Protein AF-A0A840SB72-F1 (afdb_monomer_lite)

Structure (mmCIF, N/CA/C/O backbone):
data_AF-A0A840SB72-F1
#
_entry.id   AF-A0A840SB72-F1
#
loop_
_atom_site.group_PDB
_atom_site.id
_atom_site.type_symbol
_atom_site.label_atom_id
_atom_site.label_alt_id
_atom_site.label_comp_id
_atom_site.label_asym_id
_atom_site.label_entity_id
_atom_site.label_seq_id
_atom_site.pdbx_PDB_ins_code
_atom_site.Cartn_x
_atom_site.Cartn_y
_atom_site.Cartn_z
_atom_site.occupancy
_atom_site.B_iso_or_equiv
_atom_site.auth_seq_id
_atom_site.auth_comp_id
_atom_site.auth_asym_id
_atom_site.auth_atom_id
_atom_site.pdbx_PDB_model_num
ATOM 1 N N . MET A 1 1 ? 7.686 -13.180 6.694 1.00 60.84 1 MET A N 1
ATOM 2 C CA . MET A 1 1 ? 6.711 -13.900 7.524 1.00 60.84 1 MET A CA 1
ATOM 3 C C . MET A 1 1 ? 5.725 -14.602 6.620 1.00 60.84 1 MET A C 1
ATOM 5 O O . MET A 1 1 ? 5.250 -13.986 5.667 1.00 60.84 1 MET A O 1
ATOM 9 N N . ASN A 1 2 ? 5.464 -15.875 6.891 1.00 79.12 2 ASN A N 1
ATOM 10 C CA . ASN A 1 2 ? 4.360 -16.604 6.273 1.00 79.12 2 ASN A CA 1
ATOM 11 C C . ASN A 1 2 ? 3.028 -15.977 6.738 1.00 79.12 2 ASN A C 1
ATOM 13 O O . ASN A 1 2 ? 2.963 -15.432 7.840 1.00 79.12 2 ASN A O 1
ATOM 17 N N . ASN A 1 3 ? 1.965 -16.040 5.931 1.00 76.12 3 ASN A N 1
ATOM 18 C CA . ASN A 1 3 ? 0.657 -15.479 6.302 1.00 76.12 3 ASN A CA 1
ATOM 19 C C . ASN A 1 3 ? 0.180 -16.034 7.653 1.00 76.12 3 ASN A C 1
ATOM 21 O O . ASN A 1 3 ? -0.341 -15.283 8.469 1.00 76.12 3 ASN A O 1
ATOM 25 N N . THR A 1 4 ? 0.443 -17.314 7.923 1.00 85.06 4 THR A N 1
ATOM 26 C CA . THR A 1 4 ? 0.139 -17.971 9.200 1.00 85.06 4 THR A CA 1
ATOM 27 C C . THR A 1 4 ? 0.790 -17.277 10.399 1.00 85.06 4 THR A C 1
ATOM 29 O O . THR A 1 4 ? 0.129 -17.061 11.407 1.00 85.06 4 THR A O 1
ATOM 32 N N . GLU A 1 5 ? 2.056 -16.864 10.293 1.00 87.44 5 GLU A N 1
ATOM 33 C CA . GLU A 1 5 ? 2.763 -16.183 11.389 1.00 87.44 5 GLU A CA 1
ATOM 34 C C . GLU A 1 5 ? 2.148 -14.811 11.669 1.00 87.44 5 GLU A C 1
ATOM 36 O O . GLU A 1 5 ? 1.933 -14.439 12.817 1.00 87.44 5 GLU A O 1
ATOM 41 N N . ILE A 1 6 ? 1.807 -14.071 10.611 1.00 87.00 6 ILE A N 1
ATOM 42 C CA . ILE A 1 6 ? 1.158 -12.766 10.743 1.00 87.00 6 ILE A CA 1
ATOM 43 C C . ILE A 1 6 ? -0.216 -12.917 11.401 1.00 87.00 6 ILE A C 1
ATOM 45 O O . ILE A 1 6 ? -0.548 -12.155 12.306 1.00 87.00 6 ILE A O 1
ATOM 49 N N . PHE A 1 7 ? -0.999 -13.912 10.980 1.00 90.31 7 PHE A N 1
ATOM 50 C CA . PHE A 1 7 ? -2.291 -14.217 11.590 1.00 90.31 7 PHE A CA 1
ATOM 51 C C . PHE A 1 7 ? -2.154 -14.562 13.074 1.00 90.31 7 PHE A C 1
ATOM 53 O O . PHE A 1 7 ? -2.900 -14.016 13.882 1.00 90.31 7 PHE A O 1
ATOM 60 N N . ASN A 1 8 ? -1.159 -15.371 13.444 1.00 91.25 8 ASN A N 1
ATOM 61 C CA . ASN A 1 8 ? -0.883 -15.697 14.843 1.00 91.25 8 ASN A CA 1
ATOM 62 C C . ASN A 1 8 ? -0.517 -14.446 15.656 1.00 91.25 8 ASN A C 1
ATOM 64 O O . ASN A 1 8 ? -1.027 -14.261 16.759 1.00 91.25 8 ASN A O 1
ATOM 68 N N . VAL A 1 9 ? 0.304 -13.542 15.106 1.00 91.50 9 VAL A N 1
ATOM 69 C CA . VAL A 1 9 ? 0.646 -12.265 15.757 1.00 91.50 9 VAL A CA 1
ATOM 70 C C . VAL A 1 9 ? -0.594 -11.393 15.960 1.00 91.50 9 VAL A C 1
ATOM 72 O O . VAL A 1 9 ? -0.782 -10.855 17.050 1.00 91.50 9 VAL A O 1
ATOM 75 N N . LEU A 1 10 ? -1.459 -11.265 14.947 1.00 94.06 10 LEU A N 1
ATOM 76 C CA . LEU A 1 10 ? -2.701 -10.493 15.058 1.00 94.06 10 LEU A CA 1
ATOM 77 C C . LEU A 1 10 ? -3.663 -11.120 16.075 1.00 94.06 10 LEU A C 1
ATOM 79 O O . LEU A 1 10 ? -4.232 -10.404 16.894 1.00 94.06 10 LEU A O 1
ATOM 83 N N . GLN A 1 11 ? -3.814 -12.445 16.065 1.00 95.19 11 GLN A N 1
ATOM 84 C CA . GLN A 1 11 ? -4.684 -13.163 16.992 1.00 95.19 11 GLN A CA 1
ATOM 85 C C . GLN A 1 11 ? -4.194 -13.026 18.436 1.00 95.19 11 GLN A C 1
ATOM 87 O O . GLN A 1 11 ? -4.979 -12.698 19.322 1.00 95.19 11 GLN A O 1
ATOM 92 N N . ASN A 1 12 ? -2.889 -13.175 18.668 1.00 94.56 12 ASN A N 1
ATOM 93 C CA . ASN A 1 12 ? -2.277 -12.934 19.974 1.00 94.56 12 ASN A CA 1
ATOM 94 C C . ASN A 1 12 ? -2.456 -11.477 20.417 1.00 94.56 12 ASN A C 1
ATOM 96 O O . ASN A 1 12 ? -2.735 -11.215 21.589 1.00 94.56 12 ASN A O 1
ATOM 100 N N . ALA A 1 13 ? -2.341 -10.528 19.482 1.00 94.12 13 ALA A N 1
ATOM 101 C CA . ALA A 1 13 ? -2.548 -9.119 19.776 1.00 94.12 13 ALA A CA 1
ATOM 102 C C . ALA A 1 13 ? -3.992 -8.829 20.224 1.00 94.12 13 ALA A C 1
ATOM 104 O O . ALA A 1 13 ? -4.177 -8.129 21.222 1.00 94.12 13 ALA A O 1
ATOM 105 N N . ILE A 1 14 ? -4.982 -9.411 19.535 1.00 95.50 14 ILE A N 1
ATOM 106 C CA . ILE A 1 14 ? -6.414 -9.329 19.867 1.00 95.50 14 ILE A CA 1
ATOM 107 C C . ILE A 1 14 ? -6.682 -9.946 21.240 1.00 95.50 14 ILE A C 1
ATOM 109 O O . ILE A 1 14 ? -7.264 -9.286 22.096 1.00 95.50 14 ILE A O 1
ATOM 113 N N . SER A 1 15 ? -6.190 -11.159 21.504 1.00 94.81 15 SER A N 1
ATOM 114 C CA . SER A 1 15 ? -6.349 -11.806 22.812 1.00 94.81 15 SER A CA 1
ATOM 115 C C . SER A 1 15 ? -5.774 -10.950 23.946 1.00 94.81 15 SER A C 1
ATOM 117 O O . SER A 1 15 ? -6.411 -10.793 24.988 1.00 94.81 15 SER A O 1
ATOM 119 N N . GLY A 1 16 ? -4.614 -10.320 23.723 1.00 93.56 16 GLY A N 1
ATOM 120 C CA . GLY A 1 16 ? -3.988 -9.397 24.673 1.00 93.56 16 GLY A CA 1
ATOM 121 C C . GLY A 1 16 ? -4.683 -8.035 24.815 1.00 93.56 16 GLY A C 1
ATOM 122 O O . GLY A 1 16 ? -4.363 -7.285 25.742 1.00 93.56 16 GLY A O 1
ATOM 123 N N . ALA A 1 17 ? -5.619 -7.681 23.930 1.00 93.56 17 ALA A N 1
ATOM 124 C CA . ALA A 1 17 ? -6.378 -6.434 24.022 1.00 93.56 17 ALA A CA 1
ATOM 125 C C . ALA A 1 17 ? -7.535 -6.512 25.037 1.00 93.56 17 ALA A C 1
ATOM 127 O O . ALA A 1 17 ? -7.933 -5.470 25.557 1.00 93.56 17 ALA A O 1
ATOM 128 N N . THR A 1 18 ? -8.002 -7.718 25.378 1.00 94.12 18 THR A N 1
ATOM 129 C CA . THR A 1 18 ? -9.031 -7.971 26.404 1.00 94.12 18 THR A CA 1
ATOM 130 C C . THR A 1 18 ? -8.616 -7.409 27.770 1.00 94.12 18 THR A C 1
ATOM 132 O O . THR A 1 18 ? -7.466 -7.554 28.197 1.00 94.12 18 THR A O 1
ATOM 135 N N . ASP A 1 19 ? -9.547 -6.767 28.478 1.00 94.25 19 ASP A N 1
ATOM 136 C CA . ASP A 1 19 ? -9.354 -6.322 29.862 1.00 94.25 19 ASP A CA 1
ATOM 137 C C . ASP A 1 19 ? -10.655 -6.415 30.677 1.00 94.25 19 ASP A C 1
ATOM 139 O O . ASP A 1 19 ? -11.670 -6.896 30.184 1.00 94.25 19 ASP A O 1
ATOM 143 N N . LYS A 1 20 ? -10.644 -5.971 31.944 1.00 93.69 20 LYS A N 1
ATOM 144 C CA . LYS A 1 20 ? -11.830 -6.028 32.824 1.00 93.69 20 LYS A CA 1
ATOM 145 C C . LYS A 1 20 ? -13.047 -5.266 32.273 1.00 93.69 20 LYS A C 1
ATOM 147 O O . LYS A 1 20 ? -14.155 -5.492 32.741 1.00 93.69 20 LYS A O 1
ATOM 152 N N . THR A 1 21 ? -12.842 -4.337 31.338 1.00 94.06 21 THR A N 1
ATOM 153 C CA . THR A 1 21 ? -13.887 -3.462 30.786 1.00 94.06 21 THR A CA 1
ATOM 154 C C . THR A 1 21 ? -14.316 -3.841 29.374 1.00 94.06 21 THR A C 1
ATOM 156 O O . THR A 1 21 ? -15.392 -3.429 28.951 1.00 94.06 21 THR A O 1
ATOM 159 N N . ILE A 1 22 ? -13.485 -4.583 28.639 1.00 95.62 22 ILE A N 1
ATOM 160 C CA . ILE A 1 22 ? -13.723 -4.957 27.245 1.00 95.62 22 ILE A CA 1
ATOM 161 C C . ILE A 1 22 ? -13.554 -6.465 27.107 1.00 95.62 22 ILE A C 1
ATOM 163 O O . ILE A 1 22 ? -12.441 -6.976 27.257 1.00 95.62 22 ILE A O 1
ATOM 167 N N . SER A 1 23 ? -14.636 -7.159 26.754 1.00 96.62 23 SER A N 1
ATOM 168 C CA . SER A 1 23 ? -14.592 -8.565 26.352 1.00 96.62 23 SER A CA 1
ATOM 169 C C . SER A 1 23 ? -14.554 -8.683 24.829 1.00 96.62 23 SER A C 1
ATOM 171 O O . SER A 1 23 ? -15.242 -7.950 24.121 1.00 96.62 23 SER A O 1
ATOM 173 N N . ILE A 1 24 ? -13.727 -9.591 24.310 1.00 97.06 24 ILE A N 1
ATOM 174 C CA . ILE A 1 24 ? -13.604 -9.853 22.872 1.00 97.06 24 ILE A CA 1
ATOM 175 C C . ILE A 1 24 ? -14.165 -11.244 22.567 1.00 97.06 24 ILE A C 1
ATOM 177 O O . ILE A 1 24 ? -13.844 -12.210 23.256 1.00 97.06 24 ILE A O 1
ATOM 181 N N . SER A 1 25 ? -14.999 -11.348 21.535 1.00 97.12 25 SER A N 1
ATOM 182 C CA . SER A 1 25 ? -15.657 -12.580 21.088 1.00 97.12 25 SER A CA 1
ATOM 183 C C . SER A 1 25 ? -15.676 -12.684 19.554 1.00 97.12 25 SER A C 1
ATOM 185 O O . SER A 1 25 ? -15.199 -11.790 18.854 1.00 97.12 25 SER A O 1
ATOM 187 N N . ASN A 1 26 ? -16.192 -13.796 19.014 1.00 95.94 26 ASN A N 1
ATOM 188 C CA . ASN A 1 26 ? -16.402 -14.014 17.570 1.00 95.94 26 ASN A CA 1
ATOM 189 C C . ASN A 1 26 ? -15.151 -13.817 16.689 1.00 95.94 26 ASN A C 1
ATOM 191 O O . ASN A 1 26 ? -15.235 -13.308 15.570 1.00 95.94 26 ASN A O 1
ATOM 195 N N . ILE A 1 27 ? -13.982 -14.217 17.194 1.00 96.50 27 ILE A N 1
ATOM 196 C CA . ILE A 1 27 ? -12.711 -14.103 16.473 1.00 96.50 27 ILE A CA 1
ATOM 197 C C . ILE A 1 27 ? -12.716 -15.075 15.287 1.00 96.50 27 ILE A C 1
ATOM 199 O O . ILE A 1 27 ? -12.749 -16.289 15.469 1.00 96.50 27 ILE A O 1
ATOM 203 N N . SER A 1 28 ? -12.665 -14.545 14.068 1.00 94.75 28 SER A N 1
ATOM 204 C CA . SER A 1 28 ? -12.658 -15.333 12.835 1.00 94.75 28 SER A CA 1
ATOM 205 C C . SER A 1 28 ? -11.723 -14.732 11.789 1.00 94.75 28 SER A C 1
ATOM 207 O O . SER A 1 28 ? -11.566 -13.514 11.682 1.00 94.75 28 SER A O 1
ATOM 209 N N . SER A 1 29 ? -11.074 -15.586 10.998 1.00 93.69 29 SER A N 1
ATOM 210 C CA . SER A 1 29 ? -10.285 -15.129 9.855 1.00 93.69 29 SER A CA 1
ATOM 211 C C . SER A 1 29 ? -11.197 -14.513 8.799 1.00 93.69 29 SER A C 1
ATOM 213 O O . SER A 1 29 ? -12.212 -15.096 8.425 1.00 93.69 29 SER A O 1
ATOM 215 N N . TYR A 1 30 ? -10.794 -13.374 8.258 1.00 91.12 30 TYR A N 1
ATOM 216 C CA . TYR A 1 30 ? -11.488 -12.687 7.188 1.00 91.12 30 TYR A CA 1
ATOM 217 C C . TYR A 1 30 ? -10.592 -12.576 5.964 1.00 91.12 30 TYR A C 1
ATOM 219 O O . TYR A 1 30 ? -9.478 -12.054 6.019 1.00 91.12 30 TYR A O 1
ATOM 227 N N . THR A 1 31 ? -11.093 -13.079 4.842 1.00 87.00 31 THR A N 1
ATOM 228 C CA . THR A 1 31 ? -10.451 -12.935 3.536 1.00 87.00 31 THR A CA 1
ATOM 229 C C . THR A 1 31 ? -11.505 -12.414 2.575 1.00 87.00 31 THR A C 1
ATOM 231 O O . THR A 1 31 ? -12.427 -13.134 2.206 1.00 87.00 31 THR A O 1
ATOM 234 N N . SER A 1 32 ? -11.413 -11.136 2.226 1.00 79.38 32 SER A N 1
ATOM 235 C CA . SER A 1 32 ? -12.302 -10.529 1.244 1.00 79.38 32 SER A CA 1
ATOM 236 C C . SER A 1 32 ? -11.821 -10.851 -0.166 1.00 79.38 32 SER A C 1
ATOM 238 O O . SER A 1 32 ? -10.619 -10.840 -0.439 1.00 79.38 32 SER A O 1
ATOM 240 N N . ILE A 1 33 ? -12.767 -11.038 -1.088 1.00 64.56 33 ILE A N 1
ATOM 241 C CA . ILE A 1 33 ? -12.506 -11.006 -2.538 1.00 64.56 33 ILE A CA 1
ATOM 242 C C . ILE A 1 33 ? -11.981 -9.613 -2.940 1.00 64.56 33 ILE A C 1
ATOM 244 O O . ILE A 1 33 ? -11.172 -9.476 -3.855 1.00 64.56 33 ILE A O 1
ATOM 248 N N . ASN A 1 34 ? -12.369 -8.584 -2.184 1.00 62.75 34 ASN A N 1
ATOM 249 C CA . ASN A 1 34 ? -12.032 -7.188 -2.407 1.00 62.75 34 ASN A CA 1
ATOM 250 C C . ASN A 1 34 ? -10.853 -6.767 -1.532 1.00 62.75 34 ASN A C 1
ATOM 252 O O . ASN A 1 34 ? -10.967 -5.853 -0.724 1.00 62.75 34 ASN A O 1
ATOM 256 N N . ASN A 1 35 ? -9.686 -7.383 -1.715 1.00 80.56 35 ASN A N 1
ATOM 257 C CA . ASN A 1 35 ? -8.432 -6.706 -1.374 1.00 80.56 35 ASN A CA 1
ATOM 258 C C . ASN A 1 35 ? -8.152 -6.436 0.126 1.00 80.56 35 ASN A C 1
ATOM 260 O O . ASN A 1 35 ? -7.152 -5.797 0.444 1.00 80.56 35 ASN A O 1
ATOM 264 N N . THR A 1 36 ? -8.954 -6.942 1.063 1.00 87.62 36 THR A N 1
ATOM 265 C CA . THR A 1 36 ? -8.680 -6.869 2.508 1.00 87.62 36 THR A CA 1
ATOM 266 C C . THR A 1 36 ? -8.606 -8.260 3.126 1.00 87.62 36 THR A C 1
ATOM 268 O O . THR A 1 36 ? -9.380 -9.158 2.791 1.00 87.62 36 THR A O 1
ATOM 271 N N . CYS A 1 37 ? -7.651 -8.470 4.030 1.00 92.69 37 CYS A N 1
ATOM 272 C CA . CYS A 1 37 ? -7.503 -9.726 4.762 1.00 92.69 37 CYS A CA 1
ATOM 273 C C . CYS A 1 37 ? -7.067 -9.467 6.203 1.00 92.69 37 CYS A C 1
ATOM 275 O O . CYS A 1 37 ? -6.351 -8.511 6.474 1.00 92.69 37 CYS A O 1
ATOM 277 N N . GLY A 1 38 ? -7.502 -10.291 7.147 1.00 94.44 38 GLY A N 1
ATOM 278 C CA . GLY A 1 38 ? -7.211 -10.079 8.562 1.00 94.44 38 GLY A CA 1
ATOM 279 C C . GLY A 1 38 ? -8.146 -10.868 9.453 1.00 94.44 38 GLY A C 1
ATOM 280 O O . GLY A 1 38 ? -8.587 -11.946 9.075 1.00 94.44 38 GLY A O 1
ATOM 281 N N . ILE A 1 39 ? -8.464 -10.329 10.624 1.00 96.06 39 ILE A N 1
ATOM 282 C CA . ILE A 1 39 ? -9.309 -10.980 11.622 1.00 96.06 39 ILE A CA 1
ATOM 283 C C . ILE A 1 39 ? -10.528 -10.095 11.894 1.00 96.06 39 ILE A C 1
ATOM 285 O O . ILE A 1 39 ? -10.386 -8.903 12.170 1.00 96.06 39 ILE A O 1
ATOM 289 N N . LYS A 1 40 ? -11.722 -10.685 11.804 1.00 96.62 40 LYS A N 1
ATOM 290 C CA . LYS A 1 40 ? -12.965 -10.119 12.337 1.00 96.62 40 LYS A CA 1
ATOM 291 C C . LYS A 1 40 ? -13.110 -10.538 13.794 1.00 96.62 40 LYS A C 1
ATOM 293 O O . LYS A 1 40 ? -12.813 -11.681 14.135 1.00 96.62 40 LYS A O 1
ATOM 298 N N . PHE A 1 41 ? -13.590 -9.637 14.636 1.00 97.31 41 PHE A N 1
ATOM 299 C CA . PHE A 1 41 ? -13.965 -9.943 16.014 1.00 97.31 41 PHE A CA 1
ATOM 300 C C . PHE A 1 41 ? -15.050 -8.979 16.494 1.00 97.31 41 PHE A C 1
ATOM 302 O O . PHE A 1 41 ? -15.287 -7.939 15.887 1.00 97.31 41 PHE A O 1
ATOM 309 N N . SER A 1 42 ? -15.711 -9.313 17.592 1.00 96.44 42 SER A N 1
ATOM 310 C CA . SER A 1 42 ? -16.655 -8.437 18.281 1.00 96.44 42 SER A CA 1
ATOM 311 C C . SER A 1 42 ? -16.038 -7.998 19.601 1.00 96.44 42 SER A C 1
ATOM 313 O O . SER A 1 42 ? -15.486 -8.827 20.319 1.00 96.44 42 SER A O 1
ATOM 315 N N . ALA A 1 43 ? -16.120 -6.714 19.939 1.00 96.94 43 ALA A N 1
ATOM 316 C CA . ALA A 1 43 ? -15.767 -6.236 21.271 1.00 96.94 43 ALA A CA 1
ATOM 317 C C . ALA A 1 43 ? -17.030 -5.768 21.994 1.00 96.94 43 ALA A C 1
ATOM 319 O O . ALA A 1 43 ? -17.863 -5.089 21.396 1.00 96.94 43 ALA A O 1
ATOM 320 N N . THR A 1 44 ? -17.161 -6.122 23.269 1.00 95.62 44 THR A N 1
ATOM 321 C CA . THR A 1 44 ? -18.305 -5.772 24.114 1.00 95.62 44 THR A CA 1
ATOM 322 C C . THR A 1 44 ? -17.834 -4.946 25.299 1.00 95.62 44 THR A C 1
ATOM 324 O O . THR A 1 44 ? -16.892 -5.332 25.994 1.00 95.62 44 THR A O 1
ATOM 327 N N . LYS A 1 45 ? -18.491 -3.813 25.546 1.00 95.00 45 LYS A N 1
ATOM 328 C CA . LYS A 1 45 ? -18.243 -2.956 26.709 1.00 95.00 45 LYS A CA 1
ATOM 329 C C . LYS A 1 45 ? -19.572 -2.441 27.236 1.00 95.00 45 LYS A C 1
ATOM 331 O O . LYS A 1 45 ? -20.301 -1.787 26.500 1.00 95.00 45 LYS A O 1
ATOM 336 N N . SER A 1 46 ? -19.852 -2.716 28.511 1.00 91.88 46 SER A N 1
ATOM 337 C CA . SER A 1 46 ? -21.108 -2.319 29.166 1.00 91.88 46 SER A CA 1
ATOM 338 C C . SER A 1 46 ? -22.346 -2.774 28.376 1.00 91.88 46 SER A C 1
ATOM 340 O O . SER A 1 46 ? -23.179 -1.952 28.043 1.00 91.88 46 SER A O 1
ATOM 342 N N . GLY A 1 47 ? -22.420 -4.055 27.992 1.00 91.44 47 GLY A N 1
ATOM 343 C CA . GLY A 1 47 ? -23.552 -4.614 27.227 1.00 91.44 47 GLY A CA 1
ATOM 344 C C . GLY A 1 47 ? -23.526 -4.332 25.718 1.00 91.44 47 GLY A C 1
ATOM 345 O O . GLY A 1 47 ? -23.971 -5.159 24.923 1.00 91.44 47 GLY A O 1
ATOM 346 N N . VAL A 1 48 ? -22.901 -3.236 25.288 1.00 90.94 48 VAL A N 1
ATOM 347 C CA . VAL A 1 48 ? -22.842 -2.852 23.873 1.00 90.94 48 VAL A CA 1
ATOM 348 C C . VAL A 1 48 ? -21.762 -3.632 23.127 1.00 90.94 48 VAL A C 1
ATOM 350 O O . VAL A 1 48 ? -20.576 -3.519 23.442 1.00 90.94 48 VAL A O 1
ATOM 353 N N . THR A 1 49 ? -22.170 -4.379 22.098 1.00 94.25 49 THR A N 1
ATOM 354 C CA . THR A 1 49 ? -21.281 -5.163 21.224 1.00 94.25 49 THR A CA 1
ATOM 355 C C . THR A 1 49 ? -21.063 -4.462 19.883 1.00 94.25 49 THR A C 1
ATOM 357 O O . THR A 1 49 ? -22.025 -4.115 19.200 1.00 94.25 49 THR A O 1
ATOM 360 N N . VAL A 1 50 ? -19.803 -4.293 19.474 1.00 93.62 50 VAL A N 1
ATOM 361 C CA . VAL A 1 50 ? -19.420 -3.671 18.196 1.00 93.62 50 VAL A CA 1
ATOM 362 C C . VAL A 1 50 ? -18.520 -4.620 17.391 1.00 93.62 50 VAL A C 1
ATOM 364 O O . VAL A 1 50 ? -17.545 -5.142 17.943 1.00 93.62 50 VAL A O 1
ATOM 367 N N . PRO A 1 51 ? -18.818 -4.866 16.099 1.00 96.19 51 PRO A N 1
ATOM 368 C CA . PRO A 1 51 ? -17.954 -5.644 15.219 1.00 96.19 51 PRO A CA 1
ATOM 369 C C . PRO A 1 51 ? -16.763 -4.808 14.735 1.00 96.19 51 PRO A C 1
ATOM 371 O O . PRO A 1 51 ? -16.924 -3.673 14.293 1.00 96.19 51 PRO A O 1
ATOM 374 N N . PHE A 1 52 ? -15.574 -5.399 14.769 1.00 96.38 52 PHE A N 1
ATOM 375 C CA . PHE A 1 52 ? -14.327 -4.802 14.310 1.00 96.38 52 PHE A CA 1
ATOM 376 C C . PHE A 1 52 ? -13.591 -5.717 13.335 1.00 96.38 52 PHE A C 1
ATOM 378 O O . PHE A 1 52 ? -13.744 -6.942 13.321 1.00 96.38 52 PHE A O 1
ATOM 385 N N . PHE A 1 53 ? -12.733 -5.092 12.540 1.00 95.88 53 PHE A N 1
ATOM 386 C CA . PHE A 1 53 ? -11.766 -5.732 11.671 1.00 95.88 53 PHE A CA 1
ATOM 387 C C . PHE A 1 53 ? -10.367 -5.207 11.962 1.00 95.88 53 PHE A C 1
ATOM 389 O O . PHE A 1 53 ? -10.149 -4.003 12.108 1.00 95.88 53 PHE A O 1
ATOM 396 N N . PHE A 1 54 ? -9.413 -6.133 12.009 1.00 95.88 54 PHE A N 1
ATOM 397 C CA . PHE A 1 54 ? -8.007 -5.838 12.221 1.00 95.88 54 PHE A CA 1
ATOM 398 C C . PHE A 1 54 ? -7.151 -6.649 11.249 1.00 95.88 54 PHE A C 1
ATOM 400 O O . PHE A 1 54 ? -7.148 -7.882 11.283 1.00 95.88 54 PHE A O 1
ATOM 407 N N . GLY A 1 55 ? -6.456 -5.970 10.337 1.00 94.62 55 GLY A N 1
ATOM 408 C CA . GLY A 1 55 ? -5.810 -6.656 9.222 1.00 94.62 55 GLY A CA 1
ATOM 409 C C . GLY A 1 55 ? -5.063 -5.760 8.250 1.00 94.62 55 GLY A C 1
ATOM 410 O O . GLY A 1 55 ? -4.592 -4.688 8.597 1.00 94.62 55 GLY A O 1
ATOM 411 N N . PHE A 1 56 ? -4.945 -6.216 7.012 1.00 92.62 56 PHE A N 1
ATOM 412 C CA . PHE A 1 56 ? -4.271 -5.538 5.915 1.00 92.62 56 PHE A CA 1
ATOM 413 C C . PHE A 1 56 ? -5.269 -5.170 4.826 1.00 92.62 56 PHE A C 1
ATOM 415 O O . PHE A 1 56 ? -6.248 -5.879 4.578 1.00 92.62 56 PHE A O 1
ATOM 422 N N . SER A 1 57 ? -4.963 -4.081 4.130 1.00 92.06 57 SER A N 1
ATOM 423 C CA . SER A 1 57 ? -5.655 -3.660 2.918 1.00 92.06 57 SER A CA 1
ATOM 424 C C . SER A 1 57 ? -4.644 -3.561 1.777 1.00 92.06 57 SER A C 1
ATOM 426 O O . SER A 1 57 ? -3.521 -3.095 1.976 1.00 92.06 57 SER A O 1
ATOM 428 N N . THR A 1 58 ? -5.011 -4.025 0.581 1.00 87.25 58 THR A N 1
ATOM 429 C CA . THR A 1 58 ? -4.188 -3.854 -0.627 1.00 87.25 58 THR A CA 1
ATOM 430 C C . THR A 1 58 ? -4.418 -2.502 -1.299 1.00 87.25 58 THR A C 1
ATOM 432 O O . THR A 1 58 ? -3.775 -2.201 -2.308 1.00 87.25 58 THR A O 1
ATOM 435 N N . ASP A 1 59 ? -5.285 -1.661 -0.728 1.00 87.62 59 ASP A N 1
ATOM 436 C CA . ASP A 1 59 ? -5.408 -0.272 -1.134 1.00 87.62 59 ASP A CA 1
ATOM 437 C C . ASP A 1 59 ? -4.043 0.423 -1.048 1.00 87.62 59 ASP A C 1
ATOM 439 O O . ASP A 1 59 ? -3.328 0.327 -0.043 1.00 87.62 59 ASP A O 1
ATOM 443 N N . LYS A 1 60 ? -3.688 1.165 -2.102 1.00 87.62 60 LYS A N 1
ATOM 444 C CA . LYS A 1 60 ? -2.410 1.878 -2.200 1.00 87.62 60 LYS A CA 1
ATOM 445 C C . LYS A 1 60 ? -2.167 2.794 -0.998 1.00 87.62 60 LYS A C 1
ATOM 447 O O . LYS A 1 60 ? -1.013 2.961 -0.607 1.00 87.62 60 LYS A O 1
ATOM 452 N N . LYS A 1 61 ? -3.226 3.351 -0.393 1.00 89.88 61 LYS A N 1
ATOM 453 C CA . LYS A 1 61 ? -3.142 4.219 0.795 1.00 89.88 61 LYS A CA 1
ATOM 454 C C . LYS A 1 61 ? -2.681 3.473 2.058 1.00 89.88 61 LYS A C 1
ATOM 456 O O . LYS A 1 61 ? -2.107 4.100 2.951 1.00 89.88 61 LYS A O 1
ATOM 461 N N . TYR A 1 62 ? -2.898 2.157 2.129 1.00 91.56 62 TYR A N 1
ATOM 462 C CA . TYR A 1 62 ? -2.724 1.343 3.339 1.00 91.56 62 TYR A CA 1
ATOM 463 C C . TYR A 1 62 ? -1.713 0.190 3.200 1.00 91.56 62 TYR A C 1
ATOM 465 O O . TYR A 1 62 ? -1.501 -0.528 4.171 1.00 91.56 62 TYR A O 1
ATOM 473 N N . LEU A 1 63 ? -1.025 0.051 2.058 1.00 87.19 63 LEU A N 1
ATOM 474 C CA . LEU A 1 63 ? -0.089 -1.056 1.773 1.00 87.19 63 LEU A CA 1
ATOM 475 C C . LEU A 1 63 ? 0.972 -1.331 2.860 1.00 87.19 63 LEU A C 1
ATOM 477 O O . LEU A 1 63 ? 1.373 -2.478 3.041 1.00 87.19 63 LEU A O 1
ATOM 481 N N . ASP A 1 64 ? 1.427 -0.301 3.579 1.00 89.56 64 ASP A N 1
ATOM 482 C CA . ASP A 1 64 ? 2.475 -0.402 4.611 1.00 89.56 64 ASP A CA 1
ATOM 483 C C . ASP A 1 64 ? 1.928 -0.446 6.056 1.00 89.56 64 ASP A C 1
ATOM 485 O O . ASP A 1 64 ? 2.688 -0.305 7.028 1.00 89.56 64 ASP A O 1
ATOM 489 N N . TYR A 1 65 ? 0.613 -0.602 6.215 1.00 92.62 65 TYR A N 1
ATOM 490 C CA . TYR A 1 65 ? -0.078 -0.481 7.493 1.00 92.62 65 TYR A CA 1
ATOM 491 C C . TYR A 1 65 ? -0.933 -1.711 7.813 1.00 92.62 65 TYR A C 1
ATOM 493 O O . TYR A 1 65 ? -1.537 -2.318 6.933 1.00 92.62 65 TYR A O 1
ATOM 501 N N . ILE A 1 66 ? -1.015 -2.035 9.103 1.00 92.75 66 ILE A N 1
ATOM 502 C CA . ILE A 1 66 ? -2.134 -2.792 9.658 1.00 92.75 66 ILE A CA 1
ATOM 503 C C . ILE A 1 66 ? -3.256 -1.782 9.892 1.00 92.75 66 ILE A C 1
ATOM 505 O O . ILE A 1 66 ? -3.030 -0.744 10.511 1.00 92.75 66 ILE A O 1
ATOM 509 N N . VAL A 1 67 ? -4.443 -2.059 9.381 1.00 94.38 67 VAL A N 1
ATOM 510 C CA . VAL A 1 67 ? -5.631 -1.225 9.534 1.00 94.38 67 VAL A CA 1
ATOM 511 C C . VAL A 1 67 ? -6.537 -1.786 10.624 1.00 94.38 67 VAL A C 1
ATOM 513 O O . VAL A 1 67 ? -6.686 -3.003 10.757 1.00 94.38 67 VAL A O 1
ATOM 516 N N . PHE A 1 68 ? -7.137 -0.884 11.394 1.00 95.75 68 PHE A N 1
ATOM 517 C CA . PHE A 1 68 ? -8.194 -1.175 12.356 1.00 95.75 68 PHE A CA 1
ATOM 518 C C . PHE A 1 68 ? -9.445 -0.389 11.969 1.00 95.75 68 PHE A C 1
ATOM 520 O O . PHE A 1 68 ? -9.364 0.800 11.649 1.00 95.75 68 PHE A O 1
ATOM 527 N N . GLY A 1 69 ? -10.597 -1.052 11.956 1.00 94.31 69 GLY A N 1
ATOM 528 C CA . GLY A 1 69 ? -11.827 -0.429 11.491 1.00 94.31 69 GLY A CA 1
ATOM 529 C C . GLY A 1 69 ? -13.044 -1.340 11.544 1.00 94.31 69 GLY A C 1
ATOM 530 O O . GLY A 1 69 ? -13.056 -2.341 12.257 1.00 94.31 69 GLY A O 1
ATOM 531 N N . ILE A 1 70 ? -14.065 -0.990 10.767 1.00 93.19 70 ILE A N 1
ATOM 532 C CA . ILE A 1 70 ? -15.336 -1.706 10.654 1.00 93.19 70 ILE A CA 1
ATOM 533 C C . ILE A 1 70 ? -15.576 -2.034 9.188 1.00 93.19 70 ILE A C 1
ATOM 535 O O . ILE A 1 70 ? -15.435 -1.185 8.304 1.00 93.19 70 ILE A O 1
ATOM 539 N N . LEU A 1 71 ? -15.932 -3.285 8.916 1.00 90.62 71 LEU A N 1
ATOM 540 C CA . LEU A 1 71 ? -16.185 -3.724 7.550 1.00 90.62 71 LEU A CA 1
ATOM 541 C C . LEU A 1 71 ? -17.519 -3.200 7.049 1.00 90.62 71 LEU A C 1
ATOM 543 O O . LEU A 1 71 ? -18.478 -3.078 7.806 1.00 90.62 71 LEU A O 1
ATOM 547 N N . ASN A 1 72 ? -17.596 -2.973 5.741 1.00 89.31 72 ASN A N 1
ATOM 548 C CA . ASN A 1 72 ? -18.818 -2.491 5.107 1.00 89.31 72 ASN A CA 1
ATOM 549 C C . ASN A 1 72 ? -20.021 -3.425 5.354 1.00 89.31 72 ASN A C 1
ATOM 551 O O . ASN A 1 72 ? -21.139 -2.954 5.524 1.00 89.31 72 ASN A O 1
ATOM 555 N N . SER A 1 73 ? -19.784 -4.743 5.433 1.00 87.69 73 SER A N 1
ATOM 556 C CA . SER A 1 73 ? -20.820 -5.743 5.742 1.00 87.69 73 SER A CA 1
ATOM 557 C C . SER A 1 73 ? -21.422 -5.599 7.139 1.00 87.69 73 SER A C 1
ATOM 559 O O . SER A 1 73 ? -22.520 -6.087 7.377 1.00 87.69 73 SER A O 1
ATOM 561 N N . ASP A 1 74 ? -20.690 -4.962 8.052 1.00 90.38 74 ASP A N 1
ATOM 562 C CA . ASP A 1 74 ? -21.013 -4.901 9.474 1.00 90.38 74 ASP A CA 1
ATOM 563 C C . ASP A 1 74 ? -21.481 -3.482 9.875 1.00 90.38 74 ASP A C 1
ATOM 565 O O . ASP A 1 74 ? -21.682 -3.192 11.057 1.00 90.38 74 ASP A O 1
ATOM 569 N N . ARG A 1 75 ? -21.662 -2.581 8.892 1.00 91.12 75 ARG A N 1
ATOM 570 C CA . ARG A 1 75 ? -22.174 -1.219 9.097 1.00 91.12 75 ARG A CA 1
ATOM 571 C C . ARG A 1 75 ? -23.648 -1.244 9.490 1.00 91.12 75 ARG A C 1
ATOM 573 O O . ARG A 1 75 ? -24.447 -2.034 8.991 1.00 91.12 75 ARG A O 1
ATOM 580 N N . ASN A 1 76 ? -24.021 -0.318 10.365 1.00 90.38 76 ASN A N 1
ATOM 581 C CA . ASN A 1 76 ? -25.406 -0.045 10.726 1.00 90.38 76 ASN A CA 1
ATOM 582 C C . ASN A 1 76 ? -25.625 1.472 10.855 1.00 90.38 76 ASN A C 1
ATOM 584 O O . ASN A 1 76 ? -24.668 2.247 10.923 1.00 90.38 76 ASN A O 1
ATOM 588 N N . LYS A 1 77 ? -26.892 1.892 10.969 1.00 88.62 77 LYS A N 1
ATOM 589 C CA . LYS A 1 77 ? -27.284 3.313 11.054 1.00 88.62 77 LYS A CA 1
ATOM 590 C C . LYS A 1 77 ? -26.604 4.095 12.191 1.00 88.62 77 LYS A C 1
ATOM 592 O O . LYS A 1 77 ? -26.530 5.319 12.125 1.00 88.62 77 LYS A O 1
ATOM 597 N N . ASN A 1 78 ? -26.148 3.418 13.245 1.00 84.94 78 ASN A N 1
ATOM 598 C CA . ASN A 1 78 ? -25.467 4.047 14.380 1.00 84.94 78 ASN A CA 1
ATOM 599 C C . ASN A 1 78 ? -23.968 4.236 14.114 1.00 84.94 78 ASN A C 1
ATOM 601 O O . ASN A 1 78 ? -23.385 5.210 14.586 1.00 84.94 78 ASN A O 1
ATOM 605 N N . ILE A 1 79 ? -23.367 3.332 13.338 1.00 86.62 79 ILE A N 1
ATOM 606 C CA . ILE A 1 79 ? -21.965 3.388 12.910 1.00 86.62 79 ILE A CA 1
ATOM 607 C C . ILE A 1 79 ? -21.779 4.433 11.802 1.00 86.62 79 ILE A C 1
ATOM 609 O O . ILE A 1 79 ? -20.800 5.171 11.828 1.00 86.62 79 ILE A O 1
ATOM 613 N N . ASP A 1 80 ? -22.743 4.565 10.886 1.00 86.56 80 ASP A N 1
ATOM 614 C CA . ASP A 1 80 ? -22.671 5.499 9.748 1.00 86.56 80 ASP A CA 1
ATOM 615 C C . ASP A 1 80 ? -22.585 6.979 10.149 1.00 86.56 80 ASP A C 1
ATOM 617 O O . ASP A 1 80 ? -22.191 7.822 9.346 1.00 86.56 80 ASP A O 1
ATOM 621 N N . LYS A 1 81 ? -22.935 7.313 11.396 1.00 86.12 81 LYS A N 1
ATOM 622 C CA . LYS A 1 81 ? -22.802 8.673 11.939 1.00 86.12 81 LYS A CA 1
ATOM 623 C C . LYS A 1 81 ? -21.353 9.053 12.250 1.00 86.12 81 LYS A C 1
ATOM 625 O O . LYS A 1 81 ? -21.071 10.229 12.471 1.00 86.12 81 LYS A O 1
ATOM 630 N N . ILE A 1 82 ? -20.448 8.078 12.312 1.00 83.69 82 ILE A N 1
ATOM 631 C CA . ILE A 1 82 ? -19.045 8.293 12.653 1.00 83.69 82 ILE A CA 1
ATOM 632 C C . ILE A 1 82 ? -18.273 8.516 11.352 1.00 83.69 82 ILE A C 1
ATOM 634 O O . ILE A 1 82 ? -18.161 7.623 10.517 1.00 83.69 82 ILE A O 1
ATOM 638 N N . SER A 1 83 ? -17.729 9.721 11.185 1.00 83.00 83 SER A N 1
ATOM 639 C CA . SER A 1 83 ? -16.909 10.075 10.024 1.00 83.00 83 SER A CA 1
ATOM 640 C C . SER A 1 83 ? -15.540 9.394 10.113 1.00 83.00 83 SER A C 1
ATOM 642 O O . SER A 1 83 ? -14.643 9.906 10.782 1.00 83.00 83 SER A O 1
ATOM 644 N N . LEU A 1 84 ? -15.383 8.253 9.443 1.00 89.06 84 LEU A N 1
ATOM 645 C CA . LEU A 1 84 ? -14.125 7.507 9.330 1.00 89.06 84 LEU A CA 1
ATOM 646 C C . LEU A 1 84 ? -13.611 7.509 7.884 1.00 89.06 84 LEU A C 1
ATOM 648 O O . LEU A 1 84 ? -14.366 7.760 6.946 1.00 89.06 84 LEU A O 1
ATOM 652 N N . ASP A 1 85 ? -12.320 7.231 7.709 1.00 88.06 85 ASP A N 1
ATOM 653 C CA . ASP A 1 85 ? -11.707 7.095 6.386 1.00 88.06 85 ASP A CA 1
ATOM 654 C C . ASP A 1 85 ? -12.278 5.855 5.675 1.00 88.06 85 ASP A C 1
ATOM 656 O O . ASP A 1 85 ? -12.309 4.782 6.265 1.00 88.06 85 ASP A O 1
ATOM 660 N N . GLU A 1 86 ? -12.667 5.947 4.404 1.00 90.56 86 GLU A N 1
ATOM 661 C CA . GLU A 1 86 ? -13.090 4.772 3.624 1.00 90.56 86 GLU A CA 1
ATOM 662 C C . GLU A 1 86 ? -11.936 4.214 2.775 1.00 90.56 86 GLU A C 1
ATOM 664 O O . GLU A 1 86 ? -11.169 4.966 2.164 1.00 90.56 86 GLU A O 1
ATOM 669 N N . ASP A 1 87 ? -11.803 2.885 2.728 1.00 87.25 87 ASP A N 1
ATOM 670 C CA . ASP A 1 87 ? -10.949 2.213 1.744 1.00 87.25 87 ASP A CA 1
ATOM 671 C C . ASP A 1 87 ? -11.684 1.984 0.409 1.00 87.25 87 ASP A C 1
ATOM 673 O O . ASP A 1 87 ? -12.886 2.212 0.276 1.00 87.25 87 ASP A O 1
ATOM 677 N N . SER A 1 88 ? -10.972 1.494 -0.607 1.00 85.06 88 SER A N 1
ATOM 678 C CA . SER A 1 88 ? -11.562 1.120 -1.906 1.00 85.06 88 SER A CA 1
ATOM 679 C C . SER A 1 88 ? -12.704 0.091 -1.836 1.00 85.06 88 SER A C 1
ATOM 681 O O . SER A 1 88 ? -13.444 -0.056 -2.808 1.00 85.06 88 SER A O 1
ATOM 683 N N . SER A 1 89 ? -12.882 -0.599 -0.707 1.00 84.25 89 SER A N 1
ATOM 684 C CA . SER A 1 89 ? -13.991 -1.526 -0.444 1.00 84.25 89 SER A CA 1
ATOM 685 C C . SER A 1 89 ? -15.092 -0.925 0.440 1.00 84.25 89 SER A C 1
ATOM 687 O O . SER A 1 89 ? -15.999 -1.652 0.847 1.00 84.25 89 SER A O 1
ATOM 689 N N . LYS A 1 90 ? -15.033 0.386 0.720 1.00 88.00 90 LYS A N 1
ATOM 690 C CA . LYS A 1 90 ? -15.938 1.132 1.612 1.00 88.00 90 LYS A CA 1
ATOM 691 C C . LYS A 1 90 ? -15.920 0.650 3.067 1.00 88.00 90 LYS A C 1
ATOM 693 O O . LYS A 1 90 ? -16.884 0.863 3.805 1.00 88.00 90 LYS A O 1
ATOM 698 N N . ASN A 1 91 ? -14.851 -0.024 3.489 1.00 87.19 91 ASN A N 1
ATOM 699 C CA . ASN A 1 91 ? -14.640 -0.312 4.903 1.00 87.19 91 ASN A CA 1
ATOM 700 C C . ASN A 1 91 ? -14.257 0.985 5.610 1.00 87.19 91 ASN A C 1
ATOM 702 O O . ASN A 1 91 ? -13.455 1.759 5.088 1.00 87.19 91 ASN A O 1
ATOM 706 N N . LEU A 1 92 ? -14.805 1.194 6.803 1.00 88.50 92 LEU A N 1
ATOM 707 C CA . LEU A 1 92 ? -14.514 2.356 7.629 1.00 88.50 92 LEU A CA 1
ATOM 708 C C . LEU A 1 92 ? -13.231 2.092 8.418 1.00 88.50 92 LEU A C 1
ATOM 710 O O . LEU A 1 92 ? -13.219 1.290 9.348 1.00 88.50 92 LEU A O 1
ATOM 714 N N . ILE A 1 93 ? -12.142 2.746 8.039 1.00 90.06 93 ILE A N 1
ATOM 715 C CA . ILE A 1 93 ? -10.830 2.663 8.672 1.00 90.06 93 ILE A CA 1
ATOM 716 C C . ILE A 1 93 ? -10.735 3.746 9.745 1.00 90.06 93 ILE A C 1
ATOM 718 O O . ILE A 1 93 ? -10.776 4.941 9.450 1.00 90.06 93 ILE A O 1
ATOM 722 N N . GLN A 1 94 ? -10.592 3.322 10.998 1.00 86.38 94 GLN A N 1
ATOM 723 C CA . GLN A 1 94 ? -10.437 4.226 12.132 1.00 86.38 94 GLN A CA 1
ATOM 724 C C . GLN A 1 94 ? -8.987 4.673 12.293 1.00 86.38 94 GLN A C 1
ATOM 726 O O . GLN A 1 94 ? -8.719 5.870 12.359 1.00 86.38 94 GLN A O 1
ATOM 731 N N . ASP A 1 95 ? -8.055 3.719 12.340 1.00 92.25 95 ASP A N 1
ATOM 732 C CA . ASP A 1 95 ? -6.634 4.016 12.521 1.00 92.25 95 ASP A CA 1
ATOM 733 C C . ASP A 1 95 ? -5.735 2.979 11.826 1.00 92.25 95 ASP A C 1
ATOM 735 O O . ASP A 1 95 ? -6.182 1.936 11.331 1.00 92.25 95 ASP A O 1
ATOM 739 N N . LYS A 1 96 ? -4.440 3.299 11.732 1.00 92.44 96 LYS A N 1
ATOM 740 C CA . LYS A 1 96 ? -3.436 2.527 11.007 1.00 92.44 96 LYS A CA 1
ATOM 741 C C . LYS A 1 96 ? -2.113 2.421 11.766 1.00 92.44 96 LYS A C 1
ATOM 743 O O . LYS A 1 96 ? -1.465 3.410 12.103 1.00 92.44 96 LYS A O 1
ATOM 748 N N . PHE A 1 97 ? -1.624 1.196 11.916 1.00 88.81 97 PHE A N 1
ATOM 749 C CA . PHE A 1 97 ? -0.362 0.882 12.575 1.00 88.81 97 PHE A CA 1
ATOM 750 C C . PHE A 1 97 ? 0.717 0.510 11.550 1.00 88.81 97 PHE A C 1
ATOM 752 O O . PHE A 1 97 ? 0.557 -0.422 10.765 1.00 88.81 97 PHE A O 1
ATOM 759 N N . LYS A 1 98 ? 1.849 1.224 11.522 1.00 87.00 98 LYS A N 1
ATOM 760 C CA . LYS A 1 98 ? 2.892 1.007 10.500 1.00 87.00 98 LYS A CA 1
ATOM 761 C C . LYS A 1 98 ? 3.633 -0.321 10.718 1.00 87.00 98 LYS A C 1
ATOM 763 O O . LYS A 1 98 ? 4.369 -0.472 11.693 1.00 87.00 98 LYS A O 1
ATOM 768 N N . PHE A 1 99 ? 3.521 -1.244 9.760 1.00 78.19 99 PHE A N 1
ATOM 769 C CA . PHE A 1 99 ? 4.010 -2.626 9.887 1.00 78.19 99 PHE A CA 1
ATOM 770 C C . PHE A 1 99 ? 5.542 -2.754 9.839 1.00 78.19 99 PHE A C 1
ATOM 772 O O . PHE A 1 99 ? 6.122 -3.647 10.451 1.00 78.19 99 PHE A O 1
ATOM 779 N N . LYS A 1 100 ? 6.232 -1.823 9.161 1.00 72.88 100 LYS A N 1
ATOM 780 C CA . LYS A 1 100 ? 7.678 -1.893 8.849 1.00 72.88 100 LYS A CA 1
ATOM 781 C C . LYS A 1 100 ? 8.609 -2.025 10.074 1.00 72.88 100 LYS A C 1
ATOM 783 O O . LYS A 1 100 ? 9.788 -2.311 9.907 1.00 72.88 100 LYS A O 1
ATOM 788 N N . LYS A 1 101 ? 8.094 -1.819 11.293 1.00 58.06 101 LYS A N 1
ATOM 789 C CA . LYS A 1 101 ? 8.835 -1.888 12.565 1.00 58.06 101 LYS A CA 1
ATOM 790 C C . LYS A 1 101 ? 8.691 -3.228 13.308 1.00 58.06 101 LYS A C 1
ATOM 792 O O . LYS A 1 101 ? 9.367 -3.414 14.312 1.00 58.06 101 LYS A O 1
ATOM 797 N N . ILE A 1 102 ? 7.833 -4.135 12.827 1.00 60.12 102 ILE A N 1
ATOM 798 C CA . ILE A 1 102 ? 7.521 -5.418 13.483 1.00 60.12 102 ILE A CA 1
ATOM 799 C C . ILE A 1 102 ? 8.577 -6.507 13.148 1.00 60.12 102 ILE A C 1
ATOM 801 O O . ILE A 1 102 ? 8.759 -7.505 13.831 1.00 60.12 102 ILE A O 1
ATOM 805 N N . LEU A 1 103 ? 9.418 -6.306 12.137 1.00 62.75 103 LEU A N 1
ATOM 806 C CA . LEU A 1 103 ? 10.292 -7.387 11.653 1.00 62.75 103 LEU A CA 1
ATOM 807 C C . LEU A 1 103 ? 11.665 -7.496 12.348 1.00 62.75 103 LEU A C 1
ATOM 809 O O . LEU A 1 103 ? 12.455 -8.353 11.965 1.00 62.75 103 LEU A O 1
ATOM 813 N N . SER A 1 104 ? 11.978 -6.677 13.363 1.00 59.03 104 SER A N 1
ATOM 814 C CA . SER A 1 104 ? 13.296 -6.712 14.019 1.00 59.03 104 SER A CA 1
ATOM 815 C C . SER A 1 104 ? 13.233 -6.965 15.535 1.00 59.03 104 SER A C 1
ATOM 817 O O . SER A 1 104 ? 12.947 -6.059 16.318 1.00 59.03 104 SER A O 1
ATOM 819 N N . LYS A 1 105 ? 13.598 -8.201 15.899 1.00 62.94 105 LYS A N 1
ATOM 820 C CA . LYS A 1 105 ? 14.267 -8.676 17.129 1.00 62.94 105 LYS A CA 1
ATOM 821 C C . LYS A 1 105 ? 13.534 -8.935 18.457 1.00 62.94 105 LYS A C 1
ATOM 823 O O . LYS A 1 105 ? 14.205 -9.455 19.329 1.00 62.94 105 LYS A O 1
ATOM 828 N N . GLU A 1 106 ? 12.220 -8.773 18.616 1.00 84.88 106 GLU A N 1
ATOM 829 C CA . GLU A 1 106 ? 11.521 -9.337 19.801 1.00 84.88 106 GLU A CA 1
ATOM 830 C C . GLU A 1 106 ? 9.999 -9.405 19.576 1.00 84.88 106 GLU A C 1
ATOM 832 O O . GLU A 1 106 ? 9.274 -8.426 19.769 1.00 84.88 106 GLU A O 1
ATOM 837 N N . GLU A 1 107 ? 9.505 -10.566 19.137 1.00 83.94 107 GLU A N 1
ATOM 838 C CA . GLU A 1 107 ? 8.087 -10.786 18.807 1.00 83.94 107 GLU A CA 1
ATOM 839 C C . GLU A 1 107 ? 7.162 -10.480 19.999 1.00 83.94 107 GLU A C 1
ATOM 841 O O . GLU A 1 107 ? 6.156 -9.786 19.857 1.00 83.94 107 GLU A O 1
ATOM 846 N N . SER A 1 108 ? 7.553 -10.890 21.208 1.00 88.38 108 SER A N 1
ATOM 847 C CA . SER A 1 108 ? 6.771 -10.686 22.434 1.00 88.38 108 SER A CA 1
ATOM 848 C C . SER A 1 108 ? 6.577 -9.206 22.794 1.00 88.38 108 SER A C 1
ATOM 850 O O . SER A 1 108 ? 5.479 -8.793 23.177 1.00 88.38 108 SER A O 1
ATOM 852 N N . VAL A 1 109 ? 7.613 -8.373 22.642 1.00 89.50 109 VAL A N 1
ATOM 853 C CA . VAL A 1 109 ? 7.541 -6.926 22.913 1.00 89.50 109 VAL A CA 1
ATOM 854 C C . VAL A 1 109 ? 6.621 -6.237 21.917 1.00 89.50 109 VAL A C 1
ATOM 856 O O . VAL A 1 109 ? 5.900 -5.300 22.267 1.00 89.50 109 VAL A O 1
ATOM 859 N N . GLN A 1 110 ? 6.629 -6.690 20.672 1.00 86.00 110 GLN A N 1
ATOM 860 C CA . GLN A 1 110 ? 5.786 -6.110 19.643 1.00 86.00 110 GLN A CA 1
ATOM 861 C C . GLN A 1 110 ? 4.336 -6.544 19.762 1.00 86.00 110 GLN A C 1
ATOM 863 O O . GLN A 1 110 ? 3.474 -5.682 19.631 1.00 86.00 110 GLN A O 1
ATOM 868 N N . ILE A 1 111 ? 4.065 -7.811 20.091 1.00 90.88 111 ILE A N 1
ATOM 869 C CA . ILE A 1 111 ? 2.713 -8.271 20.427 1.00 90.88 111 ILE A CA 1
ATOM 870 C C . ILE A 1 111 ? 2.163 -7.419 21.572 1.00 90.88 111 ILE A C 1
ATOM 872 O O . ILE A 1 111 ? 1.079 -6.866 21.440 1.00 90.88 111 ILE A O 1
ATOM 876 N N . LYS A 1 112 ? 2.941 -7.181 22.640 1.00 92.75 112 LYS A N 1
ATOM 877 C CA . LYS A 1 112 ? 2.526 -6.289 23.739 1.00 92.75 112 LYS A CA 1
ATOM 878 C C . LYS A 1 112 ? 2.227 -4.860 23.271 1.00 92.75 112 LYS A C 1
ATOM 880 O O . LYS A 1 112 ? 1.223 -4.281 23.684 1.00 92.75 112 LYS A O 1
ATOM 885 N N . LYS A 1 113 ? 3.075 -4.277 22.413 1.00 91.75 113 LYS A N 1
ATOM 886 C CA . LYS A 1 113 ? 2.845 -2.934 21.844 1.00 91.75 113 LYS A CA 1
ATOM 887 C C . LYS A 1 113 ? 1.591 -2.891 20.972 1.00 91.75 113 LYS A C 1
ATOM 889 O O . LYS A 1 113 ? 0.835 -1.929 21.066 1.00 91.75 113 LYS A O 1
ATOM 894 N N . LEU A 1 114 ? 1.375 -3.922 20.159 1.00 92.62 114 LEU A N 1
ATOM 895 C CA . LEU A 1 114 ? 0.241 -4.030 19.251 1.00 92.62 114 LEU A CA 1
ATOM 896 C C . LEU A 1 114 ? -1.067 -4.250 20.017 1.00 92.62 114 LEU A C 1
ATOM 898 O O . LEU A 1 114 ? -2.031 -3.546 19.752 1.00 92.62 114 LEU A O 1
ATOM 902 N N . SER A 1 115 ? -1.079 -5.135 21.021 1.00 93.06 115 SER A N 1
ATOM 903 C CA . SER A 1 115 ? -2.207 -5.324 21.944 1.00 93.06 115 SER A CA 1
ATOM 904 C C . SER A 1 115 ? -2.576 -4.040 22.670 1.00 93.06 115 SER A C 1
ATOM 906 O O . SER A 1 115 ? -3.756 -3.728 22.795 1.00 93.06 115 SER A O 1
ATOM 908 N N . LYS A 1 116 ? -1.576 -3.289 23.155 1.00 94.38 116 LYS A N 1
ATOM 909 C CA . LYS A 1 116 ? -1.816 -2.010 23.828 1.00 94.38 116 LYS A CA 1
ATOM 910 C C . LYS A 1 116 ? -2.447 -0.995 22.874 1.00 94.38 116 LYS A C 1
ATOM 912 O O . LYS A 1 116 ? -3.485 -0.443 23.209 1.00 94.38 116 LYS A O 1
ATOM 917 N N . TRP A 1 117 ? -1.86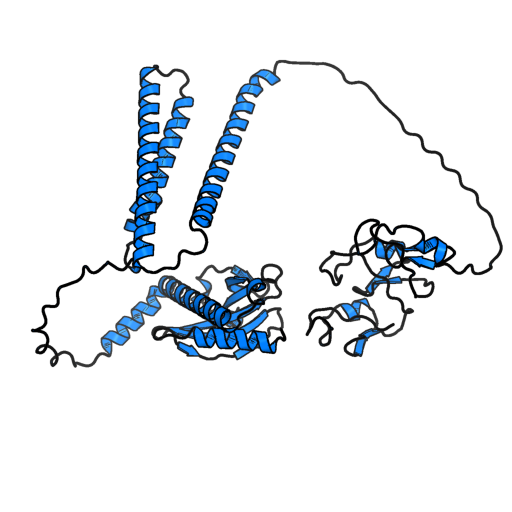1 -0.803 21.689 1.00 94.38 117 TRP A N 1
ATOM 918 C CA . TRP A 1 117 ? -2.415 0.098 20.673 1.00 94.38 117 TRP A CA 1
ATOM 919 C C . TRP A 1 117 ? -3.845 -0.301 20.285 1.00 94.38 117 TRP A C 1
ATOM 921 O O . TRP A 1 117 ? -4.738 0.535 20.318 1.00 94.38 117 TRP A O 1
ATOM 931 N N . LEU A 1 118 ? -4.092 -1.588 20.024 1.00 93.81 118 LEU A N 1
ATOM 932 C CA . LEU A 1 118 ? -5.419 -2.090 19.666 1.00 93.81 118 LEU A CA 1
ATOM 933 C C . LEU A 1 118 ? -6.446 -1.846 20.782 1.00 93.81 118 LEU A C 1
ATOM 935 O O . LEU A 1 118 ? -7.568 -1.425 20.517 1.00 93.81 118 LEU A O 1
ATOM 939 N N . ARG A 1 119 ? -6.062 -2.078 22.042 1.00 94.00 119 ARG A N 1
ATOM 940 C CA . ARG A 1 119 ? -6.910 -1.798 23.208 1.00 94.00 119 ARG A CA 1
ATOM 941 C C . ARG A 1 119 ? -7.263 -0.314 23.307 1.00 94.00 119 ARG A C 1
ATOM 943 O O . ARG A 1 119 ? -8.417 0.012 23.585 1.00 94.00 119 ARG A O 1
ATOM 950 N N . ASP A 1 120 ? -6.283 0.562 23.107 1.00 93.06 120 ASP A N 1
ATOM 951 C CA . ASP A 1 120 ? -6.474 2.012 23.166 1.00 93.06 120 ASP A CA 1
ATOM 952 C C . ASP A 1 120 ? -7.425 2.480 22.044 1.00 93.06 120 ASP A C 1
ATOM 954 O O . ASP A 1 120 ? -8.348 3.250 22.313 1.00 93.06 120 ASP A O 1
ATOM 958 N N . GLU A 1 121 ? -7.306 1.920 20.834 1.00 93.88 121 GLU A N 1
ATOM 959 C CA . GLU A 1 121 ? -8.210 2.210 19.711 1.00 93.88 121 GLU A CA 1
ATOM 960 C C . GLU A 1 121 ? -9.645 1.717 19.937 1.00 93.88 121 GLU A C 1
ATOM 962 O O . GLU A 1 121 ? -10.601 2.454 19.673 1.00 93.88 121 GLU A O 1
ATOM 967 N N . ILE A 1 122 ? -9.825 0.509 20.491 1.00 93.19 122 ILE A N 1
ATOM 968 C CA . ILE A 1 122 ? -11.155 -0.000 20.866 1.00 93.19 122 ILE A CA 1
ATOM 969 C C . ILE A 1 122 ? -11.789 0.925 21.917 1.00 93.19 122 ILE A C 1
ATOM 971 O O . ILE A 1 122 ? -12.961 1.290 21.804 1.00 93.19 122 ILE A O 1
ATOM 975 N N . LYS A 1 123 ? -11.022 1.363 22.927 1.00 93.81 123 LYS A N 1
ATOM 976 C CA . LYS A 1 123 ? -11.508 2.308 23.949 1.00 93.81 123 LYS A CA 1
ATOM 977 C C . LYS A 1 123 ? -11.904 3.649 23.342 1.00 93.81 123 LYS A C 1
ATOM 979 O O . LYS A 1 123 ? -12.984 4.144 23.669 1.00 93.81 123 LYS A O 1
ATOM 984 N N . GLY A 1 124 ? -11.066 4.204 22.467 1.00 91.94 124 GLY A N 1
ATOM 985 C CA . GLY A 1 124 ? -11.350 5.438 21.737 1.00 91.94 124 GLY A CA 1
ATOM 986 C C . GLY A 1 124 ? -12.644 5.335 20.931 1.00 91.94 124 GLY A C 1
ATOM 987 O O . GLY A 1 124 ? -13.503 6.213 21.034 1.00 91.94 124 GLY A O 1
ATOM 988 N N . TYR A 1 125 ? -12.844 4.216 20.228 1.00 92.75 125 TYR A N 1
ATOM 989 C CA . TYR A 1 125 ? -14.072 3.978 19.476 1.00 92.75 125 TYR A CA 1
ATOM 990 C C . TYR A 1 125 ? -15.302 3.928 20.380 1.00 92.75 125 TYR A C 1
ATOM 992 O O . TYR A 1 125 ? -16.289 4.592 20.089 1.00 92.75 125 TYR A O 1
ATOM 1000 N N . PHE A 1 126 ? -15.260 3.205 21.504 1.00 92.50 126 PHE A N 1
ATOM 1001 C CA . PHE A 1 126 ? -16.398 3.155 22.431 1.00 92.50 126 PHE A CA 1
ATOM 1002 C C . PHE A 1 126 ? -16.752 4.526 23.020 1.00 92.50 126 PHE A C 1
ATOM 1004 O O . PHE A 1 126 ? -17.929 4.798 23.255 1.00 92.50 126 PHE A O 1
ATOM 1011 N N . ILE A 1 127 ? -15.767 5.402 23.245 1.00 91.06 127 ILE A N 1
ATOM 1012 C CA . ILE A 1 127 ? -16.019 6.780 23.691 1.00 91.06 127 ILE A CA 1
ATOM 1013 C C . ILE A 1 127 ? -16.771 7.553 22.603 1.00 91.06 127 ILE A C 1
ATOM 1015 O O . ILE A 1 127 ? -17.817 8.136 22.886 1.00 91.06 127 ILE A O 1
ATOM 1019 N N . LEU A 1 128 ? -16.291 7.504 21.356 1.00 86.88 128 LEU A N 1
ATOM 1020 C CA . LEU A 1 128 ? -16.963 8.143 20.221 1.00 86.88 128 LEU A CA 1
ATOM 1021 C C . LEU A 1 128 ? -18.367 7.569 20.013 1.00 86.88 128 LEU A C 1
ATOM 1023 O O . LEU A 1 128 ? -19.338 8.314 19.912 1.00 86.88 128 LEU A O 1
ATOM 1027 N N . PHE A 1 129 ? -18.494 6.245 20.028 1.00 88.56 129 PHE A N 1
ATOM 1028 C CA . PHE A 1 129 ? -19.763 5.550 19.877 1.00 88.56 129 PHE A CA 1
ATOM 1029 C C . PHE A 1 129 ? -20.766 5.986 20.950 1.00 88.56 129 PHE A C 1
ATOM 1031 O O . PHE A 1 129 ? -21.908 6.296 20.615 1.00 88.56 129 PHE A O 1
ATOM 1038 N N . LYS A 1 130 ? -20.336 6.106 22.214 1.00 88.56 130 LYS A N 1
ATOM 1039 C CA . LYS A 1 130 ? -21.161 6.632 23.311 1.00 88.56 130 LYS A CA 1
ATOM 1040 C C . LYS A 1 130 ? -21.568 8.090 23.096 1.00 88.56 130 LYS A C 1
ATOM 1042 O O . LYS A 1 130 ? -22.718 8.434 23.356 1.00 88.56 130 LYS A O 1
ATOM 1047 N N . MET A 1 131 ? -20.670 8.940 22.593 1.00 86.00 131 MET A N 1
ATOM 1048 C CA . MET A 1 131 ? -20.984 10.343 22.290 1.00 86.00 131 MET A CA 1
ATOM 1049 C C . MET A 1 131 ? -22.048 10.478 21.190 1.00 86.00 131 MET A C 1
ATOM 1051 O O . MET A 1 131 ? -22.981 11.265 21.339 1.00 86.00 131 MET A O 1
ATOM 1055 N N . PHE A 1 132 ? -21.946 9.696 20.111 1.00 88.00 132 PHE A N 1
ATOM 1056 C CA . PHE A 1 132 ? -22.884 9.759 18.981 1.00 88.00 132 PHE A CA 1
ATOM 1057 C C . PHE A 1 132 ? -24.196 8.999 19.218 1.00 88.00 132 PHE A C 1
ATOM 1059 O O . PHE A 1 132 ? -25.200 9.282 18.561 1.00 88.00 132 PHE A O 1
ATOM 1066 N N . ASN A 1 133 ? -24.209 8.066 20.172 1.00 88.19 133 ASN A N 1
ATOM 1067 C CA . ASN A 1 133 ? -25.358 7.222 20.490 1.00 88.19 133 ASN A CA 1
ATOM 1068 C C . ASN A 1 133 ? -25.824 7.394 21.939 1.00 88.19 133 ASN A C 1
ATOM 1070 O O . ASN A 1 133 ? -26.263 6.435 22.566 1.00 88.19 133 ASN A O 1
ATOM 1074 N N . LYS A 1 134 ? -25.765 8.622 22.468 1.00 88.81 134 LYS A N 1
ATOM 1075 C CA . LYS A 1 134 ? -26.125 8.937 23.860 1.00 88.81 134 LYS A CA 1
ATOM 1076 C C . LYS A 1 134 ? -27.460 8.315 24.302 1.00 88.81 134 LYS A C 1
ATOM 1078 O O . LYS A 1 134 ? -27.507 7.691 25.353 1.00 88.81 134 LYS A O 1
ATOM 1083 N N . LYS A 1 135 ? -28.491 8.388 23.447 1.00 84.31 135 LYS A N 1
ATOM 1084 C CA . LYS A 1 135 ? -29.824 7.814 23.710 1.00 84.31 135 LYS A CA 1
ATOM 1085 C C . LYS A 1 135 ? -29.814 6.301 23.955 1.00 84.31 135 LYS A C 1
ATOM 1087 O O . LYS A 1 135 ? -30.598 5.820 24.754 1.00 84.31 135 LYS A O 1
ATOM 1092 N N . LEU A 1 136 ? -28.938 5.553 23.277 1.00 80.06 136 LEU A N 1
ATOM 1093 C CA . LEU A 1 136 ? -28.837 4.102 23.480 1.00 80.06 136 LEU A CA 1
ATOM 1094 C C . LEU A 1 136 ? -28.293 3.771 24.875 1.00 80.06 136 LEU A C 1
ATOM 1096 O O . LEU A 1 136 ? -28.763 2.829 25.496 1.00 80.06 136 LEU A O 1
ATOM 1100 N N . PHE A 1 137 ? -27.356 4.577 25.380 1.00 80.94 137 PHE A N 1
ATOM 1101 C CA . PHE A 1 137 ? -26.786 4.389 26.716 1.00 80.94 137 PHE A CA 1
ATOM 1102 C C . PHE A 1 137 ? -27.675 4.930 27.842 1.00 80.94 137 PHE A C 1
ATOM 1104 O O . PHE A 1 137 ? -27.578 4.447 28.964 1.00 80.94 137 PHE A O 1
ATOM 1111 N N . GLU A 1 138 ? -28.507 5.942 27.581 1.00 83.38 138 GLU A N 1
ATOM 1112 C CA . GLU A 1 138 ? -29.459 6.464 28.575 1.00 83.38 138 GLU A CA 1
ATOM 1113 C C . GLU A 1 138 ? -30.537 5.419 28.905 1.00 83.38 138 GLU A C 1
ATOM 1115 O O . GLU A 1 138 ? -30.806 5.182 30.080 1.00 83.38 138 GLU A O 1
ATOM 1120 N N . ASN A 1 139 ? -31.047 4.705 27.896 1.00 78.62 139 ASN A N 1
ATOM 1121 C CA . ASN A 1 139 ? -32.066 3.669 28.089 1.00 78.62 139 ASN A CA 1
ATOM 1122 C C . ASN A 1 139 ? -31.560 2.465 28.915 1.00 78.62 139 ASN A C 1
ATOM 1124 O O . ASN A 1 139 ? -32.302 1.933 29.734 1.00 78.62 139 ASN A O 1
ATOM 1128 N N . GLU A 1 140 ? -30.295 2.052 28.758 1.00 75.88 140 GLU A N 1
ATOM 1129 C CA . GLU A 1 140 ? -29.708 0.962 29.565 1.00 75.88 140 GLU A CA 1
ATOM 1130 C C . GLU A 1 140 ? -29.522 1.351 31.042 1.00 75.88 140 GLU A C 1
ATOM 1132 O O . GLU A 1 140 ? -29.631 0.509 31.937 1.00 75.88 140 GLU A O 1
ATOM 1137 N N . ILE A 1 141 ? -29.230 2.626 31.326 1.00 75.38 141 ILE A N 1
ATOM 1138 C CA . ILE A 1 141 ? -29.126 3.114 32.709 1.00 75.38 141 ILE A CA 1
ATOM 1139 C C . ILE A 1 141 ? -30.509 3.096 33.367 1.00 75.38 141 ILE A C 1
ATOM 1141 O O . ILE A 1 141 ? -30.628 2.674 34.515 1.00 75.38 141 ILE A O 1
ATOM 1145 N N . GLU A 1 142 ? -31.556 3.478 32.636 1.00 78.44 142 GLU A N 1
ATOM 1146 C CA . GLU A 1 142 ? -32.930 3.387 33.135 1.00 78.44 142 GLU A CA 1
ATOM 1147 C C . GLU A 1 142 ? -33.344 1.925 33.378 1.00 78.44 142 GLU A C 1
ATOM 1149 O O . GLU A 1 142 ? -33.813 1.602 34.469 1.00 78.44 142 GLU A O 1
ATOM 1154 N N . GLU A 1 143 ? -33.078 1.006 32.444 1.00 75.50 143 GLU A N 1
ATOM 1155 C CA . GLU A 1 143 ? -33.389 -0.423 32.622 1.00 75.50 143 GLU A CA 1
ATOM 1156 C C . GLU A 1 143 ? -32.593 -1.092 33.751 1.00 75.50 143 GLU A C 1
ATOM 1158 O O . GLU A 1 143 ? -33.136 -1.930 34.473 1.00 75.50 143 GLU A O 1
ATOM 1163 N N . SER A 1 144 ? -31.323 -0.728 33.947 1.00 73.56 144 SER A N 1
ATOM 1164 C CA . SER A 1 144 ? -30.524 -1.256 35.063 1.00 73.56 144 SER A CA 1
ATOM 1165 C C . SER A 1 144 ? -30.943 -0.674 36.415 1.00 73.56 144 SER A C 1
ATOM 1167 O O . SER A 1 144 ? -30.940 -1.400 37.405 1.00 73.56 144 SER A O 1
ATOM 1169 N N . SER A 1 145 ? -31.375 0.592 36.461 1.00 76.88 145 SER A N 1
ATOM 1170 C CA . SER A 1 145 ? -31.899 1.216 37.684 1.00 76.88 145 SER A CA 1
ATOM 1171 C C . SER A 1 145 ? -33.267 0.673 38.111 1.00 76.88 145 SER A C 1
ATOM 1173 O O . SER A 1 145 ? -33.547 0.596 39.303 1.00 76.88 145 SER A O 1
ATOM 1175 N N . ASN A 1 146 ? -34.094 0.235 37.157 1.00 74.88 146 ASN A N 1
ATOM 1176 C CA . ASN A 1 146 ? -35.426 -0.311 37.434 1.00 74.88 146 ASN A CA 1
ATOM 1177 C C . ASN A 1 146 ? -35.412 -1.798 37.832 1.00 74.88 146 ASN A C 1
ATOM 1179 O O . ASN A 1 146 ? -36.415 -2.301 38.331 1.00 74.88 146 ASN A O 1
ATOM 1183 N N . ASN A 1 147 ? -34.287 -2.493 37.634 1.00 69.19 147 ASN A N 1
ATOM 1184 C CA . ASN A 1 147 ? -34.122 -3.910 37.964 1.00 69.19 147 ASN A CA 1
ATOM 1185 C C . ASN A 1 147 ? -33.230 -4.159 39.197 1.00 69.19 147 ASN A C 1
ATOM 1187 O O . ASN A 1 147 ? -32.935 -5.316 39.487 1.00 69.19 147 ASN A O 1
ATOM 1191 N N . GLU A 1 148 ? -32.794 -3.121 39.924 1.00 59.28 148 GLU A N 1
ATOM 1192 C CA . GLU A 1 148 ? -32.065 -3.272 41.196 1.00 59.28 148 GLU A CA 1
ATOM 1193 C C . GLU A 1 148 ? -33.083 -3.624 42.311 1.00 59.28 148 GLU A C 1
ATOM 1195 O O . GLU A 1 148 ? -33.884 -2.766 42.694 1.00 59.28 148 GLU A O 1
ATOM 1200 N N . PRO A 1 149 ? -33.125 -4.870 42.833 1.00 57.38 149 PRO A N 1
ATOM 1201 C CA . PRO A 1 149 ? -34.047 -5.235 43.903 1.00 57.38 149 PRO A CA 1
ATOM 1202 C C . PRO A 1 149 ? -33.659 -4.506 45.195 1.00 57.38 149 PRO A C 1
ATOM 1204 O O . PRO A 1 149 ? -32.486 -4.215 45.426 1.00 57.38 149 PRO A O 1
ATOM 1207 N N . LEU A 1 150 ? -34.651 -4.236 46.047 1.00 55.41 150 LEU A N 1
ATOM 1208 C CA . LEU A 1 150 ? -34.534 -3.682 47.403 1.00 55.41 150 LEU A CA 1
ATOM 1209 C C . LEU A 1 150 ? -33.514 -4.447 48.280 1.00 55.41 150 LEU A C 1
ATOM 1211 O O . LEU A 1 150 ? -33.886 -5.257 49.117 1.00 55.41 150 LEU A O 1
ATOM 1215 N N . GLU A 1 151 ? -32.222 -4.169 48.124 1.00 53.34 151 GLU A N 1
ATOM 1216 C CA . GLU A 1 151 ? -31.147 -4.697 48.983 1.00 53.34 151 GLU A CA 1
ATOM 1217 C C . GLU A 1 151 ? -30.374 -3.571 49.701 1.00 53.34 151 GLU A C 1
ATOM 1219 O O . GLU A 1 151 ? -29.333 -3.786 50.324 1.00 53.34 151 GLU A O 1
ATOM 1224 N N . ARG A 1 152 ? -30.897 -2.335 49.661 1.00 49.31 152 ARG A N 1
ATOM 1225 C CA . ARG A 1 152 ? -30.247 -1.144 50.241 1.00 49.31 152 ARG A CA 1
ATOM 1226 C C . ARG A 1 152 ? -30.510 -0.872 51.724 1.00 49.31 152 ARG A C 1
ATOM 1228 O O . ARG A 1 152 ? -29.966 0.107 52.229 1.00 49.31 152 ARG A O 1
ATOM 1235 N N . GLU A 1 153 ? -31.247 -1.710 52.453 1.00 50.50 153 GLU A N 1
ATOM 1236 C CA . GLU A 1 153 ? -31.505 -1.449 53.884 1.00 50.50 153 GLU A CA 1
ATOM 1237 C C . GLU A 1 153 ? -30.491 -2.051 54.875 1.00 50.50 153 GLU A C 1
ATOM 1239 O O . GLU A 1 153 ? -30.420 -1.567 56.000 1.00 50.50 153 GLU A O 1
ATOM 1244 N N . ASN A 1 154 ? -29.613 -2.988 54.487 1.00 48.72 154 ASN A N 1
ATOM 1245 C CA . ASN A 1 154 ? -28.768 -3.695 55.473 1.00 48.72 154 ASN A CA 1
ATOM 1246 C C . ASN A 1 154 ? -27.296 -3.254 55.599 1.00 48.72 154 ASN A C 1
ATOM 1248 O O . ASN A 1 154 ? -26.606 -3.727 56.496 1.00 48.72 154 ASN A O 1
ATOM 1252 N N . ASN A 1 155 ? -26.796 -2.313 54.789 1.00 44.75 155 ASN A N 1
ATOM 1253 C CA . ASN A 1 155 ? -25.358 -1.969 54.780 1.00 44.75 155 ASN A CA 1
ATOM 1254 C C . ASN A 1 155 ? -25.007 -0.589 55.365 1.00 44.75 155 ASN A C 1
ATOM 1256 O O . ASN A 1 155 ? -23.955 -0.025 55.057 1.00 44.75 155 ASN A O 1
ATOM 1260 N N . LYS A 1 156 ? -25.859 -0.027 56.234 1.00 45.53 156 LYS A N 1
ATOM 1261 C CA . LYS A 1 156 ? -25.631 1.301 56.837 1.00 45.53 156 LYS A CA 1
ATOM 1262 C C . LYS A 1 156 ? -24.847 1.289 58.161 1.00 45.53 156 LYS A C 1
ATOM 1264 O O . LYS A 1 156 ? -24.561 2.361 58.682 1.00 45.53 156 LYS A O 1
ATOM 1269 N N . THR A 1 157 ? -24.426 0.127 58.671 1.00 44.88 157 THR A N 1
ATOM 1270 C CA . THR A 1 157 ? -23.872 -0.000 60.041 1.00 44.88 157 THR A CA 1
ATOM 1271 C C . THR A 1 157 ? -22.407 -0.454 60.109 1.00 44.88 157 THR A C 1
ATOM 1273 O O . THR A 1 157 ? -21.983 -1.015 61.114 1.00 44.88 157 THR A O 1
ATOM 1276 N N . GLN A 1 158 ? -21.597 -0.239 59.066 1.00 44.41 158 GLN A N 1
ATOM 1277 C CA . GLN A 1 158 ? -20.197 -0.701 59.092 1.00 44.41 158 GLN A CA 1
ATOM 1278 C C . GLN A 1 158 ? -19.190 0.243 58.423 1.00 44.41 158 GLN A C 1
ATOM 1280 O O . GLN A 1 158 ? -18.263 -0.186 57.738 1.00 44.41 158 GLN A O 1
ATOM 1285 N N . LYS A 1 159 ? -19.347 1.558 58.619 1.00 42.94 159 LYS A N 1
ATOM 1286 C CA . LYS A 1 159 ? -18.377 2.533 58.100 1.00 42.94 159 LYS A CA 1
ATOM 1287 C C . LYS A 1 159 ? -18.059 3.671 59.069 1.00 42.94 159 LYS A C 1
ATOM 1289 O O . LYS A 1 159 ? -18.038 4.829 58.681 1.00 42.94 159 LYS A O 1
ATOM 1294 N N . GLU A 1 160 ? -17.736 3.327 60.309 1.00 46.59 160 GLU A N 1
ATOM 1295 C CA . GLU A 1 160 ? -17.026 4.221 61.227 1.00 46.59 160 GLU A CA 1
ATOM 1296 C C . GLU A 1 160 ? -15.904 3.443 61.907 1.00 46.59 160 GLU A C 1
ATOM 1298 O O . GLU A 1 160 ? -16.149 2.714 62.858 1.00 46.59 160 GLU A O 1
ATOM 1303 N N . THR A 1 161 ? -14.692 3.533 61.349 1.00 47.50 161 THR A N 1
ATOM 1304 C CA . THR A 1 161 ? -13.370 3.491 62.019 1.00 47.50 161 THR A CA 1
ATOM 1305 C C . THR A 1 161 ? -12.297 3.118 60.997 1.00 47.50 161 THR A C 1
ATOM 1307 O O . THR A 1 161 ? -11.957 1.962 60.816 1.00 47.50 161 THR A O 1
ATOM 1310 N N . HIS A 1 162 ? -11.766 4.117 60.290 1.00 38.34 162 HIS A N 1
ATOM 1311 C CA . HIS A 1 162 ? -10.354 4.160 59.890 1.00 38.34 162 HIS A CA 1
ATOM 1312 C C . HIS A 1 162 ? -10.067 5.543 59.302 1.00 38.34 162 HIS A C 1
ATOM 1314 O O . HIS A 1 162 ? -10.304 5.822 58.127 1.00 38.34 162 HIS A O 1
ATOM 1320 N N . LYS A 1 163 ? -9.583 6.443 60.162 1.00 46.94 163 LYS A N 1
ATOM 1321 C CA . LYS A 1 163 ? -9.028 7.736 59.766 1.00 46.94 163 LYS A CA 1
ATOM 1322 C C . LYS A 1 163 ? -7.609 7.479 59.256 1.00 46.94 163 LYS A C 1
ATOM 1324 O O . LYS A 1 163 ? -6.650 7.565 60.012 1.00 46.94 163 LYS A O 1
ATOM 1329 N N . VAL A 1 164 ? -7.510 7.062 57.996 1.00 45.06 164 VAL A N 1
ATOM 1330 C CA . VAL A 1 164 ? -6.248 7.023 57.251 1.00 45.06 164 VAL A CA 1
ATOM 1331 C C . VAL A 1 164 ? -5.985 8.433 56.733 1.00 45.06 164 VAL A C 1
ATOM 1333 O O . VAL A 1 164 ? -6.879 9.085 56.191 1.00 45.06 164 VAL A O 1
ATOM 1336 N N . GLU A 1 165 ? -4.773 8.912 56.976 1.00 44.53 165 GLU A N 1
ATOM 1337 C CA . GLU A 1 165 ? -4.247 10.188 56.510 1.00 44.53 165 GLU A CA 1
ATOM 1338 C C . GLU A 1 165 ? -4.414 10.275 54.983 1.00 44.53 165 GLU A C 1
ATOM 1340 O O . GLU A 1 165 ? -3.861 9.470 54.234 1.00 44.53 165 GLU A O 1
ATOM 1345 N N . LYS A 1 166 ? -5.281 11.190 54.527 1.00 41.12 166 LYS A N 1
ATOM 1346 C CA . LYS A 1 166 ? -5.578 11.388 53.105 1.00 41.12 166 LYS A CA 1
ATOM 1347 C C . LYS A 1 166 ? -4.359 12.003 52.424 1.00 41.12 166 LYS A C 1
ATOM 1349 O O . LYS A 1 166 ? -4.117 13.202 52.538 1.00 41.12 166 LYS A O 1
ATOM 1354 N N . GLU A 1 167 ? -3.639 11.175 51.681 1.00 46.12 167 GLU A N 1
ATOM 1355 C CA . GLU A 1 167 ? -2.763 11.617 50.601 1.00 46.12 167 GLU A CA 1
ATOM 1356 C C . GLU A 1 167 ? -3.604 12.454 49.608 1.00 46.12 167 GLU A C 1
ATOM 1358 O O . GLU A 1 167 ? -4.759 12.094 49.347 1.00 46.12 167 GLU A O 1
ATOM 1363 N N . PRO A 1 168 ? -3.113 13.608 49.113 1.00 42.78 168 PRO A N 1
ATOM 1364 C CA . PRO A 1 168 ? -3.913 14.497 48.277 1.00 42.78 168 PRO A CA 1
ATOM 1365 C C . PRO A 1 168 ? -4.380 13.758 47.018 1.00 42.78 168 PRO A C 1
ATOM 1367 O O . PRO A 1 168 ? -3.570 13.397 46.166 1.00 42.78 168 PRO A O 1
ATOM 1370 N N . GLU A 1 169 ? -5.693 13.539 46.903 1.00 45.44 169 GLU A N 1
ATOM 1371 C CA . GLU A 1 169 ? -6.328 12.998 45.701 1.00 45.44 169 GLU A CA 1
ATOM 1372 C C . GLU A 1 169 ? -6.000 13.919 44.520 1.00 45.44 169 GLU A C 1
ATOM 1374 O O . GLU A 1 169 ? -6.540 15.016 44.375 1.00 45.44 169 GLU A O 1
ATOM 1379 N N . ILE A 1 170 ? -5.069 13.478 43.677 1.00 48.31 170 ILE A N 1
ATOM 1380 C CA . ILE A 1 170 ? -4.768 14.129 42.408 1.00 48.31 170 ILE A CA 1
ATOM 1381 C C . ILE A 1 170 ? -5.972 13.867 41.502 1.00 48.31 170 ILE A C 1
ATOM 1383 O O . ILE A 1 170 ? -6.151 12.748 41.022 1.00 48.31 170 ILE A O 1
ATOM 1387 N N . GLU A 1 171 ? -6.818 14.884 41.301 1.00 52.12 171 GLU A N 1
ATOM 1388 C CA . GLU A 1 171 ? -7.954 14.824 40.375 1.00 52.12 171 GLU A CA 1
ATOM 1389 C C . GLU A 1 171 ? -7.507 14.233 39.030 1.00 52.12 171 GLU A C 1
ATOM 1391 O O . GLU A 1 171 ? -6.644 14.776 38.331 1.00 52.12 171 GLU A O 1
ATOM 1396 N N . SER A 1 172 ? -8.096 13.087 38.677 1.00 52.88 172 SER A N 1
ATOM 1397 C CA . SER A 1 172 ? -7.860 12.427 37.398 1.00 52.88 172 SER A CA 1
ATOM 1398 C C . SER A 1 172 ? -8.211 13.376 36.251 1.00 52.88 172 SER A C 1
ATOM 1400 O O . SER A 1 172 ? -9.319 13.912 36.167 1.00 52.88 172 SER A O 1
ATOM 1402 N N . TYR A 1 173 ? -7.250 13.557 35.344 1.00 51.72 173 TYR A N 1
ATOM 1403 C CA . TYR A 1 173 ? -7.323 14.474 34.203 1.00 51.72 173 TYR A CA 1
ATOM 1404 C C . TYR A 1 173 ? -8.501 14.189 33.254 1.00 51.72 173 TYR A C 1
ATOM 1406 O O . TYR A 1 173 ? -8.905 15.077 32.504 1.00 51.72 173 TYR A O 1
ATOM 1414 N N . ASP A 1 174 ? -9.075 12.983 33.312 1.00 52.16 174 ASP A N 1
ATOM 1415 C CA . ASP A 1 174 ? -10.221 12.567 32.496 1.00 52.16 174 ASP A CA 1
ATOM 1416 C C . ASP A 1 174 ? -11.503 13.365 32.802 1.00 52.16 174 ASP A C 1
ATOM 1418 O O . ASP A 1 174 ? -12.433 13.360 31.999 1.00 52.16 174 ASP A O 1
ATOM 1422 N N . ASN A 1 175 ? -11.542 14.096 33.923 1.00 54.38 175 ASN A N 1
ATOM 1423 C CA . ASN A 1 175 ? -12.678 14.930 34.326 1.00 54.38 175 ASN A CA 1
ATOM 1424 C C . ASN A 1 175 ? -12.493 16.435 34.068 1.00 54.38 175 ASN A C 1
ATOM 1426 O O . ASN A 1 175 ? -13.361 17.236 34.429 1.00 54.38 175 ASN A O 1
ATOM 1430 N N . ILE A 1 176 ? -11.396 16.861 33.431 1.00 67.75 176 ILE A N 1
ATOM 1431 C CA . ILE A 1 176 ? -11.218 18.280 33.106 1.00 67.75 176 ILE A CA 1
ATOM 1432 C C . ILE A 1 176 ? -12.190 18.654 31.988 1.00 67.75 176 ILE A C 1
ATOM 1434 O O . ILE A 1 176 ? -12.015 18.298 30.824 1.00 67.75 176 ILE A O 1
ATOM 1438 N N . SER A 1 177 ? -13.220 19.415 32.357 1.00 78.38 177 SER A N 1
ATOM 1439 C CA . SER A 1 177 ? -14.203 19.968 31.425 1.00 78.38 177 SER A CA 1
ATOM 1440 C C . SER A 1 177 ? -13.512 20.655 30.240 1.00 78.38 177 SER A C 1
ATOM 1442 O O . SER A 1 177 ? -12.522 21.378 30.399 1.00 78.38 177 SER A O 1
ATOM 1444 N N . SER A 1 178 ? -14.063 20.471 29.037 1.00 67.62 178 SER A N 1
ATOM 1445 C CA . SER A 1 178 ? -13.551 21.071 27.797 1.00 67.62 178 SER A CA 1
ATOM 1446 C C . SER A 1 178 ? -13.359 22.591 27.900 1.00 67.62 178 SER A C 1
ATOM 1448 O O . SER A 1 178 ? -12.431 23.139 27.305 1.00 67.62 178 SER A O 1
ATOM 1450 N N . LYS A 1 179 ? -14.168 23.275 28.725 1.00 72.94 179 LYS A N 1
ATOM 1451 C CA . LYS A 1 179 ? -14.028 24.712 29.013 1.00 72.94 179 LYS A CA 1
ATOM 1452 C C . LYS A 1 179 ? -12.732 25.027 29.762 1.00 72.94 179 LYS A C 1
ATOM 1454 O O . LYS A 1 179 ? -12.093 26.037 29.481 1.00 72.94 179 LYS A O 1
ATOM 1459 N N . THR A 1 180 ? -12.341 24.181 30.708 1.00 81.25 180 THR A N 1
ATOM 1460 C CA . THR A 1 180 ? -11.100 24.335 31.477 1.00 81.25 180 THR A CA 1
ATOM 1461 C C . THR A 1 180 ? -9.888 24.041 30.599 1.00 81.25 180 THR A C 1
ATOM 1463 O O . THR A 1 180 ? -8.912 24.787 30.634 1.00 81.25 180 THR A O 1
ATOM 1466 N N . TRP A 1 181 ? -9.977 23.026 29.737 1.00 76.44 181 TRP A N 1
ATOM 1467 C CA . TRP A 1 181 ? -8.922 22.725 28.771 1.00 76.44 181 TRP A CA 1
ATOM 1468 C C . TRP A 1 181 ? -8.698 23.876 27.782 1.00 76.44 181 TRP A C 1
ATOM 1470 O O . TRP A 1 181 ? -7.566 24.323 27.613 1.00 76.44 181 TRP A O 1
ATOM 1480 N N . PHE A 1 182 ? -9.771 24.427 27.205 1.00 75.12 182 PHE A N 1
ATOM 1481 C CA . PHE A 1 182 ? -9.687 25.572 26.294 1.00 75.12 182 PHE A CA 1
ATOM 1482 C C . PHE A 1 182 ? -9.049 26.800 26.964 1.00 75.12 182 PHE A C 1
ATOM 1484 O O . PHE A 1 182 ? -8.150 27.419 26.396 1.00 75.12 182 PHE A O 1
ATOM 1491 N N . LYS A 1 183 ? -9.455 27.117 28.203 1.00 81.12 183 LYS A N 1
ATOM 1492 C CA . LYS A 1 183 ? -8.881 28.227 28.984 1.00 81.12 183 LYS A CA 1
ATOM 1493 C C . LYS A 1 183 ? -7.387 28.058 29.250 1.00 81.12 183 LYS A C 1
ATOM 1495 O O . LYS A 1 183 ? -6.660 29.043 29.246 1.00 81.12 183 LYS A O 1
ATOM 1500 N N . ILE A 1 184 ? -6.939 26.832 29.512 1.00 78.38 184 ILE A N 1
ATOM 1501 C CA . ILE A 1 184 ? -5.543 26.562 29.868 1.00 78.38 184 ILE A CA 1
ATOM 1502 C C . ILE A 1 184 ? -4.665 26.472 28.620 1.00 78.38 184 ILE A C 1
ATOM 1504 O O . ILE A 1 184 ? -3.542 26.961 28.639 1.00 78.38 184 ILE A O 1
ATOM 1508 N N . VAL A 1 185 ? -5.147 25.835 27.553 1.00 77.12 185 VAL A N 1
ATOM 1509 C CA . VAL A 1 185 ? -4.299 25.449 26.417 1.00 77.12 185 VAL A CA 1
ATOM 1510 C C . VAL A 1 185 ? -4.449 26.391 25.232 1.00 77.12 185 VAL A C 1
ATOM 1512 O O . VAL A 1 185 ? -3.438 26.788 24.664 1.00 77.12 185 VAL A O 1
ATOM 1515 N N . GLU A 1 186 ? -5.673 26.758 24.858 1.00 81.75 186 GLU A N 1
ATOM 1516 C CA . GLU A 1 186 ? -5.936 27.483 23.607 1.00 81.75 186 GLU A CA 1
ATOM 1517 C C . GLU A 1 186 ? -5.944 29.005 23.809 1.00 81.75 186 GLU A C 1
ATOM 1519 O O . GLU A 1 186 ? -5.427 29.748 22.974 1.00 81.75 186 GLU A O 1
ATOM 1524 N N . LEU A 1 187 ? -6.455 29.488 24.946 1.00 85.06 187 LEU A N 1
ATOM 1525 C CA . LEU A 1 187 ? -6.540 30.922 25.250 1.00 85.06 187 LEU A CA 1
ATOM 1526 C C . LEU A 1 187 ? -5.185 31.667 25.166 1.00 85.06 187 LEU A C 1
ATOM 1528 O O . LEU A 1 187 ? -5.164 32.757 24.591 1.00 85.06 187 LEU A O 1
ATOM 1532 N N . PRO A 1 188 ? -4.047 31.116 25.646 1.00 85.19 188 PRO A N 1
ATOM 1533 C CA . PRO A 1 188 ? -2.745 31.772 25.500 1.00 85.19 188 PRO A CA 1
ATOM 1534 C C . PRO A 1 188 ? -2.339 32.021 24.042 1.00 85.19 188 PRO A C 1
ATOM 1536 O O . PRO A 1 188 ? -1.780 33.071 23.734 1.00 85.19 188 PRO A O 1
ATOM 1539 N N . TRP A 1 189 ? -2.658 31.098 23.127 1.00 82.69 189 TRP A N 1
ATOM 1540 C CA . TRP A 1 189 ? -2.346 31.256 21.703 1.00 82.69 189 TRP A CA 1
ATOM 1541 C C . TRP A 1 189 ? -3.185 32.351 21.049 1.00 82.69 189 TRP A C 1
ATOM 1543 O O . TRP A 1 189 ? -2.657 33.123 20.249 1.00 82.69 189 TRP A O 1
ATOM 1553 N N . PHE A 1 190 ? -4.460 32.470 21.426 1.00 83.25 190 PHE A N 1
ATOM 1554 C CA . PHE A 1 190 ? -5.310 33.570 20.968 1.00 83.25 190 PHE A CA 1
ATOM 1555 C C . PHE A 1 190 ? -4.778 34.936 21.417 1.00 83.25 190 PHE A C 1
ATOM 1557 O O . PHE A 1 190 ? -4.790 35.874 20.624 1.00 83.25 190 PHE A O 1
ATOM 1564 N N . ILE A 1 191 ? -4.262 35.046 22.647 1.00 86.62 191 ILE A N 1
ATOM 1565 C CA . ILE A 1 191 ? -3.673 36.294 23.165 1.00 86.62 191 ILE A CA 1
ATOM 1566 C C . ILE A 1 191 ? -2.423 36.690 22.363 1.00 86.62 191 ILE A C 1
ATOM 1568 O O . ILE A 1 191 ? -2.279 37.857 22.003 1.00 86.62 191 ILE A O 1
ATOM 1572 N N . ILE A 1 192 ? -1.555 35.727 22.020 1.00 86.81 192 ILE A N 1
ATOM 1573 C CA . ILE A 1 192 ? -0.383 35.982 21.162 1.00 86.81 192 ILE A CA 1
ATOM 1574 C C . ILE A 1 192 ? -0.829 36.451 19.771 1.00 86.81 192 ILE A C 1
ATOM 1576 O O . ILE A 1 192 ? -0.313 37.447 19.270 1.00 86.81 192 ILE A O 1
ATOM 1580 N N . LEU A 1 193 ? -1.807 35.768 19.163 1.00 85.12 193 LEU A N 1
ATOM 1581 C CA . LEU A 1 193 ? -2.326 36.122 17.839 1.00 85.12 193 LEU A CA 1
ATOM 1582 C C . LEU A 1 193 ? -2.904 37.547 17.820 1.00 85.12 193 LEU A C 1
ATOM 1584 O O . LEU A 1 193 ? -2.608 38.316 16.908 1.00 85.12 193 LEU A O 1
ATOM 1588 N N . LEU A 1 194 ? -3.686 37.912 18.841 1.00 86.06 194 LEU A N 1
ATOM 1589 C CA . LEU A 1 194 ? -4.226 39.263 19.020 1.00 86.06 194 LEU A CA 1
ATOM 1590 C C . LEU A 1 194 ? -3.110 40.305 19.156 1.00 86.06 194 LEU A C 1
ATOM 1592 O O . LEU A 1 194 ? -3.167 41.338 18.493 1.00 86.06 194 LEU A O 1
ATOM 1596 N N . GLY A 1 195 ? -2.068 40.017 19.943 1.00 87.50 195 GLY A N 1
ATOM 1597 C CA . GLY A 1 195 ? -0.891 40.882 20.056 1.00 87.50 195 GLY A CA 1
ATOM 1598 C C . GLY A 1 195 ? -0.192 41.103 18.710 1.00 87.50 195 GLY A C 1
ATOM 1599 O O . GLY A 1 195 ? 0.101 42.242 18.349 1.00 87.50 195 GLY A O 1
ATOM 1600 N N . CYS A 1 196 ? -0.003 40.040 17.920 1.00 86.94 196 CYS A N 1
ATOM 1601 C CA . CYS A 1 196 ? 0.567 40.143 16.575 1.00 86.94 196 CYS A CA 1
ATOM 1602 C C . CYS A 1 196 ? -0.319 40.963 15.625 1.00 86.94 196 CYS A C 1
ATOM 1604 O O . CYS A 1 196 ? 0.198 41.801 14.892 1.00 86.94 196 CYS A O 1
ATOM 1606 N N . LEU A 1 197 ? -1.641 40.767 15.643 1.00 86.00 197 LEU A N 1
ATOM 1607 C CA . LEU A 1 197 ? -2.567 41.533 14.800 1.00 86.00 197 LEU A CA 1
ATOM 1608 C C . LEU A 1 197 ? -2.523 43.032 15.117 1.00 86.00 197 LEU A C 1
ATOM 1610 O O . LEU A 1 197 ? -2.471 43.847 14.197 1.00 86.00 197 LEU A O 1
ATOM 1614 N N . VAL A 1 198 ? -2.484 43.394 16.404 1.00 86.31 198 VAL A N 1
ATOM 1615 C CA . VAL A 1 198 ? -2.358 44.794 16.836 1.00 86.31 198 VAL A CA 1
ATOM 1616 C C . VAL A 1 198 ? -1.025 45.387 16.373 1.00 86.31 198 VAL A C 1
ATOM 1618 O O . VAL A 1 198 ? -1.018 46.484 15.813 1.00 86.31 198 VAL A O 1
ATOM 1621 N N . TYR A 1 199 ? 0.077 44.643 16.517 1.00 88.25 199 TYR A N 1
ATOM 1622 C CA . TYR A 1 199 ? 1.400 45.058 16.041 1.00 88.25 199 TYR A CA 1
ATOM 1623 C C . TYR A 1 199 ? 1.398 45.363 14.535 1.00 88.25 199 TYR A C 1
ATOM 1625 O O . TYR A 1 199 ? 1.822 46.441 14.127 1.00 88.25 199 TYR A O 1
ATOM 1633 N N . PHE A 1 200 ? 0.841 44.463 13.716 1.00 83.19 200 PHE A N 1
ATOM 1634 C CA . PHE A 1 200 ? 0.747 44.665 12.267 1.00 83.19 200 PHE A CA 1
ATOM 1635 C C . PHE A 1 200 ? -0.178 45.824 11.890 1.00 83.19 200 PHE A C 1
ATOM 1637 O O . PHE A 1 200 ? 0.150 46.589 10.990 1.00 83.19 200 PHE A O 1
ATOM 1644 N N . SER A 1 201 ? -1.310 45.990 12.580 1.00 81.12 201 SER A N 1
ATOM 1645 C CA . SER A 1 201 ? -2.250 47.082 12.294 1.00 81.12 201 SER A CA 1
ATOM 1646 C C . SER A 1 201 ? -1.652 48.472 12.543 1.00 81.12 201 SER A C 1
ATOM 1648 O O . SER A 1 201 ? -1.976 49.415 11.824 1.00 81.12 201 SER A O 1
ATOM 1650 N N . GLY A 1 202 ? -0.727 48.593 13.504 1.00 76.56 202 GLY A N 1
ATOM 1651 C CA . GLY A 1 202 ? -0.035 49.848 13.799 1.00 76.56 202 GLY A CA 1
ATOM 1652 C C . GLY A 1 202 ? 0.844 50.351 12.651 1.00 76.56 202 GLY A C 1
ATOM 1653 O O . GLY A 1 202 ? 1.052 51.555 12.535 1.00 76.56 202 GLY A O 1
ATOM 1654 N N . SER A 1 203 ? 1.304 49.458 11.769 1.00 77.00 203 SER A N 1
ATOM 1655 C CA . SER A 1 203 ? 2.127 49.806 10.605 1.00 77.00 203 SER A CA 1
ATOM 1656 C C . SER A 1 203 ? 1.343 50.430 9.444 1.00 77.00 203 SER A C 1
ATOM 1658 O O . SER A 1 203 ? 1.965 50.932 8.515 1.00 77.00 203 SER A O 1
ATOM 1660 N N . PHE A 1 204 ? 0.005 50.410 9.477 1.00 76.06 204 PHE A N 1
ATOM 1661 C CA . PHE A 1 204 ? -0.851 50.895 8.382 1.00 76.06 204 PHE A CA 1
ATOM 1662 C C . PHE A 1 204 ? -1.488 52.266 8.639 1.00 76.06 204 PHE A C 1
ATOM 1664 O O . PHE A 1 204 ? -2.314 52.716 7.848 1.00 76.06 204 PHE A O 1
ATOM 1671 N N . VAL A 1 205 ? -1.150 52.943 9.738 1.00 80.12 205 VAL A N 1
ATOM 1672 C CA . VAL A 1 205 ? -1.680 54.288 9.988 1.00 80.12 205 VAL A CA 1
ATOM 1673 C C . VAL A 1 205 ? -0.845 55.286 9.191 1.00 80.12 205 VAL A C 1
ATOM 1675 O O . VAL A 1 205 ? 0.356 55.394 9.404 1.00 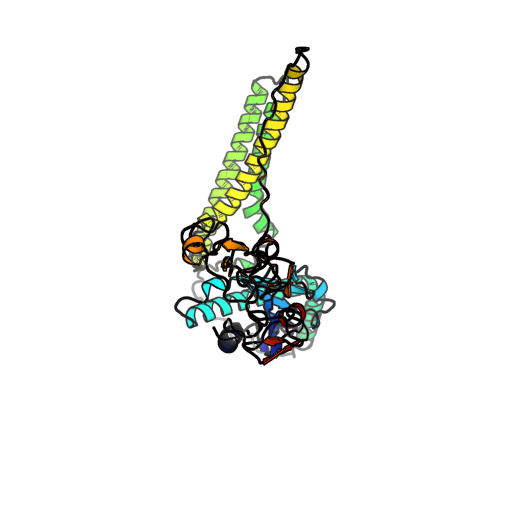80.12 205 VAL A O 1
ATOM 1678 N N . GLU A 1 206 ? -1.482 56.003 8.268 1.00 74.44 206 GLU A N 1
ATOM 1679 C CA . GLU A 1 206 ? -0.810 56.865 7.282 1.00 74.44 206 GLU A CA 1
ATOM 1680 C C . GLU A 1 206 ? -0.363 58.223 7.864 1.00 74.44 206 GLU A C 1
ATOM 1682 O O . GLU A 1 206 ? 0.451 58.906 7.261 1.00 74.44 206 GLU A O 1
ATOM 1687 N N . ASN A 1 207 ? -0.848 58.604 9.057 1.00 76.81 207 ASN A N 1
ATOM 1688 C CA . ASN A 1 207 ? -0.443 59.818 9.788 1.00 76.81 207 ASN A CA 1
ATOM 1689 C C . ASN A 1 207 ? -0.649 59.696 11.315 1.00 76.81 207 ASN A C 1
ATOM 1691 O O . ASN A 1 207 ? -1.482 60.400 11.897 1.00 76.81 207 ASN A O 1
ATOM 1695 N N . PRO A 1 208 ? 0.029 58.778 12.014 1.00 74.81 208 PRO A N 1
ATOM 1696 C CA . PRO A 1 208 ? -0.146 58.664 13.443 1.00 74.81 208 PRO A CA 1
ATOM 1697 C C . PRO A 1 208 ? 0.739 59.694 14.149 1.00 74.81 208 PRO A C 1
ATOM 1699 O O . PRO A 1 208 ? 1.940 59.781 13.914 1.00 74.81 208 PRO A O 1
ATOM 1702 N N . THR A 1 209 ? 0.161 60.451 15.079 1.00 80.12 209 THR A N 1
ATOM 1703 C CA . THR A 1 209 ? 0.958 61.189 16.067 1.00 80.12 209 THR A CA 1
ATOM 1704 C C . THR A 1 209 ? 1.874 60.191 16.782 1.00 80.12 209 THR A C 1
ATOM 1706 O O . THR A 1 209 ? 1.356 59.197 17.301 1.00 80.12 209 THR A O 1
ATOM 1709 N N . GLU A 1 210 ? 3.190 60.435 16.816 1.00 76.62 210 GLU A N 1
ATOM 1710 C CA . GLU A 1 210 ? 4.218 59.493 17.310 1.00 76.62 210 GLU A CA 1
ATOM 1711 C C . GLU A 1 210 ? 3.850 58.820 18.647 1.00 76.62 210 GLU A C 1
ATOM 1713 O O . GLU A 1 210 ? 4.067 57.625 18.852 1.00 76.62 210 GLU A O 1
ATOM 1718 N N . THR A 1 211 ? 3.188 59.557 19.540 1.00 79.94 211 THR A N 1
ATOM 1719 C CA . THR A 1 211 ? 2.700 59.073 20.837 1.00 79.94 211 THR A CA 1
ATOM 1720 C C . THR A 1 211 ? 1.691 57.924 20.741 1.00 79.94 211 THR A C 1
ATOM 1722 O O . THR A 1 211 ? 1.751 57.002 21.550 1.00 79.94 211 THR A O 1
ATOM 1725 N N . LYS A 1 212 ? 0.783 57.916 19.757 1.00 82.19 212 LYS A N 1
ATOM 1726 C CA . LYS A 1 212 ? -0.225 56.848 19.603 1.00 82.19 212 LYS A CA 1
ATOM 1727 C C . LYS A 1 212 ? 0.387 55.548 19.077 1.00 82.19 212 LYS A C 1
ATOM 1729 O O . LYS A 1 212 ? -0.016 54.477 19.526 1.00 82.19 212 LYS A O 1
ATOM 1734 N N . VAL A 1 213 ? 1.378 55.637 18.184 1.00 83.38 213 VAL A N 1
ATOM 1735 C CA . VAL A 1 213 ? 2.102 54.456 17.674 1.00 83.38 213 VAL A CA 1
ATOM 1736 C C . VAL A 1 213 ? 2.869 53.787 18.800 1.00 83.38 213 VAL A C 1
ATOM 1738 O O . VAL A 1 213 ? 2.744 52.583 18.995 1.00 83.38 213 VAL A O 1
ATOM 1741 N N . ASN A 1 214 ? 3.602 54.572 19.590 1.00 80.69 214 ASN A N 1
ATOM 1742 C CA . ASN A 1 214 ? 4.426 54.040 20.672 1.00 80.69 214 ASN A CA 1
ATOM 1743 C C . ASN A 1 214 ? 3.582 53.350 21.753 1.00 80.69 214 ASN A C 1
ATOM 1745 O O . ASN A 1 214 ? 3.964 52.287 22.243 1.00 80.69 214 ASN A O 1
ATOM 1749 N N . VAL A 1 215 ? 2.400 53.891 22.076 1.00 87.00 215 VAL A N 1
ATOM 1750 C CA . VAL A 1 215 ? 1.458 53.248 23.009 1.00 87.00 215 VAL A CA 1
ATOM 1751 C C . VAL A 1 215 ? 0.899 51.944 22.432 1.00 87.00 215 VAL A C 1
ATOM 1753 O O . VAL A 1 215 ? 0.858 50.934 23.137 1.00 87.00 215 VAL A O 1
ATOM 1756 N N . LEU A 1 216 ? 0.509 51.926 21.153 1.00 84.62 216 LEU A N 1
ATOM 1757 C CA . LEU A 1 216 ? -0.037 50.728 20.508 1.00 84.62 216 LEU A CA 1
ATOM 1758 C C . LEU A 1 216 ? 1.016 49.615 20.378 1.00 84.62 216 LEU A C 1
ATOM 1760 O O . LEU A 1 216 ? 0.733 48.452 20.674 1.00 84.62 216 LEU A O 1
ATOM 1764 N N . LEU A 1 217 ? 2.247 49.979 20.011 1.00 84.62 217 LEU A N 1
ATOM 1765 C CA . LEU A 1 217 ? 3.388 49.066 19.972 1.00 84.62 217 LEU A CA 1
ATOM 1766 C C . LEU A 1 217 ? 3.701 48.521 21.368 1.00 84.62 217 LEU A C 1
ATOM 1768 O O . LEU A 1 217 ? 3.851 47.308 21.518 1.00 84.62 217 LEU A O 1
ATOM 1772 N N . GLY A 1 218 ? 3.710 49.378 22.393 1.00 87.62 218 GLY A N 1
ATOM 1773 C CA . GLY A 1 218 ? 3.896 48.968 23.785 1.00 87.62 218 GLY A CA 1
ATOM 1774 C C . GLY A 1 218 ? 2.870 47.922 24.228 1.00 87.62 218 GLY A C 1
ATOM 1775 O O . GLY A 1 218 ? 3.250 46.851 24.701 1.00 87.62 218 GLY A O 1
ATOM 1776 N N . LEU A 1 219 ? 1.578 48.176 23.987 1.00 87.69 219 LEU A N 1
ATOM 1777 C CA . LEU A 1 219 ? 0.498 47.237 24.313 1.00 87.69 219 LEU A CA 1
ATOM 1778 C C . LEU A 1 219 ? 0.624 45.910 23.554 1.00 87.69 219 LEU A C 1
ATOM 1780 O O . LEU A 1 219 ? 0.433 44.843 24.141 1.00 87.69 219 LEU A O 1
ATOM 1784 N N . SER A 1 220 ? 0.983 45.957 22.269 1.00 90.25 220 SER A N 1
ATOM 1785 C CA . SER A 1 220 ? 1.167 44.746 21.462 1.00 90.25 220 SER A CA 1
ATOM 1786 C C . SER A 1 220 ? 2.298 43.863 22.000 1.00 90.25 220 SER A C 1
ATOM 1788 O O . SER A 1 220 ? 2.116 42.656 22.173 1.00 90.25 220 SER A O 1
ATOM 1790 N N . MET A 1 221 ? 3.433 44.468 22.365 1.00 87.88 221 MET A N 1
ATOM 1791 C CA . MET A 1 221 ? 4.582 43.754 22.916 1.00 87.88 221 MET A CA 1
ATOM 1792 C C . MET A 1 221 ? 4.255 43.162 24.287 1.00 87.88 221 MET A C 1
ATOM 1794 O O . MET A 1 221 ? 4.600 42.010 24.549 1.00 87.88 221 MET A O 1
ATOM 1798 N N . SER A 1 222 ? 3.522 43.889 25.138 1.00 88.69 222 SER A N 1
ATOM 1799 C CA . SER A 1 222 ? 3.050 43.356 26.420 1.00 88.69 222 SER A CA 1
ATOM 1800 C C . SER A 1 222 ? 2.150 42.128 26.245 1.00 88.69 222 SER A C 1
ATOM 1802 O O . SER A 1 222 ? 2.344 41.136 26.946 1.00 88.69 222 SER A O 1
ATOM 1804 N N . LEU A 1 223 ? 1.214 42.140 25.288 1.00 86.44 223 LEU A N 1
ATOM 1805 C CA . LEU A 1 223 ? 0.340 40.990 25.011 1.00 86.44 223 LEU A CA 1
ATOM 1806 C C . LEU A 1 223 ? 1.122 39.767 24.513 1.00 86.44 223 LEU A C 1
ATOM 1808 O O . LEU A 1 223 ? 0.860 38.647 24.957 1.00 86.44 223 LEU A O 1
ATOM 1812 N N . ILE A 1 224 ? 2.114 39.976 23.644 1.00 86.25 224 ILE A N 1
ATOM 1813 C CA . ILE A 1 224 ? 2.982 38.901 23.144 1.00 86.25 224 ILE A CA 1
ATOM 1814 C C . ILE A 1 224 ? 3.795 38.288 24.292 1.00 86.25 224 ILE A C 1
ATOM 1816 O O . ILE A 1 224 ? 3.867 37.061 24.410 1.00 86.25 224 ILE A O 1
ATOM 1820 N N . VAL A 1 225 ? 4.365 39.116 25.174 1.00 88.94 225 VAL A N 1
ATOM 1821 C CA . VAL A 1 225 ? 5.133 38.646 26.338 1.00 88.94 225 VAL A CA 1
ATOM 1822 C C . VAL A 1 225 ? 4.241 37.861 27.304 1.00 88.94 225 VAL A C 1
ATOM 1824 O O . VAL A 1 225 ? 4.598 36.744 27.679 1.00 88.94 225 VAL A O 1
ATOM 1827 N N . ILE A 1 226 ? 3.056 38.380 27.649 1.00 86.75 226 ILE A N 1
ATOM 1828 C CA . ILE A 1 226 ? 2.096 37.698 28.536 1.00 86.75 226 ILE A CA 1
ATOM 1829 C C . ILE A 1 226 ? 1.678 36.346 27.949 1.00 86.75 226 ILE A C 1
ATOM 1831 O O . ILE A 1 226 ? 1.718 35.327 28.643 1.00 86.75 226 ILE A O 1
ATOM 1835 N N . GLY A 1 227 ? 1.323 36.311 26.662 1.00 85.56 227 GLY A N 1
ATOM 1836 C CA . GLY A 1 227 ? 0.953 35.075 25.980 1.00 85.56 227 GLY A CA 1
ATOM 1837 C C . GLY A 1 227 ? 2.095 34.053 25.963 1.00 85.56 227 GLY A C 1
ATOM 1838 O O . GLY A 1 227 ? 1.878 32.872 26.234 1.00 85.56 227 GLY A O 1
ATOM 1839 N N . THR A 1 228 ? 3.330 34.507 25.738 1.00 84.12 228 THR A N 1
ATOM 1840 C CA . THR A 1 228 ? 4.521 33.643 25.736 1.00 84.12 228 THR A CA 1
ATOM 1841 C C . THR A 1 228 ? 4.793 33.047 27.119 1.00 84.12 228 THR A C 1
ATOM 1843 O O . THR A 1 228 ? 5.017 31.841 27.233 1.00 84.12 228 THR A O 1
ATOM 1846 N N . ILE A 1 229 ? 4.707 33.853 28.184 1.00 86.38 229 ILE A N 1
ATOM 1847 C CA . ILE A 1 229 ? 4.858 33.382 29.570 1.00 86.38 229 ILE A CA 1
ATOM 1848 C C . ILE A 1 229 ? 3.775 32.347 29.906 1.00 86.38 229 ILE A C 1
ATOM 1850 O O . ILE A 1 229 ? 4.084 31.299 30.475 1.00 86.38 229 ILE A O 1
ATOM 1854 N N . ALA A 1 230 ? 2.522 32.587 29.505 1.00 84.88 230 ALA A N 1
ATOM 1855 C CA . ALA A 1 230 ? 1.426 31.645 29.717 1.00 84.88 230 ALA A CA 1
ATOM 1856 C C . ALA A 1 230 ? 1.665 30.306 28.993 1.00 84.88 230 ALA A C 1
ATOM 1858 O O . ALA A 1 230 ? 1.494 29.241 29.590 1.00 84.88 230 ALA A O 1
ATOM 1859 N N . VAL A 1 231 ? 2.145 30.330 27.744 1.00 84.94 231 VAL A N 1
ATOM 1860 C CA . VAL A 1 231 ? 2.525 29.108 27.016 1.00 84.94 231 VAL A CA 1
ATOM 1861 C C . VAL A 1 231 ? 3.650 28.365 27.745 1.00 84.94 231 VAL A C 1
ATOM 1863 O O . VAL A 1 231 ? 3.533 27.160 27.971 1.00 84.94 231 VAL A O 1
ATOM 1866 N N . LEU A 1 232 ? 4.700 29.056 28.197 1.00 83.44 232 LEU A N 1
ATOM 1867 C CA . LEU A 1 232 ? 5.792 28.429 28.955 1.00 83.44 232 LEU A CA 1
ATOM 1868 C C . LEU A 1 232 ? 5.302 27.794 30.267 1.00 83.44 232 LEU A C 1
ATOM 1870 O O . LEU A 1 232 ? 5.671 26.657 30.576 1.00 83.44 232 LEU A O 1
ATOM 1874 N N . ALA A 1 233 ? 4.405 28.464 30.994 1.00 81.62 233 ALA A N 1
ATOM 1875 C CA . ALA A 1 233 ? 3.797 27.927 32.210 1.00 81.62 233 ALA A CA 1
ATOM 1876 C C . ALA A 1 233 ? 2.970 26.655 31.935 1.00 81.62 233 ALA A C 1
ATOM 1878 O O . ALA A 1 233 ? 3.062 25.673 32.679 1.00 81.62 233 ALA A O 1
ATOM 1879 N N . THR A 1 234 ? 2.211 26.619 30.832 1.00 82.56 234 THR A N 1
ATOM 1880 C CA . THR A 1 234 ? 1.438 25.421 30.447 1.00 82.56 234 THR A CA 1
ATOM 1881 C C . THR A 1 234 ? 2.337 24.243 30.074 1.00 82.56 234 THR A C 1
ATOM 1883 O O . THR A 1 234 ? 2.019 23.097 30.406 1.00 82.56 234 THR A O 1
ATOM 1886 N N . ILE A 1 235 ? 3.494 24.503 29.452 1.00 79.56 235 ILE A N 1
ATOM 1887 C CA . ILE A 1 235 ? 4.501 23.478 29.149 1.00 79.56 235 ILE A CA 1
ATOM 1888 C C . ILE A 1 235 ? 5.064 22.891 30.449 1.00 79.56 235 ILE A C 1
ATOM 1890 O O . ILE A 1 235 ? 5.125 21.666 30.578 1.00 79.56 235 ILE A O 1
ATOM 1894 N N . GLY A 1 236 ? 5.408 23.743 31.422 1.00 80.19 236 GLY A N 1
ATOM 1895 C CA . GLY A 1 236 ? 5.890 23.320 32.740 1.00 80.19 236 GLY A CA 1
ATOM 1896 C C . GLY A 1 236 ? 4.885 22.429 33.473 1.00 80.19 236 GLY A C 1
ATOM 1897 O O . GLY A 1 236 ? 5.224 21.320 33.891 1.00 80.19 236 GLY A O 1
ATOM 1898 N N . LYS A 1 237 ? 3.612 22.845 33.525 1.00 79.62 237 LYS A N 1
ATOM 1899 C CA . LYS A 1 237 ? 2.543 22.065 34.169 1.00 79.62 237 LYS A CA 1
ATOM 1900 C C . LYS A 1 237 ? 2.313 20.721 33.467 1.00 79.62 237 LYS A C 1
ATOM 1902 O O . LYS A 1 237 ? 2.183 19.690 34.121 1.00 79.62 237 LYS A O 1
ATOM 1907 N N . LYS A 1 238 ? 2.350 20.693 32.128 1.00 74.88 238 LYS A N 1
ATOM 1908 C CA . LYS A 1 238 ? 2.214 19.456 31.336 1.00 74.88 238 LYS A CA 1
ATOM 1909 C C . LYS A 1 238 ? 3.388 18.487 31.531 1.00 74.88 238 LYS A C 1
ATOM 1911 O O . LYS A 1 238 ? 3.207 17.288 31.314 1.00 74.88 238 LYS A O 1
ATOM 1916 N N . LYS A 1 239 ? 4.577 18.981 31.895 1.00 78.50 239 LYS A N 1
ATOM 1917 C CA . LYS A 1 239 ? 5.729 18.145 32.265 1.00 78.50 239 LYS A CA 1
ATOM 1918 C C . LYS A 1 239 ? 5.503 17.482 33.627 1.00 78.50 239 LYS A C 1
ATOM 1920 O O . LYS A 1 239 ? 5.559 16.258 33.690 1.00 78.50 239 LYS A O 1
ATOM 1925 N N . GLN A 1 240 ? 5.139 18.261 34.649 1.00 78.06 240 GLN A N 1
ATOM 1926 C CA . GLN A 1 240 ? 4.848 17.747 35.997 1.00 78.06 240 GLN A CA 1
ATOM 1927 C C . GLN A 1 240 ? 3.746 16.678 35.989 1.00 78.06 240 GLN A C 1
ATOM 1929 O O . GLN A 1 240 ? 3.903 15.621 36.588 1.00 78.06 240 GLN A O 1
ATOM 1934 N N . ILE A 1 241 ? 2.661 16.899 35.238 1.00 72.12 241 ILE A N 1
ATOM 1935 C CA . ILE A 1 241 ? 1.557 15.928 35.142 1.00 72.12 241 ILE A CA 1
ATOM 1936 C C . ILE A 1 241 ? 2.032 14.583 34.574 1.00 72.12 241 ILE A C 1
ATOM 1938 O O . ILE A 1 241 ? 1.615 13.528 35.042 1.00 72.12 241 ILE A O 1
ATOM 1942 N N . ARG A 1 242 ? 2.924 14.595 33.576 1.00 68.00 242 ARG A N 1
ATOM 1943 C CA . ARG A 1 242 ? 3.435 13.351 32.981 1.00 68.00 242 ARG A CA 1
ATOM 1944 C C . ARG A 1 242 ? 4.399 12.608 33.896 1.00 68.00 242 ARG A C 1
ATOM 1946 O O . ARG A 1 242 ? 4.385 11.381 33.872 1.00 68.00 242 ARG A O 1
ATOM 1953 N N . GLU A 1 243 ? 5.204 13.335 34.671 1.00 75.88 243 GLU A N 1
ATOM 1954 C CA . GLU A 1 243 ? 6.073 12.752 35.701 1.00 75.88 243 GLU A CA 1
ATOM 1955 C C . GLU A 1 243 ? 5.234 12.027 36.762 1.00 75.88 243 GLU A C 1
ATOM 1957 O O . GLU A 1 243 ? 5.503 10.866 37.053 1.00 75.88 243 GLU A O 1
ATOM 1962 N N . VAL A 1 244 ? 4.152 12.653 37.238 1.00 76.00 244 VAL A N 1
ATOM 1963 C CA . VAL A 1 244 ? 3.219 12.051 38.208 1.00 76.00 244 VAL A CA 1
ATOM 1964 C C . VAL A 1 244 ? 2.490 10.827 37.637 1.00 76.00 244 VAL A C 1
ATOM 1966 O O . VAL A 1 244 ? 2.298 9.839 38.335 1.00 76.00 244 VAL A O 1
ATOM 1969 N N . GLN A 1 245 ? 2.098 10.851 36.360 1.00 72.62 245 GLN A N 1
ATOM 1970 C CA . GLN A 1 245 ? 1.339 9.757 35.735 1.00 72.62 245 GLN A CA 1
ATOM 1971 C C . GLN A 1 245 ? 2.201 8.572 35.262 1.00 72.62 245 GLN A C 1
ATOM 1973 O O . GLN A 1 245 ? 1.668 7.636 34.664 1.00 72.62 245 GLN A O 1
ATOM 1978 N N . GLY A 1 246 ? 3.526 8.601 35.459 1.00 74.88 246 GLY A N 1
ATOM 1979 C CA . GLY A 1 246 ? 4.426 7.529 35.013 1.00 74.88 246 GLY A CA 1
ATOM 1980 C C . GLY A 1 246 ? 4.383 7.272 33.498 1.00 74.88 246 GLY A C 1
ATOM 1981 O O . GLY A 1 246 ? 4.767 6.200 33.023 1.00 74.88 246 GLY A O 1
ATOM 1982 N N . LEU A 1 247 ? 3.888 8.236 32.713 1.00 65.62 247 LEU A N 1
ATOM 1983 C CA . LEU A 1 247 ? 3.793 8.109 31.265 1.00 65.62 247 LEU A CA 1
ATOM 1984 C C . LEU A 1 247 ? 5.199 8.234 30.685 1.00 65.62 247 LEU A C 1
ATOM 1986 O O . LEU A 1 247 ? 5.800 9.309 30.713 1.00 65.62 247 LEU A O 1
ATOM 1990 N N . ALA A 1 248 ? 5.713 7.127 30.138 1.00 52.75 248 ALA A N 1
ATOM 1991 C CA . ALA A 1 248 ? 7.009 7.099 29.474 1.00 52.75 248 ALA A CA 1
ATOM 1992 C C . ALA A 1 248 ? 7.100 8.262 28.479 1.00 52.75 248 ALA A C 1
ATOM 1994 O O . ALA A 1 248 ? 6.253 8.398 27.590 1.00 52.75 248 ALA A O 1
ATOM 1995 N N . ILE A 1 249 ? 8.123 9.102 28.651 1.00 54.31 249 ILE A N 1
ATOM 1996 C CA . ILE A 1 249 ? 8.434 10.219 27.764 1.00 54.31 249 ILE A CA 1
ATOM 1997 C C . ILE A 1 249 ? 8.631 9.620 26.370 1.00 54.31 249 ILE A C 1
ATOM 1999 O O . ILE A 1 249 ? 9.691 9.084 26.055 1.00 54.31 249 ILE A O 1
ATOM 2003 N N . THR A 1 250 ? 7.584 9.639 25.539 1.00 44.66 250 THR A N 1
ATOM 2004 C CA . THR A 1 250 ? 7.667 9.165 24.156 1.00 44.66 250 THR A CA 1
ATOM 2005 C C . THR A 1 250 ? 8.841 9.877 23.514 1.00 44.66 250 THR A C 1
ATOM 2007 O O . THR A 1 250 ? 8.934 11.101 23.648 1.00 44.66 250 THR A O 1
ATOM 2010 N N . SER A 1 251 ? 9.729 9.116 22.873 1.00 46.78 251 SER A N 1
ATOM 2011 C CA . SER A 1 251 ? 10.989 9.594 22.308 1.00 46.78 251 SER A CA 1
ATOM 2012 C C . SER A 1 251 ? 10.813 10.960 21.641 1.00 46.78 251 SER A C 1
ATOM 2014 O O . SER A 1 251 ? 10.275 11.080 20.541 1.00 46.78 251 SER A O 1
ATOM 2016 N N . ASN A 1 252 ? 11.280 11.964 22.373 1.00 43.94 252 ASN A N 1
ATOM 2017 C CA . ASN A 1 252 ? 11.332 13.377 22.063 1.00 43.94 252 ASN A CA 1
ATOM 2018 C C . ASN A 1 252 ? 9.993 14.164 22.079 1.00 43.94 252 ASN A C 1
ATOM 2020 O O . ASN A 1 252 ? 9.406 14.402 21.017 1.00 43.94 252 ASN A O 1
ATOM 2024 N N . PRO A 1 253 ? 9.539 14.673 23.248 1.00 49.41 253 PRO A N 1
ATOM 2025 C CA . PRO A 1 253 ? 8.452 15.658 23.336 1.00 49.41 253 PRO A CA 1
ATOM 2026 C C . PRO A 1 253 ? 8.759 16.946 22.559 1.00 49.41 253 PRO A C 1
ATOM 2028 O O . PRO A 1 253 ? 7.822 17.610 22.111 1.00 49.41 253 PRO A O 1
ATOM 2031 N N . TYR A 1 254 ? 10.042 17.249 22.308 1.00 50.62 254 TYR A N 1
ATOM 2032 C CA . TYR A 1 254 ? 10.406 18.308 21.376 1.00 50.62 254 TYR A CA 1
ATOM 2033 C C . TYR A 1 254 ? 9.979 17.981 19.948 1.00 50.62 254 TYR A C 1
ATOM 2035 O O . TYR A 1 254 ? 9.666 18.908 19.239 1.00 50.62 254 TYR A O 1
ATOM 2043 N N . SER A 1 255 ? 9.869 16.729 19.489 1.00 48.88 255 SER A N 1
ATOM 2044 C CA . SER A 1 255 ? 9.479 16.467 18.089 1.00 48.88 255 SER A CA 1
ATOM 2045 C C . SER A 1 255 ? 8.012 16.802 17.798 1.00 48.88 255 SER A C 1
ATOM 2047 O O . SER A 1 255 ? 7.717 17.394 16.763 1.00 48.88 255 SER A O 1
ATOM 2049 N N . TRP A 1 256 ? 7.088 16.499 18.719 1.00 62.56 256 TRP A N 1
ATOM 2050 C CA . TRP A 1 256 ? 5.680 16.886 18.575 1.00 62.56 256 TRP A CA 1
ATOM 2051 C C . TRP A 1 256 ? 5.516 18.404 18.711 1.00 62.56 256 TRP A C 1
ATOM 2053 O O . TRP A 1 256 ? 4.812 19.024 17.917 1.00 62.56 256 TRP A O 1
ATOM 2063 N N . PHE A 1 257 ? 6.227 19.008 19.669 1.00 59.09 257 PHE A N 1
ATOM 2064 C CA . PHE A 1 257 ? 6.234 20.451 19.899 1.00 59.09 257 PHE A CA 1
ATOM 2065 C C . PHE A 1 257 ? 6.870 21.225 18.734 1.00 59.09 257 PHE A C 1
ATOM 2067 O O . PHE A 1 257 ? 6.234 22.123 18.208 1.00 59.09 257 PHE A O 1
ATOM 2074 N N . ILE A 1 258 ? 8.047 20.820 18.251 1.00 59.28 258 ILE A N 1
ATOM 2075 C CA . ILE A 1 258 ? 8.737 21.353 17.062 1.00 59.28 258 ILE A CA 1
ATOM 2076 C C . ILE A 1 258 ? 7.937 21.056 15.792 1.00 59.28 258 ILE A C 1
ATOM 2078 O O . ILE A 1 258 ? 7.970 21.856 14.872 1.00 59.28 258 ILE A O 1
ATOM 2082 N N . SER A 1 259 ? 7.167 19.966 15.711 1.00 60.28 259 SER A N 1
ATOM 2083 C CA . SER A 1 259 ? 6.283 19.734 14.561 1.00 60.28 259 SER A CA 1
ATOM 2084 C C . SER A 1 259 ? 5.079 20.678 14.568 1.00 60.28 259 SER A C 1
ATOM 2086 O O . SER A 1 259 ? 4.719 21.207 13.519 1.00 60.28 259 SER A O 1
ATOM 2088 N N . LYS A 1 260 ? 4.462 20.926 15.729 1.00 68.69 260 LYS A N 1
ATOM 2089 C CA . LYS A 1 260 ? 3.354 21.885 15.860 1.00 68.69 260 LYS A CA 1
ATOM 2090 C C . LYS A 1 260 ? 3.838 23.327 15.710 1.00 68.69 260 LYS A C 1
ATOM 2092 O O . LYS A 1 260 ? 3.263 24.051 14.909 1.00 68.69 260 LYS A O 1
ATOM 2097 N N . ILE A 1 261 ? 4.922 23.708 16.383 1.00 70.25 261 ILE A N 1
ATOM 2098 C CA . ILE A 1 261 ? 5.588 25.005 16.220 1.00 70.25 261 ILE A CA 1
ATOM 2099 C C . ILE A 1 261 ? 6.117 25.161 14.807 1.00 70.25 261 ILE A C 1
ATOM 2101 O O . ILE A 1 261 ? 5.927 26.208 14.227 1.00 70.25 261 ILE A O 1
ATOM 2105 N N . GLY A 1 262 ? 6.707 24.132 14.209 1.00 70.06 262 GLY A N 1
ATOM 2106 C CA . GLY A 1 262 ? 7.181 24.169 12.830 1.00 70.06 262 GLY A CA 1
ATOM 2107 C C . GLY A 1 262 ? 6.039 24.392 11.845 1.00 70.06 262 GLY A C 1
ATOM 2108 O O . GLY A 1 262 ? 6.193 25.174 10.921 1.00 70.06 262 GLY A O 1
ATOM 2109 N N . LYS A 1 263 ? 4.865 23.789 12.067 1.00 66.38 263 LYS A N 1
ATOM 2110 C CA . LYS A 1 263 ? 3.665 24.045 11.252 1.00 66.38 263 LYS A CA 1
ATOM 2111 C C . LYS A 1 263 ? 3.089 25.442 11.473 1.00 66.38 263 LYS A C 1
ATOM 2113 O O . LYS A 1 263 ? 2.686 26.071 10.504 1.00 66.38 263 LYS A O 1
ATOM 2118 N N . VAL A 1 264 ? 3.067 25.926 12.715 1.00 72.19 264 VAL A N 1
ATOM 2119 C CA . VAL A 1 264 ? 2.585 27.277 13.040 1.00 72.19 264 VAL A CA 1
ATOM 2120 C C . VAL A 1 264 ? 3.558 28.329 12.513 1.00 72.19 264 VAL A C 1
ATOM 2122 O O . VAL A 1 264 ? 3.138 29.190 11.763 1.00 72.19 264 VAL A O 1
ATOM 2125 N N . LEU A 1 265 ? 4.857 28.213 12.790 1.00 72.12 265 LEU A N 1
ATOM 2126 C CA . LEU A 1 265 ? 5.905 29.090 12.266 1.00 72.12 265 LEU A CA 1
ATOM 2127 C C . LEU A 1 265 ? 5.986 29.038 10.747 1.00 72.12 265 LEU A C 1
ATOM 2129 O O . LEU A 1 265 ? 6.121 30.090 10.15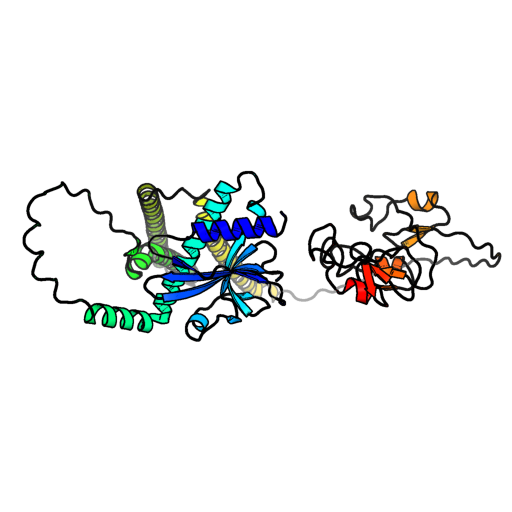0 1.00 72.12 265 LEU A O 1
ATOM 2133 N N . CYS A 1 266 ? 5.878 27.868 10.108 1.00 69.00 266 CYS A N 1
ATOM 2134 C CA . CYS A 1 266 ? 5.851 27.774 8.646 1.00 69.00 266 CYS A CA 1
ATOM 2135 C C . CYS A 1 266 ? 4.592 28.431 8.072 1.00 69.00 266 CYS A C 1
ATOM 2137 O O . CYS A 1 266 ? 4.699 29.185 7.113 1.00 69.00 266 CYS A O 1
ATOM 2139 N N . GLY A 1 267 ? 3.425 28.222 8.692 1.00 70.69 267 GLY A N 1
ATOM 2140 C CA . GLY A 1 267 ? 2.187 28.904 8.314 1.00 70.69 267 GLY A CA 1
ATOM 2141 C C . GLY A 1 267 ? 2.289 30.422 8.466 1.00 70.69 267 GLY A C 1
ATOM 2142 O O . GLY A 1 267 ? 1.977 31.149 7.529 1.00 70.69 267 GLY A O 1
ATOM 2143 N N . THR A 1 268 ? 2.802 30.901 9.600 1.00 74.88 268 THR A N 1
ATOM 2144 C CA . THR A 1 268 ? 3.021 32.325 9.868 1.00 74.88 268 THR A CA 1
ATOM 2145 C C . THR A 1 268 ? 4.091 32.911 8.948 1.00 74.88 268 THR A C 1
ATOM 2147 O O . THR A 1 268 ? 3.885 33.999 8.431 1.00 74.88 268 THR A O 1
ATOM 2150 N N . LEU A 1 269 ? 5.188 32.199 8.653 1.00 73.38 269 LEU A N 1
ATOM 2151 C CA . LEU A 1 269 ? 6.193 32.654 7.684 1.00 73.38 269 LEU A CA 1
ATOM 2152 C C . LEU A 1 269 ? 5.599 32.744 6.280 1.00 73.38 269 LEU A C 1
ATOM 2154 O O . LEU A 1 269 ? 5.810 33.743 5.610 1.00 73.38 269 LEU A O 1
ATOM 2158 N N . CYS A 1 270 ? 4.846 31.735 5.832 1.00 72.50 270 CYS A N 1
ATOM 2159 C CA . CYS A 1 270 ? 4.171 31.775 4.536 1.00 72.50 270 CYS A CA 1
ATOM 2160 C C . CYS A 1 270 ? 3.161 32.924 4.465 1.00 72.50 270 CYS A C 1
ATOM 2162 O O . CYS A 1 270 ? 3.052 33.567 3.425 1.00 72.50 270 CYS A O 1
ATOM 2164 N N . PHE A 1 271 ? 2.468 33.219 5.566 1.00 75.12 271 PHE A N 1
ATOM 2165 C CA . PHE A 1 271 ? 1.558 34.355 5.654 1.00 75.12 271 PHE A CA 1
ATOM 2166 C C . PHE A 1 271 ? 2.313 35.690 5.597 1.00 75.12 271 PHE A C 1
ATOM 2168 O O . PHE A 1 271 ? 1.967 36.542 4.786 1.00 75.12 271 PHE A O 1
ATOM 2175 N N . CYS A 1 272 ? 3.394 35.851 6.366 1.00 76.25 272 CYS A N 1
ATOM 2176 C CA . CYS A 1 272 ? 4.231 37.054 6.358 1.00 76.25 272 CYS A CA 1
ATOM 2177 C C . CYS A 1 272 ? 4.940 37.268 5.015 1.00 76.25 272 CYS A C 1
ATOM 2179 O O . CYS A 1 272 ? 5.010 38.395 4.541 1.00 76.25 272 CYS A O 1
ATOM 2181 N N . VAL A 1 273 ? 5.436 36.204 4.377 1.00 74.44 273 VAL A N 1
ATOM 2182 C CA . VAL A 1 273 ? 6.043 36.271 3.040 1.00 74.44 273 VAL A CA 1
ATOM 2183 C C . VAL A 1 273 ? 4.976 36.585 1.999 1.00 74.44 273 VAL A C 1
ATOM 2185 O O . VAL A 1 273 ? 5.208 37.448 1.167 1.00 74.44 273 VAL A O 1
ATOM 2188 N N . GLY A 1 274 ? 3.799 35.956 2.062 1.00 80.38 274 GLY A N 1
ATOM 2189 C CA . GLY A 1 274 ? 2.688 36.241 1.152 1.00 80.38 274 GLY A CA 1
ATOM 2190 C C . GLY A 1 274 ? 2.216 37.693 1.240 1.00 80.38 274 GLY A C 1
ATOM 2191 O O . GLY A 1 274 ? 2.129 38.371 0.220 1.00 80.38 274 GLY A O 1
ATOM 2192 N N . PHE A 1 275 ? 1.992 38.201 2.455 1.00 75.75 275 PHE A N 1
ATOM 2193 C CA . PHE A 1 275 ? 1.637 39.605 2.680 1.00 75.75 275 PHE A CA 1
ATOM 2194 C C . PHE A 1 275 ? 2.776 40.561 2.322 1.00 75.75 275 PHE A C 1
ATOM 2196 O O . PHE A 1 275 ? 2.525 41.595 1.710 1.00 75.75 275 PHE A O 1
ATOM 2203 N N . GLY A 1 276 ? 4.023 40.199 2.629 1.00 77.50 276 GLY A N 1
ATOM 2204 C CA . GLY A 1 276 ? 5.204 40.962 2.238 1.00 77.50 276 GLY A CA 1
ATOM 2205 C C . GLY A 1 276 ? 5.342 41.077 0.721 1.00 77.50 276 GLY A C 1
ATOM 2206 O O . GLY A 1 276 ? 5.629 42.157 0.225 1.00 77.50 276 GLY A O 1
ATOM 2207 N N . LEU A 1 277 ? 5.065 40.004 -0.028 1.00 79.88 277 LEU A N 1
ATOM 2208 C CA . LEU A 1 277 ? 5.125 39.986 -1.492 1.00 79.88 277 LEU A CA 1
ATOM 2209 C C . LEU A 1 277 ? 3.981 40.792 -2.116 1.00 79.88 277 LEU A C 1
ATOM 2211 O O . LEU A 1 277 ? 4.213 41.521 -3.073 1.00 79.88 277 LEU A O 1
ATOM 2215 N N . ILE A 1 278 ? 2.772 40.720 -1.549 1.00 78.25 278 ILE A N 1
ATOM 2216 C CA . ILE A 1 278 ? 1.645 41.577 -1.950 1.00 78.25 278 ILE A CA 1
ATOM 2217 C C . ILE A 1 278 ? 1.986 43.053 -1.705 1.00 78.25 278 ILE A C 1
ATOM 2219 O O . ILE A 1 278 ? 1.754 43.880 -2.580 1.00 78.25 278 ILE A O 1
ATOM 2223 N N . PHE A 1 279 ? 2.586 43.383 -0.559 1.00 76.44 279 PHE A N 1
ATOM 2224 C CA . PHE A 1 279 ? 3.018 44.744 -0.246 1.00 76.44 279 PHE A CA 1
ATOM 2225 C C . PHE A 1 279 ? 4.120 45.232 -1.195 1.00 76.44 279 PHE A C 1
ATOM 2227 O O . PHE A 1 279 ? 4.034 46.337 -1.722 1.00 76.44 279 PHE A O 1
ATOM 2234 N N . LEU A 1 280 ? 5.111 44.384 -1.487 1.00 78.50 280 LEU A N 1
ATOM 2235 C CA . LEU A 1 280 ? 6.170 44.678 -2.453 1.00 78.50 280 LEU A CA 1
ATOM 2236 C C . LEU A 1 280 ? 5.569 44.928 -3.844 1.00 78.50 280 LEU A C 1
ATOM 2238 O O . LEU A 1 280 ? 5.893 45.918 -4.484 1.00 78.50 280 LEU A O 1
ATOM 2242 N N . LEU A 1 281 ? 4.617 44.102 -4.284 1.00 78.94 281 LEU A N 1
ATOM 2243 C CA . LEU A 1 281 ? 3.906 44.314 -5.547 1.00 78.94 281 LEU A CA 1
ATOM 2244 C C . LEU A 1 281 ? 3.079 45.607 -5.559 1.00 78.94 281 LEU A C 1
ATOM 2246 O O . LEU A 1 281 ? 2.990 46.234 -6.611 1.00 78.94 281 LEU A O 1
ATOM 2250 N N . SER A 1 282 ? 2.509 46.028 -4.427 1.00 75.25 282 SER A N 1
ATOM 2251 C CA . SER A 1 282 ? 1.812 47.315 -4.314 1.00 75.25 282 SER A CA 1
ATOM 2252 C C . SER A 1 282 ? 2.773 48.501 -4.419 1.00 75.25 282 SER A C 1
ATOM 2254 O O . SER A 1 282 ? 2.492 49.423 -5.172 1.00 75.25 282 SER A O 1
ATOM 2256 N N . VAL A 1 283 ? 3.935 48.450 -3.756 1.00 76.38 283 VAL A N 1
ATOM 2257 C CA . VAL A 1 283 ? 4.963 49.509 -3.829 1.00 76.38 283 VAL A CA 1
ATOM 2258 C C . VAL A 1 283 ? 5.597 49.590 -5.224 1.00 76.38 283 VAL A C 1
ATOM 2260 O O . VAL A 1 283 ? 5.864 50.674 -5.734 1.00 76.38 283 VAL A O 1
ATOM 2263 N N . PHE A 1 284 ? 5.821 48.449 -5.880 1.00 74.00 284 PHE A N 1
ATOM 2264 C CA . PHE A 1 284 ? 6.416 48.411 -7.219 1.00 74.00 284 PHE A CA 1
ATOM 2265 C C . PHE A 1 284 ? 5.415 48.669 -8.350 1.00 74.00 284 PHE A C 1
ATOM 2267 O O . PHE A 1 284 ? 5.840 48.971 -9.467 1.00 74.00 284 PHE A O 1
ATOM 2274 N N . LYS A 1 285 ? 4.102 48.595 -8.095 1.00 74.44 285 LYS A N 1
ATOM 2275 C CA . LYS A 1 285 ? 3.080 48.917 -9.102 1.00 74.44 285 LYS A CA 1
ATOM 2276 C C . LYS A 1 285 ? 3.218 50.355 -9.607 1.00 74.44 285 LYS A C 1
ATOM 2278 O O . LYS A 1 285 ? 3.099 50.577 -10.810 1.00 74.44 285 LYS A O 1
ATOM 2283 N N . ASP A 1 286 ? 3.570 51.280 -8.719 1.00 61.69 286 ASP A N 1
ATOM 2284 C CA . ASP A 1 286 ? 3.775 52.690 -9.063 1.00 61.69 286 ASP A CA 1
ATOM 2285 C C . ASP A 1 286 ? 5.113 52.930 -9.785 1.00 61.69 286 ASP A C 1
ATOM 2287 O O . ASP A 1 286 ? 5.230 53.843 -10.600 1.00 61.69 286 ASP A O 1
ATOM 2291 N N . ALA A 1 287 ? 6.110 52.064 -9.572 1.00 61.28 287 ALA A N 1
ATOM 2292 C CA . ALA A 1 287 ? 7.401 52.139 -10.260 1.00 61.28 287 ALA A CA 1
ATOM 2293 C C . ALA A 1 287 ? 7.354 51.575 -11.695 1.00 61.28 287 ALA A C 1
ATOM 2295 O O . ALA A 1 287 ? 8.041 52.074 -12.587 1.00 61.28 287 ALA A O 1
ATOM 2296 N N . ILE A 1 288 ? 6.541 50.540 -11.940 1.00 58.75 288 ILE A N 1
ATOM 2297 C CA . ILE A 1 288 ? 6.508 49.824 -13.229 1.00 58.75 288 ILE A CA 1
ATOM 2298 C C . ILE A 1 288 ? 5.696 50.573 -14.300 1.00 58.75 288 ILE A C 1
ATOM 2300 O O . ILE A 1 288 ? 5.985 50.434 -15.486 1.00 58.75 288 ILE A O 1
ATOM 2304 N N . PHE A 1 289 ? 4.744 51.432 -13.927 1.00 56.50 289 PHE A N 1
ATOM 2305 C CA . PHE A 1 289 ? 3.969 52.211 -14.906 1.00 56.50 289 PHE A CA 1
ATOM 2306 C C . PHE A 1 289 ? 4.692 53.445 -15.479 1.00 56.50 289 PHE A C 1
ATOM 2308 O O . PHE A 1 289 ? 4.112 54.152 -16.299 1.00 56.50 289 PHE A O 1
ATOM 2315 N N . SER A 1 290 ? 5.960 53.685 -15.116 1.00 52.16 290 SER A N 1
ATOM 2316 C CA . SER A 1 290 ? 6.694 54.902 -15.504 1.00 52.16 290 SER A CA 1
ATOM 2317 C C . SER A 1 290 ? 7.846 54.699 -16.504 1.00 52.16 290 SER A C 1
ATOM 2319 O O . SER A 1 290 ? 8.662 55.595 -16.694 1.00 52.16 290 SER A O 1
ATOM 2321 N N . SER A 1 291 ? 7.965 53.551 -17.182 1.00 45.19 291 SER A N 1
ATOM 2322 C CA . SER A 1 291 ? 9.035 53.370 -18.185 1.00 45.19 291 SER A CA 1
ATOM 2323 C C . SER A 1 291 ? 8.561 52.677 -19.460 1.00 45.19 291 SER A C 1
ATOM 2325 O O . SER A 1 291 ? 8.359 51.468 -19.526 1.00 45.19 291 SER A O 1
ATOM 2327 N N . GLY A 1 292 ? 8.372 53.496 -20.496 1.00 44.19 292 GLY A N 1
ATOM 2328 C CA . GLY A 1 292 ? 8.064 53.071 -21.851 1.00 44.19 292 GLY A CA 1
ATOM 2329 C C . GLY A 1 292 ? 9.298 52.700 -22.682 1.00 44.19 292 GLY A C 1
ATOM 2330 O O . GLY A 1 292 ? 10.389 53.227 -22.487 1.00 44.19 292 GLY A O 1
ATOM 2331 N N . SER A 1 293 ? 9.022 51.847 -23.676 1.00 47.25 293 SER A N 1
ATOM 2332 C CA . SER A 1 293 ? 9.655 51.710 -25.003 1.00 47.25 293 SER A CA 1
ATOM 2333 C C . SER A 1 293 ? 11.150 51.362 -25.118 1.00 47.25 293 SER A C 1
ATOM 2335 O O . SER A 1 293 ? 12.015 52.173 -24.811 1.00 47.25 293 SER A O 1
ATOM 2337 N N . GLY A 1 294 ? 11.446 50.212 -25.748 1.00 37.38 294 GLY A N 1
ATOM 2338 C CA . GLY A 1 294 ? 12.775 49.916 -26.304 1.00 37.38 294 GLY A CA 1
ATOM 2339 C C . GLY A 1 294 ? 12.961 48.500 -26.875 1.00 37.38 294 GLY A C 1
ATOM 2340 O O . GLY A 1 294 ? 13.455 47.626 -26.181 1.00 37.38 294 GLY A O 1
ATOM 2341 N N . SER A 1 295 ? 12.544 48.312 -28.133 1.00 38.38 295 SER A N 1
ATOM 2342 C CA . SER A 1 295 ? 12.999 47.370 -29.192 1.00 38.38 295 SER A CA 1
ATOM 2343 C C . SER A 1 295 ? 13.887 46.141 -28.886 1.00 38.38 295 SER A C 1
ATOM 2345 O O . SER A 1 295 ? 14.983 46.258 -28.346 1.00 38.38 295 SER A O 1
ATOM 2347 N N . SER A 1 296 ? 13.482 44.988 -29.438 1.00 39.25 296 SER A N 1
ATOM 2348 C CA . SER A 1 296 ? 14.230 43.724 -29.536 1.00 39.25 296 SER A CA 1
ATOM 2349 C C . SER A 1 296 ? 14.638 43.385 -30.983 1.00 39.25 296 SER A C 1
ATOM 2351 O O . SER A 1 296 ? 13.886 43.632 -31.926 1.00 39.25 296 SER A O 1
ATOM 2353 N N . SER A 1 297 ? 15.806 42.756 -31.159 1.00 37.94 297 SER A N 1
ATOM 2354 C CA . SER A 1 297 ? 16.270 42.187 -32.432 1.00 37.94 297 SER A CA 1
ATOM 2355 C C . SER A 1 297 ? 17.004 40.848 -32.251 1.00 37.94 297 SER A C 1
ATOM 2357 O O . SER A 1 297 ? 17.942 40.764 -31.465 1.00 37.94 297 SER A O 1
ATOM 2359 N N . SER A 1 298 ? 16.636 39.869 -33.104 1.00 41.41 298 SER A N 1
ATOM 2360 C CA . SER A 1 298 ? 17.506 38.877 -33.800 1.00 41.41 298 SER A CA 1
ATOM 2361 C C . SER A 1 298 ? 18.273 37.821 -32.964 1.00 41.41 298 SER A C 1
ATOM 2363 O O . SER A 1 298 ? 18.695 38.104 -31.859 1.00 41.41 298 SER A O 1
ATOM 2365 N N . SER A 1 299 ? 18.646 36.603 -33.389 1.00 42.41 299 SER A N 1
ATOM 2366 C CA . SER A 1 299 ? 18.323 35.606 -34.441 1.00 42.41 299 SER A CA 1
ATOM 2367 C C . SER A 1 299 ? 19.432 34.521 -34.373 1.00 42.41 299 SER A C 1
ATOM 2369 O O . SER A 1 299 ? 20.564 34.885 -34.061 1.00 42.41 299 SER A O 1
ATOM 2371 N N . GLY A 1 300 ? 19.196 33.240 -34.718 1.00 34.91 300 GLY A N 1
ATOM 2372 C CA . GLY A 1 300 ? 20.304 32.269 -34.897 1.00 34.91 300 GLY A CA 1
ATOM 2373 C C . GLY A 1 300 ? 19.946 30.793 -35.183 1.00 34.91 300 GLY A C 1
ATOM 2374 O O . GLY A 1 300 ? 19.612 30.053 -34.265 1.00 34.91 300 GLY A O 1
ATOM 2375 N N . SER A 1 301 ? 20.082 30.392 -36.458 1.00 38.69 301 SER A N 1
ATOM 2376 C CA . SER A 1 301 ? 20.004 29.055 -37.114 1.00 38.69 301 SER A CA 1
ATOM 2377 C C . SER A 1 301 ? 21.047 28.030 -36.602 1.00 38.69 301 SER A C 1
ATOM 2379 O O . SER A 1 301 ? 22.112 28.441 -36.162 1.00 38.69 301 SER A O 1
ATOM 2381 N N . SER A 1 302 ? 20.869 26.696 -36.528 1.00 45.94 302 SER A N 1
ATOM 2382 C CA . SER A 1 302 ? 20.491 25.601 -37.468 1.00 45.94 302 SER A CA 1
ATOM 2383 C C . SER A 1 302 ? 21.524 25.225 -38.554 1.00 45.94 302 SER A C 1
ATOM 2385 O O . SER A 1 302 ? 21.609 25.914 -39.567 1.00 45.94 302 SER A O 1
ATOM 2387 N N . ARG A 1 303 ? 22.201 24.061 -38.413 1.00 35.19 303 ARG A N 1
ATOM 2388 C CA . ARG A 1 303 ? 22.658 23.188 -39.528 1.00 35.19 303 ARG A CA 1
ATOM 2389 C C . ARG A 1 303 ? 23.093 21.789 -39.038 1.00 35.19 303 ARG A C 1
ATOM 2391 O O . ARG A 1 303 ? 23.946 21.694 -38.163 1.00 35.19 303 ARG A O 1
ATOM 2398 N N . SER A 1 304 ? 22.563 20.713 -39.626 1.00 38.94 304 SER A N 1
ATOM 2399 C CA . SER A 1 304 ? 23.078 19.339 -39.475 1.00 38.94 304 SER A CA 1
ATOM 2400 C C . SER A 1 304 ? 22.963 18.562 -40.793 1.00 38.94 304 SER A C 1
ATOM 2402 O O . SER A 1 304 ? 21.997 18.704 -41.541 1.00 38.94 304 SER A O 1
ATOM 2404 N N . THR A 1 305 ? 24.006 17.790 -41.095 1.00 38.41 305 THR A N 1
ATOM 2405 C CA . THR A 1 305 ? 24.286 17.157 -42.392 1.00 38.41 305 THR A CA 1
ATOM 2406 C C . THR A 1 305 ? 23.936 15.669 -42.332 1.00 38.41 305 THR A C 1
ATOM 2408 O O . THR A 1 305 ? 24.395 14.972 -41.431 1.00 38.41 305 THR A O 1
ATOM 2411 N N . TYR A 1 306 ? 23.152 15.174 -43.293 1.00 42.66 306 TYR A N 1
ATOM 2412 C CA . TYR A 1 306 ? 22.876 13.747 -43.489 1.00 42.66 306 TYR A CA 1
ATOM 2413 C C . TYR A 1 306 ? 23.786 13.176 -44.582 1.00 42.66 306 TYR A C 1
ATOM 2415 O O . TYR A 1 306 ? 23.877 13.737 -45.671 1.00 42.66 306 TYR A O 1
ATOM 2423 N N . THR A 1 307 ? 24.389 12.019 -44.319 1.00 36.16 307 THR A N 1
ATOM 2424 C CA . THR A 1 307 ? 25.026 11.150 -45.316 1.00 36.16 307 THR A CA 1
ATOM 2425 C C . THR A 1 307 ? 24.378 9.772 -45.237 1.00 36.16 307 THR A C 1
ATOM 2427 O O . THR A 1 307 ? 24.292 9.168 -44.171 1.00 36.16 307 THR A O 1
ATOM 2430 N N . SER A 1 308 ? 23.864 9.293 -46.370 1.00 44.69 308 SER A N 1
ATOM 2431 C CA . SER A 1 308 ? 23.250 7.972 -46.528 1.00 44.69 308 SER A CA 1
ATOM 2432 C C . SER A 1 308 ? 23.971 7.236 -47.647 1.00 44.69 308 SER A C 1
ATOM 2434 O O . SER A 1 308 ? 24.086 7.772 -48.747 1.00 44.69 308 SER A O 1
ATOM 2436 N N . SER A 1 309 ? 24.408 6.009 -47.375 1.00 44.84 309 SER A N 1
ATOM 2437 C CA . SER A 1 309 ? 25.010 5.117 -48.366 1.00 44.84 309 SER A CA 1
ATOM 2438 C C . SER A 1 309 ? 24.294 3.774 -48.305 1.00 44.84 309 SER A C 1
ATOM 2440 O O . SER A 1 309 ? 24.289 3.104 -47.273 1.00 44.84 309 SER A O 1
ATOM 2442 N N . SER A 1 310 ? 23.663 3.401 -49.412 1.00 48.53 310 SER A N 1
ATOM 2443 C CA . SER A 1 310 ? 22.979 2.134 -49.644 1.00 48.53 310 SER A CA 1
ATOM 2444 C C . SER A 1 310 ? 23.923 1.148 -50.338 1.00 48.53 310 SER A C 1
ATOM 2446 O O . SER A 1 310 ? 24.662 1.503 -51.253 1.00 48.53 310 SER A O 1
ATOM 2448 N N . SER A 1 311 ? 23.912 -0.115 -49.914 1.00 45.88 311 SER A N 1
ATOM 2449 C CA . SER A 1 311 ? 24.602 -1.206 -50.610 1.00 45.88 311 SER A CA 1
ATOM 2450 C C . SER A 1 311 ? 23.805 -2.500 -50.473 1.00 45.88 311 SER A C 1
ATOM 2452 O O . SER A 1 311 ? 23.380 -2.889 -49.388 1.00 45.88 311 SER A O 1
ATOM 2454 N N . THR A 1 312 ? 23.556 -3.122 -51.619 1.00 54.06 312 THR A N 1
ATOM 2455 C CA . THR A 1 312 ? 22.731 -4.313 -51.831 1.00 54.06 312 THR A CA 1
ATOM 2456 C C . THR A 1 312 ? 23.557 -5.600 -51.887 1.00 54.06 312 THR A C 1
ATOM 2458 O O . THR A 1 312 ? 24.642 -5.601 -52.456 1.00 54.06 312 THR A O 1
ATOM 2461 N N . ARG A 1 313 ? 22.917 -6.703 -51.459 1.00 48.81 313 ARG A N 1
ATOM 2462 C CA . ARG A 1 313 ? 23.178 -8.129 -51.768 1.00 48.81 313 ARG A CA 1
ATOM 2463 C C . ARG A 1 313 ? 24.382 -8.821 -51.115 1.00 48.81 313 ARG A C 1
ATOM 2465 O O . ARG A 1 313 ? 25.505 -8.747 -51.593 1.00 48.81 313 ARG A O 1
ATOM 2472 N N . SER A 1 314 ? 24.067 -9.675 -50.140 1.00 47.31 314 SER A N 1
ATOM 2473 C CA . SER A 1 314 ? 24.266 -11.139 -50.182 1.00 47.31 314 SER A CA 1
ATOM 2474 C C . SER A 1 314 ? 23.604 -11.725 -48.935 1.00 47.31 314 SER A C 1
ATOM 2476 O O . SER A 1 314 ? 23.978 -11.385 -47.819 1.00 47.31 314 SER A O 1
ATOM 2478 N N . SER A 1 315 ? 22.559 -12.534 -49.113 1.00 58.53 315 SER A N 1
ATOM 2479 C CA . SER A 1 315 ? 21.722 -13.074 -48.035 1.00 58.53 315 SER A CA 1
ATOM 2480 C C . SER A 1 315 ? 22.398 -14.251 -47.328 1.00 58.53 315 SER A C 1
ATOM 2482 O O . SER A 1 315 ? 21.882 -15.366 -47.331 1.00 58.53 315 SER A O 1
ATOM 2484 N N . SER A 1 316 ? 23.559 -14.015 -46.717 1.00 60.41 316 SER A N 1
ATOM 2485 C CA . SER A 1 316 ? 23.925 -14.777 -45.529 1.00 60.41 316 SER A CA 1
ATOM 2486 C C . SER A 1 316 ? 23.041 -14.237 -44.408 1.00 60.41 316 SER A C 1
ATOM 2488 O O . SER A 1 316 ? 22.987 -13.027 -44.182 1.00 60.41 316 SER A O 1
ATOM 2490 N N . SER A 1 317 ? 22.254 -15.096 -43.754 1.00 71.88 317 SER A N 1
ATOM 2491 C CA . SER A 1 317 ? 21.484 -14.677 -42.583 1.00 71.88 317 SER A CA 1
ATOM 2492 C C . SER A 1 317 ? 22.481 -14.338 -41.477 1.00 71.88 317 SER A C 1
ATOM 2494 O O . SER A 1 317 ? 22.893 -15.203 -40.703 1.00 71.88 317 SER A O 1
ATOM 2496 N N . SER A 1 318 ? 22.951 -13.092 -41.456 1.00 83.81 318 SER A N 1
ATOM 2497 C CA . SER A 1 318 ? 23.853 -12.598 -40.431 1.00 83.81 318 SER A CA 1
ATOM 2498 C C . SER A 1 318 ? 23.141 -12.759 -39.094 1.00 83.81 318 SER A C 1
ATOM 2500 O O . SER A 1 318 ? 22.139 -12.081 -38.843 1.00 83.81 318 SER A O 1
ATOM 2502 N N . ILE A 1 319 ? 23.625 -13.686 -38.267 1.00 91.00 319 ILE A N 1
ATOM 2503 C CA . ILE A 1 319 ? 23.123 -13.869 -36.908 1.00 91.00 319 ILE A CA 1
ATOM 2504 C C . ILE A 1 319 ? 23.254 -12.518 -36.217 1.00 91.00 319 ILE A C 1
ATOM 2506 O O . ILE A 1 319 ? 24.327 -11.914 -36.205 1.00 91.00 319 ILE A O 1
ATOM 2510 N N . SER A 1 320 ? 22.143 -12.023 -35.688 1.00 94.44 320 SER A N 1
ATOM 2511 C CA . SER A 1 320 ? 22.122 -10.757 -34.978 1.00 94.44 320 SER A CA 1
ATOM 2512 C C . SER A 1 320 ? 21.765 -10.977 -33.522 1.00 94.44 320 SER A C 1
ATOM 2514 O O . SER A 1 320 ? 20.916 -11.801 -33.192 1.00 94.44 320 SER A O 1
ATOM 2516 N N . TYR A 1 321 ? 22.450 -10.243 -32.654 1.00 96.62 321 TYR A N 1
ATOM 2517 C CA . TYR A 1 321 ? 22.293 -10.320 -31.212 1.00 96.62 321 TYR A CA 1
ATOM 2518 C C . TYR A 1 321 ? 21.628 -9.043 -30.724 1.00 96.62 321 TYR A C 1
ATOM 2520 O O . TYR A 1 321 ? 21.994 -7.942 -31.137 1.00 96.62 321 TYR A O 1
ATOM 2528 N N . TYR A 1 322 ? 20.661 -9.191 -29.827 1.00 97.38 322 TYR A N 1
ATOM 2529 C CA . TYR A 1 322 ? 19.900 -8.076 -29.278 1.00 97.38 322 TYR A CA 1
ATOM 2530 C C . TYR A 1 322 ? 20.181 -7.931 -27.786 1.00 97.38 322 TYR A C 1
ATOM 2532 O O . TYR A 1 322 ? 20.296 -8.927 -27.080 1.00 97.38 322 TYR A O 1
ATOM 2540 N N . CYS A 1 323 ? 20.256 -6.705 -27.270 1.00 97.88 323 CYS A N 1
ATOM 2541 C CA . CYS A 1 323 ? 20.294 -6.479 -25.825 1.00 97.88 323 CYS A CA 1
ATOM 2542 C C . CYS A 1 323 ? 18.889 -6.613 -25.228 1.00 97.88 323 CYS A C 1
ATOM 2544 O O . CYS A 1 323 ? 17.971 -5.910 -25.655 1.00 97.88 323 CYS A O 1
ATOM 2546 N N . LYS A 1 324 ? 18.723 -7.436 -24.187 1.00 97.56 324 LYS A N 1
ATOM 2547 C CA . LYS A 1 324 ? 17.415 -7.662 -23.549 1.00 97.56 324 LYS A CA 1
ATOM 2548 C C . LYS A 1 324 ? 16.835 -6.423 -22.850 1.00 97.56 324 LYS A C 1
ATOM 2550 O O . LYS A 1 324 ? 15.626 -6.342 -22.669 1.00 97.56 324 LYS A O 1
ATOM 2555 N N . TYR A 1 325 ? 17.678 -5.456 -22.478 1.00 97.00 325 TYR A N 1
ATOM 2556 C CA . TYR A 1 325 ? 17.266 -4.262 -21.727 1.00 97.00 325 TYR A CA 1
ATOM 2557 C C . TYR A 1 325 ? 16.939 -3.046 -22.598 1.00 97.00 325 TYR A C 1
ATOM 2559 O O . TYR A 1 325 ? 16.114 -2.222 -22.211 1.00 97.00 325 TYR A O 1
ATOM 2567 N N . CYS A 1 326 ? 17.601 -2.889 -23.748 1.00 96.88 326 CYS A N 1
ATOM 2568 C CA . CYS A 1 326 ? 17.422 -1.712 -24.608 1.00 96.88 326 CYS A CA 1
ATOM 2569 C C . CYS A 1 326 ? 17.102 -2.022 -26.070 1.00 96.88 326 CYS A C 1
ATOM 2571 O O . CYS A 1 326 ? 16.798 -1.103 -26.831 1.00 96.88 326 CYS A O 1
ATOM 2573 N N . GLY A 1 327 ? 17.183 -3.291 -26.471 1.00 96.56 327 GLY A N 1
ATOM 2574 C CA . GLY A 1 327 ? 16.950 -3.723 -27.843 1.00 96.56 327 GLY A CA 1
ATOM 2575 C C . GLY A 1 327 ? 18.019 -3.297 -28.847 1.00 96.56 327 GLY A C 1
ATOM 2576 O O . GLY A 1 327 ? 17.772 -3.419 -30.042 1.00 96.56 327 GLY A O 1
ATOM 2577 N N . SER A 1 328 ? 19.184 -2.806 -28.400 1.00 96.81 328 SER A N 1
ATOM 2578 C CA . SER A 1 328 ? 20.323 -2.543 -29.293 1.00 96.81 328 SER A CA 1
ATOM 2579 C C . SER A 1 328 ? 20.713 -3.823 -30.028 1.00 96.81 328 SER A C 1
ATOM 2581 O O . SER A 1 328 ? 20.811 -4.875 -29.396 1.00 96.81 328 SER A O 1
ATOM 2583 N N . LYS A 1 329 ? 20.921 -3.722 -31.343 1.00 96.44 329 LYS A N 1
ATOM 2584 C CA . LYS A 1 329 ? 21.295 -4.823 -32.237 1.00 96.44 329 LYS A CA 1
ATOM 2585 C C . LYS A 1 329 ? 22.799 -4.782 -32.508 1.00 96.44 329 LYS A C 1
ATOM 2587 O O . LYS A 1 329 ? 23.339 -3.702 -32.732 1.00 96.44 329 LYS A O 1
ATOM 2592 N N . ALA A 1 330 ? 23.452 -5.937 -32.528 1.00 96.38 330 ALA A N 1
ATOM 2593 C CA . ALA A 1 330 ? 24.865 -6.080 -32.867 1.00 96.38 330 ALA A CA 1
ATOM 2594 C C . ALA A 1 330 ? 25.120 -7.365 -33.673 1.00 96.38 330 ALA A C 1
ATOM 2596 O O . ALA A 1 330 ? 24.306 -8.291 -33.656 1.00 96.38 330 ALA A O 1
ATOM 2597 N N . SER A 1 331 ? 26.249 -7.427 -34.381 1.00 94.88 331 SER A N 1
ATOM 2598 C CA . SER A 1 331 ? 26.645 -8.582 -35.205 1.00 94.88 331 SER A CA 1
ATOM 2599 C C . SER A 1 331 ? 27.373 -9.677 -34.419 1.00 94.88 331 SER A C 1
ATOM 2601 O O . SER A 1 331 ? 27.461 -10.812 -34.877 1.00 94.88 331 SER A O 1
ATOM 2603 N N . SER A 1 332 ? 27.879 -9.370 -33.223 1.00 95.81 332 SER A N 1
ATOM 2604 C CA . SER A 1 332 ? 28.497 -10.344 -32.320 1.00 95.81 332 SER A CA 1
ATOM 2605 C C . SER A 1 332 ? 28.182 -10.026 -30.862 1.00 95.81 332 SER A C 1
ATOM 2607 O O . SER A 1 332 ? 27.985 -8.861 -30.505 1.00 95.81 332 SER A O 1
ATOM 2609 N N . ILE A 1 333 ? 28.189 -11.049 -30.003 1.00 96.50 333 ILE A N 1
ATOM 2610 C CA . ILE A 1 333 ? 28.035 -10.875 -28.551 1.00 96.50 333 ILE A CA 1
ATOM 2611 C C . ILE A 1 333 ? 29.099 -9.911 -28.022 1.00 96.50 333 ILE A C 1
ATOM 2613 O O . ILE A 1 333 ? 28.750 -8.972 -27.318 1.00 96.50 333 ILE A O 1
ATOM 2617 N N . SER A 1 334 ? 30.360 -10.071 -28.438 1.00 96.69 334 SER A N 1
ATOM 2618 C CA . SER A 1 334 ? 31.471 -9.220 -27.997 1.00 96.69 334 SER A CA 1
ATOM 2619 C C . SER A 1 334 ? 31.233 -7.740 -28.305 1.00 96.69 334 SER A C 1
ATOM 2621 O O . SER A 1 334 ? 31.443 -6.896 -27.438 1.00 96.69 334 SER A O 1
ATOM 2623 N N . SER A 1 335 ? 30.748 -7.424 -29.513 1.00 96.56 335 SER A N 1
ATOM 2624 C CA . SER A 1 335 ? 30.415 -6.044 -29.902 1.00 96.56 335 SER A CA 1
ATOM 2625 C C . SER A 1 335 ? 29.199 -5.478 -29.163 1.00 96.56 335 SER A C 1
ATOM 2627 O O . SER A 1 335 ? 29.113 -4.272 -28.962 1.00 96.56 335 SER A O 1
ATOM 2629 N N . LEU A 1 336 ? 28.268 -6.336 -28.735 1.00 96.88 336 LEU A N 1
ATOM 2630 C CA . LEU A 1 336 ? 27.129 -5.928 -27.919 1.00 96.88 336 LEU A CA 1
ATOM 2631 C C . LEU A 1 336 ? 27.583 -5.609 -26.489 1.00 96.88 336 LEU A C 1
ATOM 2633 O O . LEU A 1 336 ? 27.256 -4.557 -25.950 1.00 96.88 336 LEU A O 1
ATOM 2637 N N . THR A 1 337 ? 28.341 -6.519 -25.874 1.00 97.12 337 THR A N 1
ATOM 2638 C CA . THR A 1 337 ? 28.714 -6.468 -24.454 1.00 97.12 337 THR A CA 1
ATOM 2639 C C . THR A 1 337 ? 29.863 -5.507 -24.147 1.00 97.12 337 THR A C 1
ATOM 2641 O O . THR A 1 337 ? 30.115 -5.246 -22.973 1.00 97.12 337 THR A O 1
ATOM 2644 N N . SER A 1 338 ? 30.574 -4.993 -25.157 1.00 96.31 338 SER A N 1
ATOM 2645 C CA . SER A 1 338 ? 31.675 -4.037 -24.967 1.00 96.31 338 SER A CA 1
ATOM 2646 C C . SER A 1 338 ? 31.207 -2.639 -24.544 1.00 96.31 338 SER A C 1
ATOM 2648 O O . SER A 1 338 ? 31.993 -1.881 -23.981 1.00 96.31 338 SER A O 1
ATOM 2650 N N . GLY A 1 339 ? 29.941 -2.292 -24.799 1.00 94.75 339 GLY A N 1
ATOM 2651 C CA . GLY A 1 339 ? 29.354 -0.996 -24.456 1.00 94.75 339 GLY A CA 1
ATOM 2652 C C . GLY A 1 339 ? 28.501 -1.012 -23.185 1.00 94.75 339 GLY A C 1
ATOM 2653 O O . GLY A 1 339 ? 27.978 -2.048 -22.762 1.00 94.75 339 GLY A O 1
ATOM 2654 N N . SER A 1 340 ? 28.301 0.172 -22.604 1.00 97.00 340 SER A N 1
ATOM 2655 C CA . SER A 1 340 ? 27.369 0.377 -21.492 1.00 97.00 340 SER A CA 1
ATOM 2656 C C . SER A 1 340 ? 25.926 0.496 -21.987 1.00 97.00 340 SER A C 1
ATOM 2658 O O . SER A 1 340 ? 25.628 1.218 -22.935 1.00 97.00 340 SER A O 1
ATOM 2660 N N . CYS A 1 341 ? 25.000 -0.169 -21.301 1.00 97.50 341 CYS A N 1
ATOM 2661 C CA . CYS A 1 341 ? 23.587 -0.149 -21.641 1.00 97.50 341 CYS A CA 1
ATOM 2662 C C . CYS A 1 341 ? 22.860 1.021 -20.946 1.00 97.50 341 CYS A C 1
ATOM 2664 O O . CYS A 1 341 ? 22.844 1.088 -19.712 1.00 97.50 341 CYS A O 1
ATOM 2666 N N . PRO A 1 342 ? 22.162 1.905 -21.688 1.00 95.44 342 PRO A N 1
ATOM 2667 C CA . PRO A 1 342 ? 21.452 3.046 -21.099 1.00 95.44 342 PRO A CA 1
ATOM 2668 C C . PRO A 1 342 ? 20.251 2.634 -20.236 1.00 95.44 342 PRO A C 1
ATOM 2670 O O . PRO A 1 342 ? 19.813 3.393 -19.377 1.00 95.44 342 PRO A O 1
ATOM 2673 N N . LYS A 1 343 ? 19.721 1.422 -20.441 1.00 94.69 343 LYS A N 1
ATOM 2674 C CA . LYS A 1 343 ? 18.533 0.897 -19.747 1.00 94.69 343 LYS A CA 1
ATOM 2675 C C . LYS A 1 343 ? 18.852 -0.276 -18.818 1.00 94.69 343 LYS A C 1
ATOM 2677 O O . LYS A 1 343 ? 17.973 -1.084 -18.528 1.00 94.69 343 LYS A O 1
ATOM 2682 N N . HIS A 1 344 ? 20.104 -0.396 -18.380 1.00 94.75 344 HIS A N 1
ATOM 2683 C CA . HIS A 1 344 ? 20.505 -1.460 -17.467 1.00 94.75 344 HIS A CA 1
ATOM 2684 C C . HIS A 1 344 ? 19.731 -1.356 -16.133 1.00 94.75 344 HIS A C 1
ATOM 2686 O O . HIS A 1 344 ? 19.554 -0.246 -15.622 1.00 94.75 344 HIS A O 1
ATOM 2692 N N . PRO A 1 345 ? 19.293 -2.472 -15.516 1.00 91.06 345 PRO A N 1
ATOM 2693 C CA . PRO A 1 345 ? 18.531 -2.446 -14.260 1.00 91.06 345 PRO A CA 1
ATOM 2694 C C . PRO A 1 345 ? 19.288 -1.803 -13.087 1.00 91.06 345 PRO A C 1
ATOM 2696 O O . PRO A 1 345 ? 18.663 -1.259 -12.182 1.00 91.06 345 PRO A O 1
ATOM 2699 N N . ASN A 1 346 ? 20.626 -1.802 -13.122 1.00 92.31 346 ASN A N 1
ATOM 2700 C CA . ASN A 1 346 ? 21.463 -1.139 -12.107 1.00 92.31 346 ASN A CA 1
ATOM 2701 C C . ASN A 1 346 ? 21.470 0.399 -12.219 1.00 92.31 346 ASN A C 1
ATOM 2703 O O . ASN A 1 346 ? 22.057 1.071 -11.371 1.00 92.31 346 ASN A O 1
ATOM 2707 N N . GLY A 1 347 ? 20.846 0.962 -13.256 1.00 90.06 347 GLY A N 1
ATOM 2708 C CA . GLY A 1 347 ? 20.776 2.394 -13.523 1.00 90.06 347 GLY A CA 1
ATOM 2709 C C . GLY A 1 347 ? 21.380 2.779 -14.872 1.00 90.06 347 GLY A C 1
ATOM 2710 O O . GLY A 1 347 ? 21.985 1.962 -15.570 1.00 90.06 347 GLY A O 1
ATOM 2711 N N . TRP A 1 348 ? 21.213 4.053 -15.223 1.00 93.19 348 TRP A N 1
ATOM 2712 C CA . TRP A 1 348 ? 21.652 4.613 -16.499 1.00 93.19 348 TRP A CA 1
ATOM 2713 C C . TRP A 1 348 ? 23.147 4.376 -16.740 1.00 93.19 348 TRP A C 1
ATOM 2715 O O . TRP A 1 348 ? 23.978 4.868 -15.977 1.00 93.19 348 TRP A O 1
ATOM 2725 N N . CYS A 1 349 ? 23.479 3.609 -17.782 1.00 93.25 349 CYS A N 1
ATOM 2726 C CA . CYS A 1 349 ? 24.852 3.250 -18.157 1.00 93.25 349 CYS A CA 1
ATOM 2727 C C . CYS A 1 349 ? 25.686 2.599 -17.031 1.00 93.25 349 CYS A C 1
ATOM 2729 O O . CYS A 1 349 ? 26.910 2.620 -17.090 1.00 93.25 349 CYS A O 1
ATOM 2731 N N . LYS A 1 350 ? 25.053 1.991 -16.014 1.00 94.94 350 LYS A N 1
ATOM 2732 C CA . LYS A 1 350 ? 25.740 1.337 -14.877 1.00 94.94 350 LYS A CA 1
ATOM 2733 C C . LYS A 1 350 ? 26.020 -0.158 -15.081 1.00 94.94 350 LYS A C 1
ATOM 2735 O O . LYS A 1 350 ? 26.248 -0.890 -14.121 1.00 94.94 350 LYS A O 1
ATOM 2740 N N . GLY A 1 351 ? 25.943 -0.640 -16.312 1.00 95.81 351 GLY A N 1
ATOM 2741 C CA . GLY A 1 351 ? 26.211 -2.030 -16.660 1.00 95.81 351 GLY A CA 1
ATOM 2742 C C . GLY A 1 351 ? 26.286 -2.200 -18.166 1.00 95.81 351 GLY A C 1
ATOM 2743 O O . GLY A 1 351 ? 25.869 -1.314 -18.915 1.00 95.81 351 GLY A O 1
ATOM 2744 N N . ASN A 1 352 ? 26.822 -3.332 -18.603 1.00 97.62 352 ASN A N 1
ATOM 2745 C CA . ASN A 1 352 ? 26.985 -3.622 -20.021 1.00 97.62 352 ASN A CA 1
ATOM 2746 C C . ASN A 1 352 ? 25.681 -4.150 -20.623 1.00 97.62 352 ASN A C 1
ATOM 2748 O O . ASN A 1 352 ? 24.744 -4.519 -19.912 1.00 97.62 352 ASN A O 1
ATOM 2752 N N . HIS A 1 353 ? 25.589 -4.165 -21.949 1.00 97.44 353 HIS A N 1
ATOM 2753 C CA . HIS A 1 353 ? 24.469 -4.837 -22.601 1.00 97.44 353 HIS A CA 1
ATOM 2754 C C . HIS A 1 353 ? 24.463 -6.331 -22.263 1.00 97.44 353 HIS A C 1
ATOM 2756 O O . HIS A 1 353 ? 25.511 -6.970 -22.244 1.00 97.44 353 HIS A O 1
ATOM 2762 N N . GLU A 1 354 ? 23.273 -6.893 -22.047 1.00 97.25 354 GLU A N 1
ATOM 2763 C CA . GLU A 1 354 ? 23.103 -8.325 -21.809 1.00 97.25 354 GLU A CA 1
ATOM 2764 C C . GLU A 1 354 ? 22.365 -8.966 -22.995 1.00 97.25 354 GLU A C 1
ATOM 2766 O O . GLU A 1 354 ? 21.283 -8.479 -23.357 1.00 97.25 354 GLU A O 1
ATOM 2771 N N . PRO A 1 355 ? 22.921 -10.026 -23.613 1.00 97.62 355 PRO A N 1
ATOM 2772 C CA . PRO A 1 355 ? 22.302 -10.686 -24.754 1.00 97.62 355 PRO A CA 1
ATOM 2773 C C . PRO A 1 355 ? 20.915 -11.249 -24.424 1.00 97.62 355 PRO A C 1
ATOM 2775 O O . PRO A 1 355 ? 20.700 -11.908 -23.408 1.00 97.62 355 PRO A O 1
ATOM 2778 N N . TYR A 1 356 ? 19.965 -11.007 -25.316 1.00 96.88 356 TYR A N 1
ATOM 2779 C CA . TYR A 1 356 ? 18.680 -11.682 -25.349 1.00 96.88 356 TYR A CA 1
ATOM 2780 C C . TYR A 1 356 ? 18.873 -13.112 -25.866 1.00 96.88 356 TYR A C 1
ATOM 2782 O O . TYR A 1 356 ? 19.480 -13.313 -26.913 1.00 96.88 356 TYR A O 1
ATOM 2790 N N . GLN A 1 357 ? 18.364 -14.096 -25.122 1.00 95.38 357 GLN A N 1
ATOM 2791 C CA . GLN A 1 357 ? 18.564 -15.524 -25.407 1.00 95.38 357 GLN A CA 1
ATOM 2792 C C . GLN A 1 357 ? 17.523 -16.124 -26.369 1.00 95.38 357 GLN A C 1
ATOM 2794 O O . GLN A 1 357 ? 17.611 -17.304 -26.693 1.00 95.38 357 GLN A O 1
ATOM 2799 N N . GLY A 1 358 ? 16.526 -15.351 -26.808 1.00 92.88 358 GLY A N 1
ATOM 2800 C CA . GLY A 1 358 ? 15.515 -15.830 -27.753 1.00 92.88 358 GLY A CA 1
ATOM 2801 C C . GLY A 1 358 ? 15.903 -15.596 -29.215 1.00 92.88 358 GLY A C 1
ATOM 2802 O O . GLY A 1 358 ? 16.738 -14.749 -29.531 1.00 92.88 358 GLY A O 1
ATOM 2803 N N . ASN A 1 359 ? 15.239 -16.318 -30.118 1.00 92.69 359 ASN A N 1
ATOM 2804 C CA . ASN A 1 359 ? 15.392 -16.137 -31.563 1.00 92.69 359 ASN A CA 1
ATOM 2805 C C . ASN A 1 359 ? 14.715 -14.846 -32.053 1.00 92.69 359 ASN A C 1
ATOM 2807 O O . ASN A 1 359 ? 13.834 -14.300 -31.383 1.00 92.69 359 ASN A O 1
ATOM 2811 N N . GLU A 1 360 ? 15.099 -14.383 -33.244 1.00 92.88 360 GLU A N 1
ATOM 2812 C CA . GLU A 1 360 ? 14.433 -13.268 -33.920 1.00 92.88 360 GLU A CA 1
ATOM 2813 C C . GLU A 1 360 ? 12.984 -13.640 -34.264 1.00 92.88 360 GLU A C 1
ATOM 2815 O O . GLU A 1 360 ? 12.703 -14.706 -34.815 1.00 92.88 360 GLU A O 1
ATOM 2820 N N . GLN A 1 361 ? 12.050 -12.764 -33.897 1.00 94.06 361 GLN A N 1
ATOM 2821 C CA . GLN A 1 361 ? 10.614 -12.978 -34.057 1.00 94.06 361 GLN A CA 1
ATOM 2822 C C . GLN A 1 361 ? 9.964 -11.767 -34.721 1.00 94.06 361 GLN A C 1
ATOM 2824 O O . GLN A 1 361 ? 10.429 -10.636 -34.583 1.00 94.06 361 GLN A O 1
ATOM 2829 N N . LYS A 1 362 ? 8.832 -11.997 -35.397 1.00 95.06 362 LYS A N 1
ATOM 2830 C CA . LYS A 1 362 ? 8.008 -10.922 -35.974 1.00 95.06 362 LYS A CA 1
ATOM 2831 C C . LYS A 1 362 ? 7.409 -10.011 -34.897 1.00 95.06 362 LYS A C 1
ATOM 2833 O O . LYS A 1 362 ? 7.183 -8.831 -35.143 1.00 95.06 362 LYS A O 1
ATOM 2838 N N . ASN A 1 363 ? 7.120 -10.573 -33.724 1.00 96.69 363 ASN A N 1
ATOM 2839 C CA . ASN A 1 363 ? 6.547 -9.867 -32.588 1.00 96.69 363 ASN A CA 1
ATOM 2840 C C . ASN A 1 363 ? 7.268 -10.283 -31.310 1.00 96.69 363 ASN A C 1
ATOM 2842 O O . ASN A 1 363 ? 7.530 -11.463 -31.111 1.00 96.69 363 ASN A O 1
ATOM 2846 N N . TYR A 1 364 ? 7.504 -9.323 -30.426 1.00 97.44 364 TYR A N 1
ATOM 2847 C CA . TYR A 1 364 ? 8.050 -9.537 -29.095 1.00 97.44 364 TYR A CA 1
ATOM 2848 C C . TYR A 1 364 ? 6.980 -9.212 -28.061 1.00 97.44 364 TYR A C 1
ATOM 2850 O O . TYR A 1 364 ? 6.247 -8.227 -28.190 1.00 97.44 364 TYR A O 1
ATOM 2858 N N . TYR A 1 365 ? 6.911 -10.035 -27.022 1.00 97.88 365 TYR A N 1
ATOM 2859 C CA . TYR A 1 365 ? 5.940 -9.900 -25.944 1.00 97.88 365 TYR A CA 1
ATOM 2860 C C . TYR A 1 365 ? 6.654 -9.582 -24.635 1.00 97.88 365 TYR A C 1
ATOM 2862 O O . TYR A 1 365 ? 7.728 -10.113 -24.373 1.00 97.88 365 TYR A O 1
ATOM 2870 N N . CYS A 1 366 ? 6.073 -8.736 -23.787 1.00 97.94 366 CYS A N 1
ATOM 2871 C CA . CYS A 1 366 ? 6.618 -8.503 -22.453 1.00 97.94 366 CYS A CA 1
ATOM 2872 C C . CYS A 1 366 ? 6.277 -9.664 -21.511 1.00 97.94 366 CYS A C 1
ATOM 2874 O O . CYS A 1 366 ? 5.102 -9.989 -21.350 1.00 97.94 366 CYS A O 1
ATOM 2876 N N . GLU A 1 367 ? 7.270 -10.227 -20.820 1.00 97.56 367 GLU A N 1
ATOM 2877 C CA . GLU A 1 367 ? 7.071 -11.352 -19.893 1.00 97.56 367 GLU A CA 1
ATOM 2878 C C . GLU A 1 367 ? 6.173 -11.007 -18.686 1.00 97.56 367 GLU A C 1
ATOM 2880 O O . GLU A 1 367 ? 5.524 -11.891 -18.134 1.00 97.56 367 GLU A O 1
ATOM 2885 N N . TYR A 1 368 ? 6.093 -9.726 -18.299 1.00 96.56 368 TYR A N 1
ATOM 2886 C CA . TYR A 1 368 ? 5.358 -9.282 -17.106 1.00 96.56 368 TYR A CA 1
ATOM 2887 C C . TYR A 1 368 ? 3.917 -8.843 -17.372 1.00 96.56 368 TYR A C 1
ATOM 2889 O O . TYR A 1 368 ? 3.072 -8.942 -16.483 1.00 96.56 368 TYR A O 1
ATOM 2897 N N . CYS A 1 369 ? 3.625 -8.300 -18.557 1.00 97.12 369 CYS A N 1
ATOM 2898 C CA . CYS A 1 369 ? 2.301 -7.743 -18.870 1.00 97.12 369 CYS A CA 1
ATOM 2899 C C . CYS A 1 369 ? 1.697 -8.222 -20.192 1.00 97.12 369 CYS A C 1
ATOM 2901 O O . CYS A 1 369 ? 0.541 -7.910 -20.479 1.00 97.12 369 CYS A O 1
ATOM 2903 N N . GLY A 1 370 ? 2.465 -8.946 -21.008 1.00 97.25 370 GLY A N 1
ATOM 2904 C CA . GLY A 1 370 ? 2.030 -9.423 -22.317 1.00 97.25 370 GLY A CA 1
ATOM 2905 C C . GLY A 1 370 ? 1.872 -8.342 -23.386 1.00 97.25 370 GLY A C 1
ATOM 2906 O O . GLY A 1 370 ? 1.309 -8.637 -24.435 1.00 97.25 370 GLY A O 1
ATOM 2907 N N . SER A 1 371 ? 2.350 -7.110 -23.156 1.00 97.50 371 SER A N 1
ATOM 2908 C CA . SER A 1 371 ? 2.376 -6.064 -24.191 1.00 97.50 371 SER A CA 1
ATOM 2909 C C . SER A 1 371 ? 3.166 -6.540 -25.408 1.00 97.50 371 SER A C 1
ATOM 2911 O O . SER A 1 371 ? 4.223 -7.148 -25.247 1.00 97.50 371 SER A O 1
ATOM 2913 N N . LYS A 1 372 ? 2.654 -6.254 -26.605 1.00 97.44 372 LYS A N 1
ATOM 2914 C CA . LYS A 1 372 ? 3.209 -6.686 -27.892 1.00 97.44 372 LYS A CA 1
ATOM 2915 C C . LYS A 1 372 ? 3.918 -5.524 -28.588 1.00 97.44 372 LYS A C 1
ATOM 2917 O O . LYS A 1 372 ? 3.386 -4.418 -28.609 1.00 97.44 372 LYS A O 1
ATOM 2922 N N . ALA A 1 373 ? 5.072 -5.781 -29.196 1.00 97.69 373 ALA A N 1
ATOM 2923 C CA . ALA A 1 373 ? 5.784 -4.830 -30.051 1.00 97.69 373 ALA A CA 1
ATOM 2924 C C . ALA A 1 373 ? 6.454 -5.545 -31.236 1.00 97.69 373 ALA A C 1
ATOM 2926 O O . ALA A 1 373 ? 6.713 -6.743 -31.176 1.00 97.69 373 ALA A O 1
ATOM 2927 N N . SER A 1 374 ? 6.770 -4.813 -32.304 1.00 96.88 374 SER A N 1
ATOM 2928 C CA . SER A 1 374 ? 7.469 -5.347 -33.487 1.00 96.88 374 SER A CA 1
ATOM 2929 C C . SER A 1 374 ? 8.984 -5.497 -33.295 1.00 96.88 374 SER A C 1
ATOM 2931 O O . SER A 1 374 ? 9.640 -6.175 -34.077 1.00 96.88 374 SER A O 1
ATOM 2933 N N . SER A 1 375 ? 9.558 -4.879 -32.258 1.00 97.25 375 SER A N 1
ATOM 2934 C CA . SER A 1 375 ? 10.983 -4.979 -31.929 1.00 97.25 375 SER A CA 1
ATOM 2935 C C . SER A 1 375 ? 11.217 -4.924 -30.416 1.00 97.25 375 SER A C 1
ATOM 2937 O O . SER A 1 375 ? 10.428 -4.327 -29.677 1.00 97.25 375 SER A O 1
ATOM 2939 N N . ILE A 1 376 ? 12.334 -5.492 -29.945 1.00 97.12 376 ILE A N 1
ATOM 2940 C CA . ILE A 1 376 ? 12.747 -5.406 -28.531 1.00 97.12 376 ILE A CA 1
ATOM 2941 C C . ILE A 1 376 ? 12.993 -3.946 -28.124 1.00 97.12 376 ILE A C 1
ATOM 2943 O O . ILE A 1 376 ? 12.685 -3.555 -26.998 1.00 97.12 376 ILE A O 1
ATOM 2947 N N . SER A 1 377 ? 13.516 -3.112 -29.028 1.00 96.94 377 SER A N 1
ATOM 2948 C CA . SER A 1 377 ? 13.796 -1.704 -28.722 1.00 96.94 377 SER A CA 1
ATOM 2949 C C . SER A 1 377 ? 12.510 -0.919 -28.447 1.00 96.94 377 SER A C 1
ATOM 2951 O O . SER A 1 377 ? 12.419 -0.241 -27.423 1.00 96.94 377 SER A O 1
ATOM 2953 N N . SER A 1 378 ? 11.483 -1.102 -29.287 1.00 97.56 378 SER A N 1
ATOM 2954 C CA . SER A 1 378 ? 10.150 -0.512 -29.092 1.00 97.56 378 SER A CA 1
ATOM 2955 C C . SER A 1 378 ? 9.434 -1.066 -27.859 1.00 97.56 378 SER A C 1
ATOM 2957 O O . SER A 1 378 ? 8.677 -0.351 -27.211 1.00 97.56 378 SER A O 1
ATOM 2959 N N . LEU A 1 379 ? 9.665 -2.335 -27.508 1.00 97.44 379 LEU A N 1
ATOM 2960 C CA . LEU A 1 379 ? 9.105 -2.915 -26.287 1.00 97.44 379 LEU A CA 1
ATOM 2961 C C . LEU A 1 379 ? 9.740 -2.272 -25.045 1.00 97.44 379 LEU A C 1
ATOM 2963 O O . LEU A 1 379 ? 9.053 -1.764 -24.166 1.00 97.44 379 LEU A O 1
ATOM 2967 N N . THR A 1 380 ? 11.071 -2.254 -24.998 1.00 97.06 380 THR A N 1
ATOM 2968 C CA . THR A 1 380 ? 11.869 -1.779 -23.854 1.00 97.06 380 THR A CA 1
ATOM 2969 C C . THR A 1 380 ? 11.935 -0.250 -23.738 1.00 97.06 380 THR A C 1
ATOM 2971 O O . THR A 1 380 ? 12.574 0.272 -22.825 1.00 97.06 380 THR A O 1
ATOM 2974 N N . SER A 1 381 ? 11.353 0.523 -24.663 1.00 96.44 381 SER A N 1
ATOM 2975 C CA . SER A 1 381 ? 11.249 1.990 -24.551 1.00 96.44 381 SER A CA 1
ATOM 2976 C C . SER A 1 381 ? 10.159 2.462 -23.600 1.00 96.44 381 SER A C 1
ATOM 2978 O O . SER A 1 381 ? 10.254 3.584 -23.117 1.00 96.44 381 SER A O 1
ATOM 2980 N N . GLY A 1 382 ? 9.158 1.626 -23.320 1.00 94.88 382 GLY A N 1
ATOM 2981 C CA . GLY A 1 382 ? 8.085 1.943 -22.384 1.00 94.88 382 GLY A CA 1
ATOM 2982 C C . GLY A 1 382 ? 8.324 1.396 -20.977 1.00 94.88 382 GLY A C 1
ATOM 2983 O O . GLY A 1 382 ? 8.961 0.353 -20.790 1.00 94.88 382 GLY A O 1
ATOM 2984 N N . SER A 1 383 ? 7.736 2.074 -19.992 1.00 96.31 383 SER A N 1
ATOM 2985 C CA . SER A 1 383 ? 7.621 1.569 -18.624 1.00 96.31 383 SER A CA 1
ATOM 2986 C C . SER A 1 383 ? 6.545 0.488 -18.537 1.00 96.31 383 SER A C 1
ATOM 2988 O O . SER A 1 383 ? 5.435 0.652 -19.038 1.00 96.31 383 SER A O 1
ATOM 2990 N N . CYS A 1 384 ? 6.842 -0.603 -17.836 1.00 97.25 384 CYS A N 1
ATOM 2991 C CA . CYS A 1 384 ? 5.917 -1.710 -17.661 1.00 97.25 384 CYS A CA 1
ATOM 2992 C C . CYS A 1 384 ? 5.006 -1.491 -16.435 1.00 97.25 384 CYS A C 1
ATOM 2994 O O . CYS A 1 384 ? 5.506 -1.351 -15.313 1.00 97.25 384 CYS A O 1
ATOM 2996 N N . PRO A 1 385 ? 3.668 -1.539 -16.586 1.00 95.12 385 PRO A N 1
ATOM 2997 C CA . PRO A 1 385 ? 2.738 -1.353 -15.467 1.00 95.12 385 PRO A CA 1
ATOM 2998 C C . PRO A 1 385 ? 2.770 -2.508 -14.454 1.00 95.12 385 PRO A C 1
ATOM 3000 O O . PRO A 1 385 ? 2.401 -2.321 -13.298 1.00 95.12 385 PRO A O 1
ATOM 3003 N N . LYS A 1 386 ? 3.239 -3.692 -14.867 1.00 94.56 386 LYS A N 1
ATOM 3004 C CA . LYS A 1 386 ? 3.318 -4.907 -14.037 1.00 94.56 386 LYS A CA 1
ATOM 3005 C C . LYS A 1 386 ? 4.756 -5.319 -13.719 1.00 94.56 386 LYS A C 1
ATOM 3007 O O . LYS A 1 386 ? 5.025 -6.490 -13.480 1.00 94.56 386 LYS A O 1
ATOM 3012 N N . HIS A 1 387 ? 5.689 -4.370 -13.750 1.00 94.50 387 HIS A N 1
ATOM 3013 C CA . HIS A 1 387 ? 7.084 -4.653 -13.438 1.00 94.50 387 HIS A CA 1
ATOM 3014 C C . HIS A 1 387 ? 7.223 -5.192 -11.996 1.00 94.50 387 HIS A C 1
ATOM 3016 O O . HIS A 1 387 ? 6.571 -4.658 -11.093 1.00 94.50 387 HIS A O 1
ATOM 3022 N N . PRO A 1 388 ? 8.085 -6.194 -11.729 1.00 91.31 388 PRO A N 1
ATOM 3023 C CA . PRO A 1 388 ? 8.233 -6.790 -10.394 1.00 91.31 388 PRO A CA 1
ATOM 3024 C C . PRO A 1 388 ? 8.666 -5.789 -9.311 1.00 91.31 388 PRO A C 1
ATOM 3026 O O . PRO A 1 388 ? 8.284 -5.927 -8.153 1.00 91.31 388 PRO A O 1
ATOM 3029 N N . ASN A 1 389 ? 9.397 -4.734 -9.686 1.00 89.56 389 ASN A N 1
ATOM 3030 C CA . ASN A 1 389 ? 9.790 -3.659 -8.759 1.00 89.56 389 ASN A CA 1
ATOM 3031 C C . ASN A 1 389 ? 8.640 -2.695 -8.397 1.00 89.56 389 ASN A C 1
ATOM 3033 O O . ASN A 1 389 ? 8.832 -1.786 -7.586 1.00 89.56 389 ASN A O 1
ATOM 3037 N N . GLY A 1 390 ? 7.461 -2.860 -9.001 1.00 88.75 390 GLY A N 1
ATOM 3038 C CA . GLY A 1 390 ? 6.264 -2.055 -8.777 1.00 88.75 390 GLY A CA 1
ATOM 3039 C C . GLY A 1 390 ? 5.758 -1.350 -10.036 1.00 88.75 390 GLY A C 1
ATOM 3040 O O . GLY A 1 390 ? 6.398 -1.350 -11.088 1.00 88.75 390 GLY A O 1
ATOM 3041 N N . TRP A 1 391 ? 4.590 -0.718 -9.904 1.00 91.31 391 TRP A N 1
ATOM 3042 C CA . TRP A 1 391 ? 3.882 -0.060 -11.004 1.00 91.31 391 TRP A CA 1
ATOM 3043 C C . TRP A 1 391 ? 4.757 0.974 -11.724 1.00 91.31 391 TRP A C 1
ATOM 3045 O O . TRP A 1 391 ? 5.168 1.961 -11.113 1.00 91.31 391 TRP A O 1
ATOM 3055 N N . CYS A 1 392 ? 5.032 0.749 -13.013 1.00 92.00 392 CYS A N 1
ATOM 3056 C CA . CYS A 1 392 ? 5.862 1.609 -13.867 1.00 92.00 392 CYS A CA 1
ATOM 3057 C C . CYS A 1 392 ? 7.277 1.896 -13.323 1.00 92.00 392 CYS A C 1
ATOM 3059 O O . CYS A 1 392 ? 7.899 2.876 -13.724 1.00 92.00 392 CYS A O 1
ATOM 3061 N N . LYS A 1 393 ? 7.809 1.046 -12.433 1.00 92.88 393 LYS A N 1
ATOM 3062 C CA . LYS A 1 393 ? 9.156 1.193 -11.841 1.00 92.88 393 LYS A CA 1
ATOM 3063 C C . LYS A 1 393 ? 10.268 0.492 -12.631 1.00 92.88 393 LYS A C 1
ATOM 3065 O O . LYS A 1 393 ? 11.345 0.236 -12.099 1.00 92.88 393 LYS A O 1
ATOM 3070 N N . GLY A 1 394 ? 10.007 0.140 -13.880 1.00 94.19 394 GLY A N 1
ATOM 3071 C CA . GLY A 1 394 ? 10.973 -0.492 -14.768 1.00 94.19 394 GLY A CA 1
ATOM 3072 C C . GLY A 1 394 ? 10.409 -0.615 -16.173 1.00 94.19 394 GLY A C 1
ATOM 3073 O O . GLY A 1 394 ? 9.212 -0.410 -16.384 1.00 94.19 394 GLY A O 1
ATOM 3074 N N . ASN A 1 395 ? 11.275 -0.939 -17.126 1.00 96.56 395 ASN A N 1
ATOM 3075 C CA . ASN A 1 395 ? 10.894 -1.093 -18.526 1.00 96.56 395 ASN A CA 1
ATOM 3076 C C . ASN A 1 395 ? 10.297 -2.479 -18.785 1.00 96.56 395 ASN A C 1
ATOM 3078 O O . ASN A 1 395 ? 10.412 -3.392 -1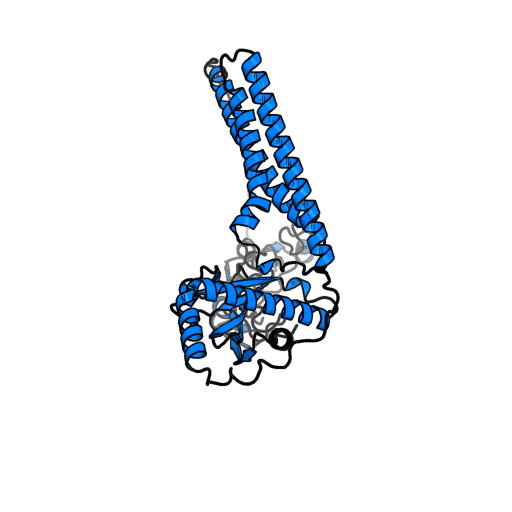7.967 1.00 96.56 395 ASN A O 1
ATOM 3082 N N . HIS A 1 396 ? 9.650 -2.657 -19.931 1.00 97.50 396 HIS A N 1
ATOM 3083 C CA . HIS A 1 396 ? 9.242 -3.993 -20.358 1.00 97.50 396 HIS A CA 1
ATOM 3084 C C . HIS A 1 396 ? 10.454 -4.914 -20.553 1.00 97.50 396 HIS A C 1
ATOM 3086 O O . HIS A 1 396 ? 11.455 -4.505 -21.134 1.00 97.50 396 HIS A O 1
ATOM 3092 N N . SER A 1 397 ? 10.329 -6.167 -20.111 1.00 96.69 397 SER A N 1
ATOM 3093 C CA . SER A 1 397 ? 11.309 -7.231 -20.357 1.00 96.69 397 SER A CA 1
ATOM 3094 C C . SER A 1 397 ? 10.765 -8.203 -21.415 1.00 96.69 397 SER A C 1
ATOM 3096 O O . SER A 1 397 ? 9.612 -8.630 -21.273 1.00 96.69 397 SER A O 1
ATOM 3098 N N . PRO A 1 398 ? 11.514 -8.513 -22.490 1.00 97.69 398 PRO A N 1
ATOM 3099 C CA . PRO A 1 398 ? 11.065 -9.403 -23.558 1.00 97.69 398 PRO A CA 1
ATOM 3100 C C . PRO A 1 398 ? 11.002 -10.866 -23.091 1.00 97.69 398 PRO A C 1
ATOM 3102 O O . PRO A 1 398 ? 11.955 -11.397 -22.527 1.00 97.69 398 PRO A O 1
ATOM 3105 N N . TYR A 1 399 ? 9.885 -11.535 -23.372 1.00 97.31 399 TYR A N 1
ATOM 3106 C CA . TYR A 1 399 ? 9.717 -12.974 -23.188 1.00 97.31 399 TYR A CA 1
ATOM 3107 C C . TYR A 1 399 ? 10.638 -13.736 -24.142 1.00 97.31 399 TYR A C 1
ATOM 3109 O O . TYR A 1 399 ? 10.599 -13.491 -25.339 1.00 97.31 399 TYR A O 1
ATOM 3117 N N . GLN A 1 400 ? 11.441 -14.657 -23.604 1.00 95.62 400 GLN A N 1
ATOM 3118 C CA . GLN A 1 400 ? 12.503 -15.352 -24.344 1.00 95.62 400 GLN A CA 1
ATOM 3119 C C . GLN A 1 400 ? 12.009 -16.488 -25.256 1.00 95.62 400 GLN A C 1
ATOM 3121 O O . GLN A 1 400 ? 12.730 -16.895 -26.166 1.00 95.62 400 GLN A O 1
ATOM 3126 N N . GLY A 1 401 ? 10.806 -17.019 -25.015 1.00 94.25 401 GLY A N 1
ATOM 3127 C CA . GLY A 1 401 ? 10.239 -18.112 -25.808 1.00 94.25 401 GLY A CA 1
ATOM 3128 C C . GLY A 1 401 ? 9.631 -17.642 -27.133 1.00 94.25 401 GLY A C 1
ATOM 3129 O O . GLY A 1 401 ? 9.453 -16.448 -27.377 1.00 94.25 401 GLY A O 1
ATOM 3130 N N . SER A 1 402 ? 9.290 -18.593 -28.003 1.00 94.06 402 SER A N 1
ATOM 3131 C CA . SER A 1 402 ? 8.528 -18.328 -29.230 1.00 94.06 402 SER A CA 1
ATOM 3132 C C . SER A 1 402 ? 7.048 -18.063 -28.948 1.00 94.06 402 SER A C 1
ATOM 3134 O O . SER A 1 402 ? 6.529 -18.376 -27.875 1.00 94.06 402 SER A O 1
ATOM 3136 N N . GLU A 1 403 ? 6.342 -17.497 -29.927 1.00 94.44 403 GLU A N 1
ATOM 3137 C CA . GLU A 1 403 ? 4.882 -17.419 -29.886 1.00 94.44 403 GLU A CA 1
ATOM 3138 C C . GLU A 1 403 ? 4.290 -18.838 -29.824 1.00 94.44 403 GLU A C 1
ATOM 3140 O O . GLU A 1 403 ? 4.680 -19.720 -30.591 1.00 94.44 403 GLU A O 1
ATOM 3145 N N . LYS A 1 404 ? 3.396 -19.077 -28.858 1.00 95.38 404 LYS A N 1
ATOM 3146 C CA . LYS A 1 404 ? 2.756 -20.376 -28.605 1.00 95.38 404 LYS A CA 1
ATOM 3147 C C . LYS A 1 404 ? 1.245 -20.179 -28.598 1.00 95.38 404 LYS A C 1
ATOM 3149 O O . LYS A 1 404 ? 0.757 -19.131 -28.189 1.00 95.38 404 LYS A O 1
ATOM 3154 N N . SER A 1 405 ? 0.495 -21.210 -28.981 1.00 96.44 405 SER A N 1
ATOM 3155 C CA . SER A 1 405 ? -0.974 -21.202 -28.884 1.00 96.44 405 SER A CA 1
ATOM 3156 C C . SER A 1 405 ? -1.477 -21.161 -27.435 1.00 96.44 405 SER A C 1
ATOM 3158 O O . SER A 1 405 ? -2.602 -20.736 -27.171 1.00 96.44 405 SER A O 1
ATOM 3160 N N . LYS A 1 406 ? -0.648 -21.612 -26.485 1.00 97.81 406 LYS A N 1
ATOM 3161 C CA . LYS A 1 406 ? -0.957 -21.656 -25.058 1.00 97.81 406 LYS A CA 1
ATOM 3162 C C . LYS A 1 406 ? 0.305 -21.428 -24.232 1.00 97.81 406 LYS A C 1
ATOM 3164 O O . LYS A 1 406 ? 1.361 -21.990 -24.517 1.00 97.81 406 LYS A O 1
ATOM 3169 N N . TYR A 1 407 ? 0.170 -20.624 -23.187 1.00 98.12 407 TYR A N 1
ATOM 3170 C CA . TYR A 1 407 ? 1.233 -20.286 -22.249 1.00 98.12 407 TYR A CA 1
ATOM 3171 C C . TYR A 1 407 ? 0.914 -20.878 -20.885 1.00 98.12 407 TYR A C 1
ATOM 3173 O O . TYR A 1 407 ? -0.237 -20.845 -20.452 1.00 98.12 407 TYR A O 1
ATOM 3181 N N . PHE A 1 408 ? 1.937 -21.382 -20.200 1.00 98.06 408 PHE A N 1
ATOM 3182 C CA . PHE A 1 408 ? 1.826 -21.967 -18.866 1.00 98.06 408 PHE A CA 1
ATOM 3183 C C . PHE A 1 408 ? 2.646 -21.151 -17.876 1.00 98.06 408 PHE A C 1
ATOM 3185 O O . PHE A 1 408 ? 3.744 -20.702 -18.197 1.00 98.06 408 PHE A O 1
ATOM 3192 N N . CYS A 1 409 ? 2.133 -20.957 -16.666 1.00 97.88 409 CYS A N 1
ATOM 3193 C CA . CYS A 1 409 ? 2.866 -20.290 -15.605 1.00 97.88 409 CYS A CA 1
ATOM 3194 C C . CYS A 1 409 ? 3.958 -21.212 -15.052 1.00 97.88 409 CYS A C 1
ATOM 3196 O O . CYS A 1 409 ? 3.647 -22.302 -14.573 1.00 97.88 409 CYS A O 1
ATOM 3198 N N . ARG A 1 410 ? 5.208 -20.732 -15.019 1.00 97.81 410 ARG A N 1
ATOM 3199 C CA . ARG A 1 410 ? 6.375 -21.465 -14.492 1.00 97.81 410 ARG A CA 1
ATOM 3200 C C . ARG A 1 410 ? 6.186 -21.967 -13.054 1.00 97.81 410 ARG A C 1
ATOM 3202 O O . ARG A 1 410 ? 6.765 -22.979 -12.687 1.00 97.81 410 ARG A O 1
ATOM 3209 N N . TYR A 1 411 ? 5.399 -21.264 -12.239 1.00 96.56 411 TYR A N 1
ATOM 3210 C CA . TYR A 1 411 ? 5.294 -21.548 -10.804 1.00 96.56 411 TYR A CA 1
ATOM 3211 C C . TYR A 1 411 ? 4.091 -22.407 -10.406 1.00 96.56 411 TYR A C 1
ATOM 3213 O O . TYR A 1 411 ? 4.184 -23.216 -9.488 1.00 96.56 411 TYR A O 1
ATOM 3221 N N . CYS A 1 412 ? 2.936 -22.215 -11.049 1.00 96.81 412 CYS A N 1
ATOM 3222 C CA . CYS A 1 412 ? 1.694 -22.893 -10.655 1.00 96.81 412 CYS A CA 1
ATOM 3223 C C . CYS A 1 412 ? 1.075 -23.768 -11.744 1.00 96.81 412 CYS A C 1
ATOM 3225 O O . CYS A 1 412 ? 0.103 -24.456 -11.455 1.00 96.81 412 CYS A O 1
ATOM 3227 N N . GLY A 1 413 ? 1.600 -23.749 -12.972 1.00 97.44 413 GLY A N 1
ATOM 3228 C CA . GLY A 1 413 ? 1.058 -24.530 -14.085 1.00 97.44 413 GLY A CA 1
ATOM 3229 C C . GLY A 1 413 ? -0.240 -23.985 -14.692 1.00 97.44 413 GLY A C 1
ATOM 3230 O O . GLY A 1 413 ? -0.690 -24.520 -15.701 1.00 97.44 413 GLY A O 1
ATOM 3231 N N . SER A 1 414 ? -0.827 -22.907 -14.147 1.00 97.38 414 SER A N 1
ATOM 3232 C CA . SER A 1 414 ? -1.985 -22.235 -14.756 1.00 97.38 414 SER A CA 1
ATOM 3233 C C . SER A 1 414 ? -1.702 -21.874 -16.208 1.00 97.38 414 SER A C 1
ATOM 3235 O O . SER A 1 414 ? -0.581 -21.491 -16.542 1.00 97.38 414 SER A O 1
ATOM 3237 N N . SER A 1 415 ? -2.715 -21.968 -17.064 1.00 97.81 415 SER A N 1
ATOM 3238 C CA . SER A 1 415 ? -2.544 -21.788 -18.504 1.00 97.81 415 SER A CA 1
ATOM 3239 C C . SER A 1 415 ? -3.493 -20.747 -19.082 1.00 97.81 415 SER A C 1
ATOM 3241 O O . SER A 1 415 ? -4.603 -20.582 -18.582 1.00 97.81 415 SER A O 1
ATOM 3243 N N . ALA A 1 416 ? -3.062 -20.056 -20.135 1.00 97.94 416 ALA A N 1
ATOM 3244 C CA . ALA A 1 416 ? -3.875 -19.087 -20.869 1.00 97.94 416 ALA A CA 1
ATOM 3245 C C . ALA A 1 416 ? -3.477 -19.050 -22.353 1.00 97.94 416 ALA A C 1
ATOM 3247 O O . ALA A 1 416 ? -2.374 -19.455 -22.716 1.00 97.94 416 ALA A O 1
ATOM 3248 N N . SER A 1 417 ? -4.359 -18.539 -23.214 1.00 97.56 417 SER A N 1
ATOM 3249 C CA . SER A 1 417 ? -4.109 -18.387 -24.658 1.00 97.56 417 SER A CA 1
ATOM 3250 C C . SER A 1 417 ? -3.161 -17.233 -25.006 1.00 97.56 417 SER A C 1
ATOM 3252 O O . SER A 1 417 ? -2.647 -17.172 -26.115 1.00 97.56 417 SER A O 1
ATOM 3254 N N . SER A 1 418 ? -2.902 -16.314 -24.069 1.00 97.81 418 SER A N 1
ATOM 3255 C CA . SER A 1 418 ? -1.966 -15.202 -24.257 1.00 97.81 418 SER A CA 1
ATOM 3256 C C . SER A 1 418 ? -1.196 -14.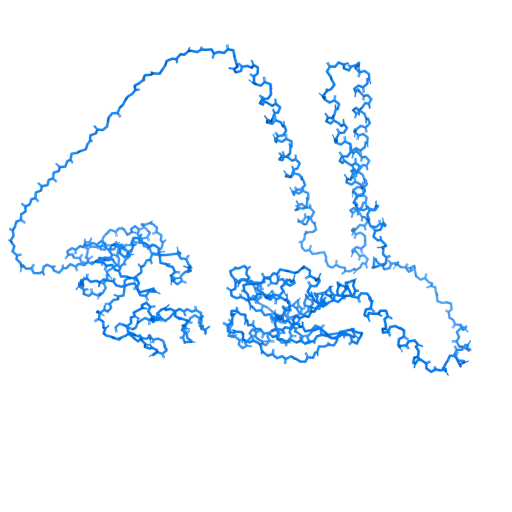890 -22.971 1.00 97.81 418 SER A C 1
ATOM 3258 O O . SER A 1 418 ? -1.690 -15.125 -21.864 1.00 97.81 418 SER A O 1
ATOM 3260 N N . ILE A 1 419 ? -0.000 -14.303 -23.100 1.00 97.69 419 ILE A N 1
ATOM 3261 C CA . ILE A 1 419 ? 0.801 -13.848 -21.948 1.00 97.69 419 ILE A CA 1
ATOM 3262 C C . ILE A 1 419 ? 0.069 -12.745 -21.168 1.00 97.69 419 ILE A C 1
ATOM 3264 O O . ILE A 1 419 ? 0.152 -12.693 -19.941 1.00 97.69 419 ILE A O 1
ATOM 3268 N N . SER A 1 420 ? -0.688 -11.879 -21.851 1.00 97.06 420 SER A N 1
ATOM 3269 C CA . SER A 1 420 ? -1.439 -10.806 -21.186 1.00 97.06 420 SER A CA 1
ATOM 3270 C C . SER A 1 420 ? -2.553 -11.368 -20.299 1.00 97.06 420 SER A C 1
ATOM 3272 O O . SER A 1 420 ? -2.682 -10.969 -19.142 1.00 97.06 420 SER A O 1
ATOM 3274 N N . SER A 1 421 ? -3.289 -12.369 -20.799 1.00 97.56 421 SER A N 1
ATOM 3275 C CA . SER A 1 421 ? -4.295 -13.100 -20.023 1.00 97.56 421 SER A CA 1
ATOM 3276 C C . SER A 1 421 ? -3.673 -13.911 -18.887 1.00 97.56 421 SER A C 1
ATOM 3278 O O . SER A 1 421 ? -4.256 -13.976 -17.814 1.00 97.56 421 SER A O 1
ATOM 3280 N N . LEU A 1 422 ? -2.489 -14.500 -19.086 1.00 97.69 422 LEU A N 1
ATOM 3281 C CA . LEU A 1 422 ? -1.795 -15.235 -18.026 1.00 97.69 422 LEU A CA 1
ATOM 3282 C C . LEU A 1 422 ? -1.378 -14.291 -16.887 1.00 97.69 422 LEU A C 1
ATOM 3284 O O . LEU A 1 422 ? -1.636 -14.556 -15.719 1.00 97.69 422 LEU A O 1
ATOM 3288 N N . THR A 1 423 ? -0.770 -13.157 -17.233 1.00 96.62 423 THR A N 1
ATOM 3289 C CA . THR A 1 423 ? -0.229 -12.161 -16.289 1.00 96.62 423 THR A CA 1
ATOM 3290 C C . THR A 1 423 ? -1.290 -11.210 -15.714 1.00 96.62 423 THR A C 1
ATOM 3292 O O . THR A 1 423 ? -0.952 -10.274 -14.985 1.00 96.62 423 THR A O 1
ATOM 3295 N N . SER A 1 424 ? -2.575 -11.365 -16.058 1.00 95.81 424 SER A N 1
ATOM 3296 C CA . SER A 1 424 ? -3.676 -10.552 -15.512 1.00 95.81 424 SER A CA 1
ATOM 3297 C C . SER A 1 424 ? -3.966 -10.862 -14.044 1.00 95.81 424 SER A C 1
ATOM 3299 O O . SER A 1 424 ? -4.304 -9.945 -13.299 1.00 95.81 424 SER A O 1
ATOM 3301 N N . GLY A 1 425 ? -3.769 -12.116 -13.634 1.00 92.75 425 GLY A N 1
ATOM 3302 C CA . GLY A 1 425 ? -3.982 -12.590 -12.273 1.00 92.75 425 GLY A CA 1
ATOM 3303 C C . GLY A 1 425 ? -2.709 -12.673 -11.431 1.00 92.75 425 GLY A C 1
ATOM 3304 O O . GLY A 1 425 ? -1.578 -12.663 -11.933 1.00 92.75 425 GLY A O 1
ATOM 3305 N N . SER A 1 426 ? -2.920 -12.802 -10.123 1.00 94.81 426 SER A N 1
ATOM 3306 C CA . SER A 1 426 ? -1.867 -13.100 -9.154 1.00 94.81 426 SER A CA 1
ATOM 3307 C C . SER A 1 426 ? -1.605 -14.602 -9.088 1.00 94.81 426 SER A C 1
ATOM 3309 O O . SER A 1 426 ? -2.530 -15.408 -9.035 1.00 94.81 426 SER A O 1
ATOM 3311 N N . CYS A 1 427 ? -0.333 -14.986 -9.030 1.00 96.19 427 CYS A N 1
ATOM 3312 C CA . CYS A 1 427 ? 0.069 -16.380 -8.951 1.00 96.19 427 CYS A CA 1
ATOM 3313 C C . CYS A 1 427 ? 0.050 -16.877 -7.491 1.00 96.19 427 CYS A C 1
ATOM 3315 O O . CYS A 1 427 ? 0.763 -16.319 -6.649 1.00 96.19 427 CYS A O 1
ATOM 3317 N N . PRO A 1 428 ? -0.685 -17.960 -7.168 1.00 94.38 428 PRO A N 1
ATOM 3318 C CA . PRO A 1 428 ? -0.770 -18.483 -5.801 1.00 94.38 428 PRO A CA 1
ATOM 3319 C C . PRO A 1 428 ? 0.554 -19.092 -5.317 1.00 94.38 428 PRO A C 1
ATOM 3321 O O . PRO A 1 428 ? 0.846 -19.067 -4.127 1.00 94.38 428 PRO A O 1
ATOM 3324 N N . LYS A 1 429 ? 1.386 -19.593 -6.240 1.00 96.31 429 LYS A N 1
ATOM 3325 C CA . LYS A 1 429 ? 2.697 -20.203 -5.951 1.00 96.31 429 LYS A CA 1
ATOM 3326 C C . LYS A 1 429 ? 3.880 -19.295 -6.317 1.00 96.31 429 LYS A C 1
ATOM 3328 O O . LYS A 1 429 ? 4.948 -19.786 -6.658 1.00 96.31 429 LYS A O 1
ATOM 3333 N N . HIS A 1 430 ? 3.688 -17.974 -6.339 1.00 95.12 430 HIS A N 1
ATOM 3334 C CA . HIS A 1 430 ? 4.774 -17.050 -6.684 1.00 95.12 430 HIS A CA 1
ATOM 3335 C C . HIS A 1 430 ? 5.901 -17.120 -5.627 1.00 95.12 430 HIS A C 1
ATOM 3337 O O . HIS A 1 430 ? 5.592 -17.180 -4.437 1.00 95.12 430 HIS A O 1
ATOM 3343 N N . PRO A 1 431 ? 7.194 -17.064 -6.006 1.00 93.94 431 PRO A N 1
ATOM 3344 C CA . PRO A 1 431 ? 8.310 -17.172 -5.054 1.00 93.94 431 PRO A CA 1
ATOM 3345 C C . PRO A 1 431 ? 8.317 -16.076 -3.977 1.00 93.94 431 PRO A C 1
ATOM 3347 O O . PRO A 1 431 ? 8.750 -16.312 -2.856 1.00 93.94 431 PRO A O 1
ATOM 3350 N N . ASN A 1 432 ? 7.771 -14.895 -4.281 1.00 89.00 432 ASN A N 1
ATOM 3351 C CA . ASN A 1 432 ? 7.622 -13.802 -3.306 1.00 89.00 432 ASN A CA 1
ATOM 3352 C C . ASN A 1 432 ? 6.490 -14.029 -2.279 1.00 89.00 432 ASN A C 1
ATOM 3354 O O . ASN A 1 432 ? 6.236 -13.155 -1.450 1.00 89.00 432 ASN A O 1
ATOM 3358 N N . GLY A 1 433 ? 5.781 -15.158 -2.349 1.00 87.19 433 GLY A N 1
ATOM 3359 C CA . GLY A 1 433 ? 4.674 -15.518 -1.467 1.00 87.19 433 GLY A CA 1
ATOM 3360 C C . GLY A 1 433 ? 3.321 -15.602 -2.176 1.00 87.19 433 GLY A C 1
ATOM 3361 O O . GLY A 1 433 ? 3.168 -15.246 -3.349 1.00 87.19 433 GLY A O 1
ATOM 3362 N N . TRP A 1 434 ? 2.317 -16.067 -1.430 1.00 87.31 434 TRP A N 1
ATOM 3363 C CA . TRP A 1 434 ? 0.962 -16.299 -1.932 1.00 87.31 434 TRP A CA 1
ATOM 3364 C C . TRP A 1 434 ? 0.350 -15.029 -2.531 1.00 87.31 434 TRP A C 1
ATOM 3366 O O . TRP A 1 434 ? 0.159 -14.033 -1.830 1.00 87.31 434 TRP A O 1
ATOM 3376 N N . CYS A 1 435 ? 0.041 -15.063 -3.829 1.00 86.81 435 CYS A N 1
ATOM 3377 C CA . CYS A 1 435 ? -0.519 -13.938 -4.584 1.00 86.81 435 CYS A CA 1
ATOM 3378 C C . CYS A 1 435 ? 0.310 -12.637 -4.511 1.00 86.81 435 CYS A C 1
ATOM 3380 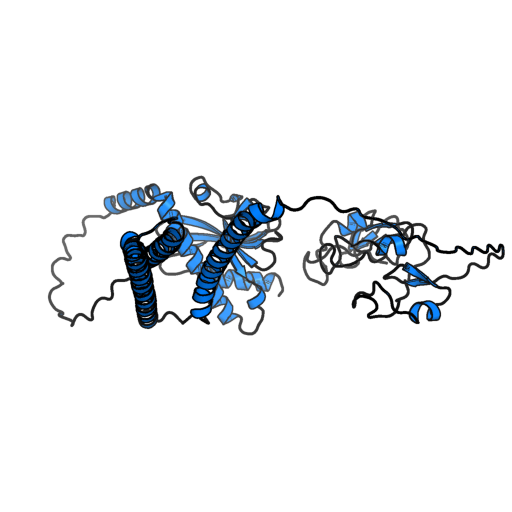O O . CYS A 1 435 ? -0.223 -11.553 -4.743 1.00 86.81 435 CYS A O 1
ATOM 3382 N N . LYS A 1 436 ? 1.618 -12.721 -4.218 1.00 87.31 436 LYS A N 1
ATOM 3383 C CA . LYS A 1 436 ? 2.545 -11.570 -4.142 1.00 87.31 436 LYS A CA 1
ATOM 3384 C C . LYS A 1 436 ? 3.267 -11.269 -5.464 1.00 87.31 436 LYS A C 1
ATOM 3386 O O . LYS A 1 436 ? 4.299 -10.603 -5.474 1.00 87.31 436 LYS A O 1
ATOM 3391 N N . GLY A 1 437 ? 2.749 -11.764 -6.581 1.00 91.25 437 GLY A N 1
ATOM 3392 C CA . GLY A 1 437 ? 3.281 -11.516 -7.918 1.00 91.25 437 GLY A CA 1
ATOM 3393 C C . GLY A 1 437 ? 2.344 -12.060 -8.986 1.00 91.25 437 GLY A C 1
ATOM 3394 O O . GLY A 1 437 ? 1.433 -12.831 -8.679 1.00 91.25 437 GLY A O 1
ATOM 3395 N N . THR A 1 438 ? 2.547 -11.648 -10.232 1.00 95.19 438 THR A N 1
ATOM 3396 C CA . THR A 1 438 ? 1.767 -12.134 -11.375 1.00 95.19 438 THR A CA 1
ATOM 3397 C C . THR A 1 438 ? 2.276 -13.494 -11.844 1.00 95.19 438 THR A C 1
ATOM 3399 O O . THR A 1 438 ? 3.353 -13.957 -11.464 1.00 95.19 438 THR A O 1
ATOM 3402 N N . HIS A 1 439 ? 1.488 -14.186 -12.660 1.00 96.88 439 HIS A N 1
ATOM 3403 C CA . HIS A 1 439 ? 1.980 -15.382 -13.335 1.00 96.88 439 HIS A CA 1
ATOM 3404 C C . HIS A 1 439 ? 3.116 -15.034 -14.303 1.00 96.88 439 HIS A C 1
ATOM 3406 O O . HIS A 1 439 ? 2.976 -14.126 -15.115 1.00 96.88 439 HIS A O 1
ATOM 3412 N N . VAL A 1 440 ? 4.208 -15.799 -14.257 1.00 96.44 440 VAL A N 1
ATOM 3413 C CA . VAL A 1 440 ? 5.337 -15.674 -15.193 1.00 96.44 440 VAL A CA 1
ATOM 3414 C C . VAL A 1 440 ? 5.264 -16.808 -16.222 1.00 96.44 440 VAL A C 1
ATOM 3416 O O . VAL A 1 440 ? 5.177 -17.969 -15.801 1.00 96.44 440 VAL A O 1
ATOM 3419 N N . PRO A 1 441 ? 5.272 -16.523 -17.538 1.00 97.25 441 PRO A N 1
ATOM 3420 C CA . PRO A 1 441 ? 5.219 -17.554 -18.573 1.00 97.25 441 PRO A CA 1
ATOM 3421 C C . PRO A 1 441 ? 6.478 -18.434 -18.555 1.00 97.25 441 PRO A C 1
ATOM 3423 O O . PRO A 1 441 ? 7.599 -17.953 -18.400 1.00 97.25 441 PRO A O 1
ATOM 3426 N N . SER A 1 442 ? 6.296 -19.742 -18.721 1.00 96.25 442 SER A N 1
ATOM 3427 C CA . SER A 1 442 ? 7.392 -20.682 -18.966 1.00 96.25 442 SER A CA 1
ATOM 3428 C C . SER A 1 442 ? 7.950 -20.484 -20.372 1.00 96.25 442 SER A C 1
ATOM 3430 O O . SER A 1 442 ? 7.188 -20.173 -21.289 1.00 96.25 442 SER A O 1
ATOM 3432 N N . ILE A 1 443 ? 9.265 -20.656 -20.530 1.00 90.50 443 ILE A N 1
ATOM 3433 C CA . ILE A 1 443 ? 9.970 -20.530 -21.820 1.00 90.50 443 ILE A CA 1
ATOM 3434 C C . ILE A 1 443 ? 9.525 -21.626 -22.782 1.00 90.50 443 ILE A C 1
ATOM 3436 O O . ILE A 1 443 ? 9.080 -22.704 -22.325 1.00 90.50 443 ILE A O 1
#

Sequence (443 aa):
MNNTEIFNVLQNAISGATDKTISISNISSYTSINNTCGIKFSATKSGVTVPFFFGFSTDKKYLDYIVFGILNSDRNKNIDKISLDEDSSKNLIQDKFKFKKILSKEESVQIKKLSKWLRDEIKGYFILFKMFNKKLFENEIEESSNNEPLERENNKTQKETHKVEKEPEIESYDNISSKTWFKIVELPWFIILLGCLVYFSGSFVENPTETKVNVLLGLSMSLIVIGTIAVLATIGKKKQIREVQGLAITSNPYSWFISKIGKVLCGTLCFCVGFGLIFLLSVFKDAIFSSGSGSSSSSGSSRSTYTSSSSTRSSSSSISYYCKYCGSKASSISSLTSGSCPKHPNGWCKGNHEPYQGNEQKNYYCEYCGSKASSISSLTSGSCPKHPNGWCKGNHSPYQGSEKSKYFCRYCGSSASSISSLTSGSCPKHPNGWCKGTHVPSI

Secondary structure (DSSP, 8-state):
--HHHHHHHHHHHHHHH-BTTBEEEEEEEEE-SSSEEEEEEEEEETTEEEEEEEEEE-STTTTTEEEEEE-GGG--TTTTTS--EEPTT--EEEEEEEGGGTTSS-HHHHHHHHHHHHHHHHHHHHHHHHHHTHHHHHHHHHHHHHT--S-TTS-SSS--------------GGG--HHHHIIIIIHHHHHHHHHHHHHHHHTT-SS--HHHHHHHHHHHHHHHHHHHHHHHHHHHHHHHHHHHTT----S-HHHHHHHHHHHHHHHHHHHHHHHHHHHHHHHHHHHHTT------------------------------EEBTTT--EESSHHHHHTSBPTT-TTSTTSSB--B--SPP-SSEEBTTT--EESSHHHHHTSBPTT-TTSTTSSB--B--SPP-SSEEBTTT--EESSHHHHTTSBPTT-TTSTTSSBPPBP-

Radius of gyration: 35.31 Å; chains: 1; bounding box: 67×86×114 Å

Foldseek 3Di:
DAPVVVQVLQVLLQVLLDDPFKDKADWDWDDDPQFWTHIWIWIDGPNDIAIKGWGAGPAPVTRQWTFIFAAPVRDDPLNVVDDADQGPRRTGTHDTDGNPPCPDDDSVVVSNVSSVVVNVSVVVVVVVSCVSPVVVVVVVVVVVVVPDPPPPPPPPPPPPDDPDDDDPPPPDPVPQPPVNVCVLAVVLVVLLVVLVVLLVVLVPDPDDDPVVSVVSPVVSVVSNVVSVVSNVVSVVVVVVVCVVVVPPPPPDPVVVVCVVVVVVVVVVVCVVVVVVVVVVCVVCVVVVVPDDDDDDDDDDDDDDDDDDDDDDDDPPPQDWWAFQQARDIDSDPCVQFVFFDCRDPVHGSPHGGDTQQADQDCWWAFQQARDIDRTSNVQNVAFDCQDLVHGSPHGGGTDRDDQDCKWAFPFARDMDRTSNVQQVFFDCRDPVHGSSHGGGTDD

Organism: NCBI:txid744512

pLDDT: mean 81.69, std 17.08, range [34.91, 98.12]